Protein AF-A0A024G0N9-F1 (afdb_monomer)

Secondary structure (DSSP, 8-state):
--------------------------HHHHHHHHHHHHHHHHHHHHHHHHHHHHHHHHHHHHHHHHHHHHHHHHHHHHHHHHHHHHHHHHHHHHHHHHHHHHH--HHHHHHHHHHHHHHHHHHHHHHHHHHHHHHHHHHHHHHHHHHHHHHHHHHHHHHHHHHHHHHHHHHHHHHHHHHHHHHHHHHHHHHHHHHHHHHHHHHHHHHHHHHHHHHHHHHHHHHHHHHHHHHHHHHHHHHHHHTT----TTHHHHHHHHHHHHHHHHHHHHHHHHHHHHHHHHHHHHHHHHHHHHHHHHHHHHHHHHHHHHHHHHHHHHHHHHHHHHHHHHHHHHHHHHHHHHHHHHHHHHHHHHHHHHHHHHHHHHHHHHHHHHHHHHHHHHHHHHHHHHHHHHHHHHHHHHHHHHHHHHHHHHHHHHHHHHHHHHHHHHHHHHHHHHHHHHHHHHHHHTTS--------------------------------S-HHHHHHHHHHHHHHHHHHHHHHHHHHHHHHHHHHHHHTTTS-HHHHHHHHHHHHHHHHHHHHHHHHHHHHHHHHHHHHHHTTSTT----

Foldseek 3Di:
DDDDDDDDDDDDDDDDPPPDPDPPPPPVVVVVVVVVVVVVVVVVVVVVVVVVVVVVVVVVVVVVVVCVVVVVVVVVVVVVVVVVVVVVVVVVVVVVVVVVVPPPPPVVVVVVVVVVVVVVVVVVVVVVVVVVVVVVVVVVVVVVVVVVVVVVVVVVVVVVVVVVVVVVVVVVVVVVVVVVVVVVVVVVVVVVVVVVVVVVVVVVVVVVVVVVVVVVVVVVVVVVVVVVVVVVVVVVVVVVVVVPDDDDPVCPVVVVVVVVVVVVVVVVVVVVVVVVVVVVVVVVVVVVVVVVVVVVVVVVVVVVVVVVVVVVVVVVVVVVVVVVVVVVVVVVVVVVVVVVVVVVVVVVVVVVVVVVVVVVVVVVVVVVVVVVVVVVVVVVVVVVVVVVVVVVVVVVVVVVVVVVVVVVVLVVLLVVLVVLLVVLVVLLVVLVVLLVVLVVLVVVLVVVVVPDDDDDDDDDDDDDDDDDDDDDDDDDDDDPDDDPDDPPSVVSNVSSVVSVVSSVVSVVSSVVSVVSSVVSVVVPPPDPPVVVCVVVVVVVVCCVVVVVVVVVVVCVVVVVVVVVVVVPPPPDDDD

Mean predicted aligned error: 23.05 Å

Organism: NCBI:txid65357

pLDDT: mean 75.75, std 19.35, range [27.92, 98.0]

Solvent-accessible surface area (backbone atoms only — not comparable to full-atom values): 32355 Å² total; per-residue (Å²): 139,83,80,87,82,89,82,88,83,81,91,80,91,73,89,75,84,80,69,80,76,70,86,74,67,62,67,68,62,60,52,50,54,54,49,53,51,52,51,49,53,48,50,52,51,51,48,53,49,52,54,49,53,51,51,51,52,51,53,51,50,52,49,51,54,52,50,57,61,48,50,62,55,52,55,51,54,50,52,51,51,51,52,51,53,50,50,54,51,52,55,51,52,53,53,49,52,61,49,58,75,69,63,81,51,67,69,58,53,53,53,51,49,49,54,49,48,53,51,50,54,52,48,50,54,50,49,55,53,50,52,51,53,49,53,57,46,51,53,52,50,53,52,50,49,53,52,50,53,52,48,51,54,51,51,52,52,51,52,51,52,51,52,52,52,52,52,52,51,54,51,52,50,52,51,50,53,52,50,53,54,49,50,54,50,51,54,50,52,50,51,54,51,50,51,53,49,52,52,50,51,54,51,50,55,52,50,54,50,51,51,51,52,50,51,54,52,51,52,53,51,53,49,53,50,52,52,51,52,54,51,50,55,53,51,55,54,50,55,57,58,60,74,76,67,88,85,72,92,75,43,65,64,58,45,50,54,48,43,52,51,49,47,52,46,46,51,51,48,47,52,49,50,53,50,48,49,52,50,50,50,50,51,53,50,52,50,51,51,50,52,51,50,54,50,51,52,52,50,51,53,50,52,51,51,52,51,52,51,54,49,52,52,51,51,52,51,52,50,52,51,50,50,56,50,49,53,51,50,52,50,50,51,49,52,53,50,49,52,50,50,52,52,52,50,50,54,51,48,54,52,50,53,50,52,51,52,50,52,52,51,51,50,54,50,53,53,48,50,55,50,50,51,53,52,50,54,52,52,52,53,50,52,50,52,54,51,52,50,51,51,51,51,51,51,51,51,50,53,52,50,51,52,53,52,51,53,50,51,50,52,52,51,52,52,53,41,54,51,50,32,53,52,30,52,54,49,37,52,53,42,50,57,47,37,52,52,48,50,51,50,41,51,52,51,52,60,56,58,74,72,64,86,89,84,90,84,86,90,79,92,82,84,88,81,86,83,87,88,85,90,83,86,89,84,82,87,82,82,78,90,76,75,101,71,68,76,72,60,59,58,49,55,55,53,30,54,50,34,49,50,54,31,50,52,47,51,52,53,37,50,55,52,49,52,53,45,50,51,56,56,60,72,50,76,86,56,67,59,66,58,56,49,49,52,49,49,50,50,47,53,50,48,52,50,53,50,49,53,50,50,52,51,54,51,48,56,56,52,55,55,53,57,59,54,62,71,68,69,79,82,78,85,89,128

Radius of gyration: 83.78 Å; Cα contacts (8 Å, |Δi|>4): 44; chains: 1; bounding box: 176×107×233 Å

Sequence (575 aa):
MDSERYASFNRNKRPRNDRYFEDVVPKRFLLFNAKDETLYQLKLKTKAFVDSMRKELAAEKAKVAHFSSHSDATAKIALENDLQASKITCERLQQQLDQLQRSGDVQQLAIDSKMLADKHQQHEIEIEHLQKKLLDRDFQLEQLQMYREKLIQSEEIAANMQQQNGALRSQLEKLSQSNETEHRRDDRRLVELQEALQNSLSRIEILEKQLADDTIQMMRMHEQIRAKESILLANESEIHRLRSKAIDPRELEELDAKYRVLQSEFESHKTLSEANHKDELSKRQKAKTLVLALSADKQSLLDEKAQQQCEIDRLRMELNHKNVENERRIKQLNENSQQKLVQAASSVHELTDEIQILKQTLHVLQESEKSQQRARELADAKRQVEESNKKRFAAKAETQKLAIELEQLQKIAQQHNLSTQTLCRSLVHKHAMLAERVQEALQIVNKRVQKQTPCDNQVAEDETRHPEIAREDKMTPKGTRGNAFNQQSFLAIDTAEQSLTELREKLAMLVELTEKLCDLSMEQQEVSLKDVLKTRVTQFVTQCFAEKVRQTYTKVDEGTESLFESAKASVHSSS

Structure (mmCIF, N/CA/C/O backbone):
data_AF-A0A024G0N9-F1
#
_entry.id   AF-A0A024G0N9-F1
#
loop_
_atom_site.group_PDB
_atom_site.id
_atom_site.type_symbol
_atom_site.label_atom_id
_atom_site.label_alt_id
_atom_site.label_comp_id
_atom_site.label_asym_id
_atom_site.label_entity_id
_atom_site.label_seq_id
_atom_site.pdbx_PDB_ins_code
_atom_site.Cartn_x
_atom_site.Cartn_y
_atom_site.Cartn_z
_atom_site.occupancy
_atom_site.B_iso_or_equiv
_atom_site.auth_seq_id
_atom_site.auth_comp_id
_atom_site.auth_asym_id
_atom_site.auth_atom_id
_atom_site.pdbx_PDB_model_num
ATOM 1 N N . MET A 1 1 ? 17.453 -74.532 -51.210 1.00 36.62 1 MET A N 1
ATOM 2 C CA . MET A 1 1 ? 17.156 -74.260 -52.630 1.00 36.62 1 MET A CA 1
ATOM 3 C C . MET A 1 1 ? 17.435 -72.787 -52.886 1.00 36.62 1 MET A C 1
ATOM 5 O O . MET A 1 1 ? 16.521 -71.980 -52.897 1.00 36.62 1 MET A O 1
ATOM 9 N N . ASP A 1 2 ? 18.670 -72.334 -52.717 1.00 37.19 2 ASP A N 1
ATOM 10 C CA . ASP A 1 2 ? 19.891 -72.618 -53.491 1.00 37.19 2 ASP A CA 1
ATOM 11 C C . ASP A 1 2 ? 20.045 -71.724 -54.719 1.00 37.19 2 ASP A C 1
ATOM 13 O O . ASP A 1 2 ? 19.161 -71.634 -55.564 1.00 37.19 2 ASP A O 1
ATOM 17 N N . SER A 1 3 ? 21.274 -71.217 -54.813 1.00 38.28 3 SER A N 1
ATOM 18 C CA . SER A 1 3 ? 22.011 -70.893 -56.031 1.00 38.28 3 SER A CA 1
ATOM 19 C C . SER A 1 3 ? 21.889 -69.467 -56.587 1.00 38.28 3 SER A C 1
ATOM 21 O O . SER A 1 3 ? 21.028 -69.124 -57.389 1.00 38.28 3 SER A O 1
ATOM 23 N N . GLU A 1 4 ? 22.831 -68.647 -56.113 1.00 51.66 4 GLU A N 1
ATOM 24 C CA . GLU A 1 4 ? 23.894 -68.026 -56.919 1.00 51.66 4 GLU A CA 1
ATOM 25 C C . GLU A 1 4 ? 23.539 -67.446 -58.298 1.00 51.66 4 GLU A C 1
ATOM 27 O O . GLU A 1 4 ? 23.199 -68.166 -59.233 1.00 51.66 4 GLU A O 1
ATOM 32 N N . ARG A 1 5 ? 23.889 -66.165 -58.494 1.00 51.72 5 ARG A N 1
ATOM 33 C CA . ARG A 1 5 ? 24.686 -65.769 -59.666 1.00 51.72 5 ARG A CA 1
ATOM 34 C C . ARG A 1 5 ? 25.478 -64.480 -59.446 1.00 51.72 5 ARG A C 1
ATOM 36 O O . ARG A 1 5 ? 24.941 -63.404 -59.212 1.00 51.72 5 ARG A O 1
ATOM 43 N N . TYR A 1 6 ? 26.785 -64.670 -59.569 1.00 47.38 6 TYR A N 1
ATOM 44 C CA . TYR A 1 6 ? 27.861 -63.719 -59.808 1.00 47.38 6 TYR A CA 1
ATOM 45 C C . TYR A 1 6 ? 27.547 -62.631 -60.850 1.00 47.38 6 TYR A C 1
ATOM 47 O O . TYR A 1 6 ? 27.057 -62.951 -61.930 1.00 47.38 6 TYR A O 1
ATOM 55 N N . ALA A 1 7 ? 28.027 -61.406 -60.602 1.00 47.34 7 ALA A N 1
ATOM 56 C CA . ALA A 1 7 ? 28.828 -60.653 -61.576 1.00 47.34 7 ALA A CA 1
ATOM 57 C C . ALA A 1 7 ? 29.587 -59.494 -60.900 1.00 47.34 7 ALA A C 1
ATOM 59 O O . ALA A 1 7 ? 29.050 -58.443 -60.566 1.00 47.34 7 ALA A O 1
ATOM 60 N N . SER A 1 8 ? 30.882 -59.725 -60.726 1.00 50.94 8 SER A N 1
ATOM 61 C CA . SER A 1 8 ? 31.961 -58.748 -60.582 1.00 50.94 8 SER A CA 1
ATOM 62 C C . SER A 1 8 ? 31.949 -57.659 -61.667 1.00 50.94 8 SER A C 1
ATOM 64 O O . SER A 1 8 ? 31.742 -58.015 -62.821 1.00 50.94 8 SER A O 1
ATOM 66 N N . PHE A 1 9 ? 32.324 -56.407 -61.346 1.00 41.91 9 PHE A N 1
ATOM 67 C CA . PHE A 1 9 ? 33.496 -55.733 -61.948 1.00 41.91 9 PHE A CA 1
ATOM 68 C C . PHE A 1 9 ? 33.769 -54.310 -61.395 1.00 41.91 9 PHE A C 1
ATOM 70 O O . PHE A 1 9 ? 32.906 -53.444 -61.367 1.00 41.91 9 PHE A O 1
ATOM 77 N N . ASN A 1 10 ? 35.047 -54.099 -61.059 1.00 40.38 10 ASN A N 1
ATOM 78 C CA . ASN A 1 10 ? 35.865 -52.877 -61.106 1.00 40.38 10 ASN A CA 1
ATOM 79 C C . ASN A 1 10 ? 35.582 -51.614 -60.259 1.00 40.38 10 ASN A C 1
ATOM 81 O O . ASN A 1 10 ? 34.883 -50.686 -60.645 1.00 40.38 10 ASN A O 1
ATOM 85 N N . ARG A 1 11 ? 36.392 -51.511 -59.193 1.00 45.25 11 ARG A N 1
ATOM 86 C CA . ARG A 1 11 ? 37.482 -50.522 -59.017 1.00 45.25 11 ARG A CA 1
ATOM 87 C C . ARG A 1 11 ? 37.263 -49.138 -59.655 1.00 45.25 11 ARG A C 1
ATOM 89 O O . ARG A 1 11 ? 37.633 -48.919 -60.803 1.00 45.25 11 ARG A O 1
ATOM 96 N N . ASN A 1 12 ? 36.935 -48.154 -58.818 1.00 42.47 12 ASN A N 1
ATOM 97 C CA . ASN A 1 12 ? 37.711 -46.915 -58.811 1.00 42.47 12 ASN A CA 1
ATOM 98 C C . ASN A 1 12 ? 37.758 -46.280 -57.418 1.00 42.47 12 ASN A C 1
ATOM 100 O O . ASN A 1 12 ? 36.755 -45.873 -56.841 1.00 42.47 12 ASN A O 1
ATOM 104 N N . LYS A 1 13 ? 38.979 -46.237 -56.885 1.00 45.69 13 LYS A N 1
ATOM 105 C CA . LYS A 1 13 ? 39.356 -45.599 -55.631 1.00 45.69 13 LYS A CA 1
ATOM 106 C C . LYS A 1 13 ? 39.295 -44.077 -55.797 1.00 45.69 13 LYS A C 1
ATOM 108 O O . LYS A 1 13 ? 40.045 -43.521 -56.593 1.00 45.69 13 LYS A O 1
ATOM 113 N N . ARG A 1 14 ? 38.505 -43.401 -54.964 1.00 38.97 14 ARG A N 1
ATOM 114 C CA . ARG A 1 14 ? 38.849 -42.077 -54.425 1.00 38.97 14 ARG A CA 1
ATOM 115 C C . ARG A 1 14 ? 38.532 -42.094 -52.928 1.00 38.97 14 ARG A C 1
ATOM 117 O O . ARG A 1 14 ? 37.369 -42.294 -52.589 1.00 38.97 14 ARG A O 1
ATOM 124 N N . PRO A 1 15 ? 39.517 -41.913 -52.033 1.00 43.44 15 PRO A N 1
ATOM 125 C CA . PRO A 1 15 ? 39.230 -41.728 -50.623 1.00 43.44 15 PRO A CA 1
ATOM 126 C C . PRO A 1 15 ? 38.685 -40.306 -50.465 1.00 43.44 15 PRO A C 1
ATOM 128 O O . PRO A 1 15 ? 39.434 -39.332 -50.544 1.00 43.44 15 PRO A O 1
ATOM 131 N N . ARG A 1 16 ? 37.367 -40.162 -50.301 1.00 40.84 16 ARG A N 1
ATOM 132 C CA . ARG A 1 16 ? 36.844 -38.965 -49.645 1.00 40.84 16 ARG A CA 1
ATOM 133 C C . ARG A 1 16 ? 37.171 -39.123 -48.168 1.00 40.84 16 ARG A C 1
ATOM 135 O O . ARG A 1 16 ? 36.794 -40.107 -47.545 1.00 40.84 16 ARG A O 1
ATOM 142 N N . ASN A 1 17 ? 37.959 -38.178 -47.669 1.00 42.47 17 ASN A N 1
ATOM 143 C CA . ASN A 1 17 ? 38.182 -37.946 -46.253 1.00 42.47 17 ASN A CA 1
ATOM 144 C C . ASN A 1 17 ? 36.830 -37.666 -45.584 1.00 42.47 17 ASN A C 1
ATOM 146 O O . ASN A 1 17 ? 36.454 -36.505 -45.435 1.00 42.47 17 ASN A O 1
ATOM 150 N N . ASP A 1 18 ? 36.136 -38.713 -45.150 1.00 41.16 18 ASP A N 1
ATOM 151 C CA . ASP A 1 18 ? 35.145 -38.616 -44.083 1.00 41.16 18 ASP A CA 1
ATOM 152 C C . ASP A 1 18 ? 35.924 -38.487 -42.771 1.00 41.16 18 ASP A C 1
ATOM 154 O O . ASP A 1 18 ? 36.124 -39.430 -42.006 1.00 41.16 18 ASP A O 1
ATOM 158 N N . ARG A 1 19 ? 36.461 -37.281 -42.553 1.00 42.31 19 ARG A N 1
ATOM 159 C CA . ARG A 1 19 ? 36.840 -36.849 -41.215 1.00 42.31 19 ARG A CA 1
ATOM 160 C C . ARG A 1 19 ? 35.544 -36.662 -40.445 1.00 42.31 19 ARG A C 1
ATOM 162 O O . ARG A 1 19 ? 34.792 -35.746 -40.754 1.00 42.31 19 ARG A O 1
ATOM 169 N N . TYR A 1 20 ? 35.332 -37.537 -39.468 1.00 46.94 20 TYR A N 1
ATOM 170 C CA . TYR A 1 20 ? 34.838 -37.203 -38.134 1.00 46.94 20 TYR A CA 1
ATOM 171 C C . TYR A 1 20 ? 34.100 -35.858 -38.050 1.00 46.94 20 TYR A C 1
ATOM 173 O O . TYR A 1 20 ? 34.650 -34.869 -37.569 1.00 46.94 20 TYR A O 1
ATOM 181 N N . PHE A 1 21 ? 32.846 -35.822 -38.494 1.00 40.12 21 PHE A N 1
ATOM 182 C CA . PHE A 1 21 ? 31.880 -34.964 -37.826 1.00 40.12 21 PHE A CA 1
ATOM 183 C C . PHE A 1 21 ? 31.397 -35.774 -36.633 1.00 40.12 21 PHE A C 1
ATOM 185 O O . PHE A 1 21 ? 30.473 -36.575 -36.732 1.00 40.12 21 PHE A O 1
ATOM 192 N N . GLU A 1 22 ? 32.126 -35.632 -35.525 1.00 45.72 22 GLU A N 1
ATOM 193 C CA . GLU A 1 22 ? 31.560 -35.916 -34.217 1.00 45.72 22 GLU A CA 1
ATOM 194 C C . GLU A 1 22 ? 30.212 -35.201 -34.135 1.00 45.72 22 GLU A C 1
ATOM 196 O O . GLU A 1 22 ? 30.107 -34.010 -34.444 1.00 45.72 22 GLU A O 1
ATOM 201 N N . ASP A 1 23 ? 29.196 -35.957 -33.732 1.00 44.31 23 ASP A N 1
ATOM 202 C CA . ASP A 1 23 ? 27.899 -35.474 -33.290 1.00 44.31 23 ASP A CA 1
ATOM 203 C C . ASP A 1 23 ? 28.084 -34.464 -32.148 1.00 44.31 23 ASP A C 1
ATOM 205 O O . ASP A 1 23 ? 27.915 -34.757 -30.963 1.00 44.31 23 ASP A O 1
ATOM 209 N N . VAL A 1 24 ? 28.410 -33.221 -32.495 1.00 49.72 24 VAL A N 1
ATOM 210 C CA . VAL A 1 24 ? 28.237 -32.067 -31.621 1.00 49.72 24 VAL A CA 1
ATOM 211 C C . VAL A 1 24 ? 26.766 -31.684 -31.717 1.00 49.72 24 VAL A C 1
ATOM 213 O O . VAL A 1 24 ? 26.389 -30.648 -32.264 1.00 49.72 24 VAL A O 1
ATOM 216 N N . VAL A 1 25 ? 25.908 -32.545 -31.161 1.00 51.00 25 VAL A N 1
ATOM 217 C CA . VAL A 1 25 ? 24.580 -32.119 -30.723 1.00 51.00 25 VAL A CA 1
ATOM 218 C C . VAL A 1 25 ? 24.820 -30.913 -29.813 1.00 51.00 25 VAL A C 1
ATOM 220 O O . VAL A 1 25 ? 25.601 -31.027 -28.859 1.00 51.00 25 VAL A O 1
ATOM 223 N N . PRO A 1 26 ? 24.225 -29.740 -30.088 1.00 48.50 26 PRO A N 1
ATOM 224 C CA . PRO A 1 26 ? 24.525 -28.539 -29.330 1.00 48.50 26 PRO A CA 1
ATOM 225 C C . PRO A 1 26 ? 24.213 -28.779 -27.850 1.00 48.50 26 PRO A C 1
ATOM 227 O O . PRO A 1 26 ? 23.053 -28.769 -27.439 1.00 48.50 26 PRO A O 1
ATOM 230 N N . LYS A 1 27 ? 25.250 -28.943 -27.014 1.00 50.72 27 LYS A N 1
ATOM 231 C CA . LYS A 1 27 ? 25.128 -29.041 -25.544 1.00 50.72 27 LYS A CA 1
ATOM 232 C C . LYS A 1 27 ? 24.331 -27.872 -24.939 1.00 50.72 27 LYS A C 1
ATOM 234 O O . LYS A 1 27 ? 23.864 -27.976 -23.811 1.00 50.72 27 LYS A O 1
ATOM 239 N N . ARG A 1 28 ? 24.118 -26.782 -25.691 1.00 51.09 28 ARG A N 1
ATOM 240 C CA . ARG A 1 28 ? 23.231 -25.668 -25.324 1.00 51.09 28 ARG A CA 1
ATOM 241 C C . ARG A 1 28 ? 21.741 -26.038 -25.276 1.00 51.09 28 ARG A C 1
ATOM 243 O O . ARG A 1 28 ? 21.058 -25.502 -24.413 1.00 51.09 28 ARG A O 1
ATOM 250 N N . PHE A 1 29 ? 21.244 -26.966 -26.099 1.00 48.38 29 PHE A N 1
ATOM 251 C CA . PHE A 1 29 ? 19.823 -27.358 -26.068 1.00 48.38 29 PHE A CA 1
ATOM 252 C C . PHE A 1 29 ? 19.487 -28.309 -24.908 1.00 48.38 29 PHE A C 1
ATOM 254 O O . PHE A 1 29 ? 18.425 -28.187 -24.301 1.00 48.38 29 PHE A O 1
ATOM 261 N N . LEU A 1 30 ? 20.412 -29.194 -24.520 1.00 50.50 30 LEU A N 1
ATOM 262 C CA . LEU A 1 30 ? 20.219 -30.074 -23.358 1.00 50.50 30 LEU A CA 1
ATOM 263 C C . LEU A 1 30 ? 20.375 -29.331 -22.019 1.00 50.50 30 LEU A C 1
ATOM 265 O O . LEU A 1 30 ? 19.683 -29.658 -21.057 1.00 50.50 30 LEU A O 1
ATOM 269 N N . LEU A 1 31 ? 21.221 -28.292 -21.950 1.00 52.97 31 LEU A N 1
ATOM 270 C CA . LEU A 1 31 ? 21.344 -27.466 -20.741 1.00 52.97 31 LEU A CA 1
ATOM 271 C C . LEU A 1 31 ? 20.135 -26.553 -20.499 1.00 52.97 31 LEU A C 1
ATOM 273 O O . LEU A 1 31 ? 19.854 -26.236 -19.344 1.00 52.97 31 LEU A O 1
ATOM 277 N N . PHE A 1 32 ? 19.441 -26.118 -21.554 1.00 53.91 32 PHE A N 1
ATOM 278 C CA . PHE A 1 32 ? 18.269 -25.250 -21.416 1.00 53.91 32 PHE A CA 1
ATOM 279 C C . PHE A 1 32 ? 17.089 -26.024 -20.809 1.00 53.91 32 PHE A C 1
ATOM 281 O O . PHE A 1 32 ? 16.552 -25.615 -19.783 1.00 53.91 32 PHE A O 1
ATOM 288 N N . ASN A 1 33 ? 16.812 -27.232 -21.317 1.00 55.53 33 ASN A N 1
ATOM 289 C CA . ASN A 1 33 ? 15.781 -28.107 -20.748 1.00 55.53 33 ASN A CA 1
ATOM 290 C C . ASN A 1 33 ? 16.101 -28.572 -19.318 1.00 55.53 33 ASN A C 1
ATOM 292 O O . ASN A 1 33 ? 15.198 -28.672 -18.495 1.00 55.53 33 ASN A O 1
ATOM 296 N N . ALA A 1 34 ? 17.372 -28.812 -18.977 1.00 60.72 34 ALA A N 1
ATOM 297 C CA . ALA A 1 34 ? 17.747 -29.181 -17.608 1.00 60.72 34 ALA A CA 1
ATOM 298 C C . ALA A 1 34 ? 17.529 -28.035 -16.598 1.00 60.72 34 ALA A C 1
ATOM 300 O O . ALA A 1 34 ? 17.179 -28.279 -15.440 1.00 60.72 34 ALA A O 1
ATOM 301 N N . LYS A 1 35 ? 17.713 -26.778 -17.024 1.00 72.31 35 LYS A N 1
ATOM 302 C CA . LYS A 1 35 ? 17.438 -25.595 -16.193 1.00 72.31 35 LYS A CA 1
ATOM 303 C C . LYS A 1 35 ? 15.941 -25.354 -16.020 1.00 72.31 35 LYS A C 1
ATOM 305 O O . LYS A 1 35 ? 15.507 -25.069 -14.907 1.00 72.31 35 LYS A O 1
ATOM 310 N N . ASP A 1 36 ? 15.156 -25.530 -17.077 1.00 76.81 36 ASP A N 1
ATOM 311 C CA . ASP A 1 36 ? 13.702 -25.380 -16.995 1.00 76.81 36 ASP A CA 1
ATOM 312 C C . ASP A 1 36 ? 13.058 -26.495 -16.158 1.00 76.81 36 ASP A C 1
ATOM 314 O O . ASP A 1 36 ? 12.194 -26.213 -15.328 1.00 76.81 36 ASP A O 1
ATOM 318 N N . GLU A 1 37 ? 13.549 -27.733 -16.266 1.00 79.75 37 GLU A N 1
ATOM 319 C CA . GLU A 1 37 ? 13.095 -28.861 -15.444 1.00 79.75 37 GLU A CA 1
ATOM 320 C C . GLU A 1 37 ? 13.448 -28.668 -13.959 1.00 79.75 37 GLU A C 1
ATOM 322 O O . GLU A 1 37 ? 12.608 -28.854 -13.076 1.00 79.75 37 GLU A O 1
ATOM 327 N N . THR A 1 38 ? 14.666 -28.211 -13.649 1.00 80.75 38 THR A N 1
ATOM 328 C CA . THR A 1 38 ? 15.053 -27.921 -12.255 1.00 80.75 38 THR A CA 1
ATOM 329 C C . THR A 1 38 ? 14.286 -26.733 -11.673 1.00 80.75 38 THR A C 1
ATOM 331 O O . THR A 1 38 ? 13.877 -26.778 -10.509 1.00 80.75 38 THR A O 1
ATOM 334 N N . LEU A 1 39 ? 14.007 -25.702 -12.475 1.00 84.12 39 LEU A N 1
ATOM 335 C CA . LEU A 1 39 ? 13.169 -24.576 -12.070 1.00 84.12 39 LEU A CA 1
ATOM 336 C C . LEU A 1 39 ? 11.710 -25.004 -11.848 1.00 84.12 39 LEU A C 1
ATOM 338 O O . LEU A 1 39 ? 11.076 -24.556 -10.889 1.00 84.12 39 LEU A O 1
ATOM 342 N N . TYR A 1 40 ? 11.176 -25.886 -12.695 1.00 86.81 40 TYR A N 1
ATOM 343 C CA . TYR A 1 40 ? 9.834 -26.445 -12.551 1.00 86.81 40 TYR A CA 1
ATOM 344 C C . TYR A 1 40 ? 9.709 -27.289 -11.276 1.00 86.81 40 TYR A C 1
ATOM 346 O O . TYR A 1 40 ? 8.791 -27.067 -10.481 1.00 86.81 40 TYR A O 1
ATOM 354 N N . GLN A 1 41 ? 10.679 -28.167 -10.999 1.00 86.31 41 GLN A N 1
ATOM 355 C CA . GLN A 1 41 ? 10.707 -28.946 -9.758 1.00 86.31 41 GLN A CA 1
ATOM 356 C C . GLN A 1 41 ? 10.859 -28.070 -8.512 1.00 86.31 41 GLN A C 1
ATOM 358 O O . GLN A 1 41 ? 10.218 -28.334 -7.492 1.00 86.31 41 GLN A O 1
ATOM 363 N N . LEU A 1 42 ? 11.651 -26.996 -8.580 1.00 88.38 42 LEU A N 1
ATOM 364 C CA . LEU A 1 42 ? 11.771 -26.040 -7.480 1.00 88.38 42 LEU A CA 1
ATOM 365 C C . LEU A 1 42 ? 10.450 -25.300 -7.236 1.00 88.38 42 LEU A C 1
ATOM 367 O O . LEU A 1 42 ? 10.043 -25.150 -6.083 1.00 88.38 42 LEU A O 1
ATOM 371 N N . LYS A 1 43 ? 9.736 -24.900 -8.297 1.00 88.00 43 LYS A N 1
ATOM 372 C CA . LYS A 1 43 ? 8.404 -24.280 -8.193 1.00 88.00 43 LYS A CA 1
ATOM 373 C C . LYS A 1 43 ? 7.386 -25.239 -7.577 1.00 88.00 43 LYS A C 1
ATOM 375 O O . LYS A 1 43 ? 6.646 -24.832 -6.684 1.00 88.00 43 LYS A O 1
ATOM 380 N N . LEU A 1 44 ? 7.382 -26.507 -7.989 1.00 88.31 44 LEU A N 1
ATOM 381 C CA . LEU A 1 44 ? 6.531 -27.555 -7.412 1.00 88.31 44 LEU A CA 1
ATOM 382 C C . LEU A 1 44 ? 6.828 -27.792 -5.929 1.00 88.31 44 LEU A C 1
ATOM 384 O O . LEU A 1 44 ? 5.900 -27.800 -5.124 1.00 88.31 44 LEU A O 1
ATOM 388 N N . LYS A 1 45 ? 8.107 -27.909 -5.550 1.00 88.94 45 LYS A N 1
ATOM 389 C CA . LYS A 1 45 ? 8.516 -28.063 -4.143 1.00 88.94 45 LYS A CA 1
ATOM 390 C C . LYS A 1 45 ? 8.155 -26.842 -3.303 1.00 88.94 45 LYS A C 1
ATOM 392 O O . LYS A 1 45 ? 7.617 -26.995 -2.213 1.00 88.94 45 LYS A O 1
ATOM 397 N N . THR A 1 46 ? 8.382 -25.638 -3.826 1.00 86.56 46 THR A N 1
ATOM 398 C CA . THR A 1 46 ? 8.016 -24.389 -3.138 1.00 86.56 46 THR A CA 1
ATOM 399 C C . THR A 1 46 ? 6.506 -24.291 -2.950 1.00 86.56 46 THR A C 1
ATOM 401 O O . THR A 1 46 ? 6.041 -23.943 -1.869 1.00 86.56 46 THR A O 1
ATOM 404 N N . LYS A 1 47 ? 5.723 -24.654 -3.973 1.00 90.06 47 LYS A N 1
ATOM 405 C CA . LYS A 1 47 ? 4.261 -24.678 -3.888 1.00 90.06 47 LYS A CA 1
ATOM 406 C C . LYS A 1 47 ? 3.772 -25.695 -2.854 1.00 90.06 47 LYS A C 1
ATOM 408 O O . LYS A 1 47 ? 2.973 -25.334 -1.999 1.00 90.06 47 LYS A O 1
ATOM 413 N N . ALA A 1 48 ? 4.296 -26.922 -2.880 1.00 85.94 48 ALA A N 1
ATOM 414 C CA . ALA A 1 48 ? 3.949 -27.956 -1.906 1.00 85.94 48 ALA A CA 1
ATOM 415 C C . ALA A 1 48 ? 4.299 -27.538 -0.466 1.00 85.94 48 ALA A C 1
ATOM 417 O O . ALA A 1 48 ? 3.514 -27.770 0.450 1.00 85.94 48 ALA A O 1
ATOM 418 N N . PHE A 1 49 ? 5.437 -26.866 -0.272 1.00 90.56 49 PHE A N 1
ATOM 419 C CA . PHE A 1 49 ? 5.837 -26.319 1.024 1.00 90.56 49 PHE A CA 1
ATOM 420 C C . PHE A 1 49 ? 4.881 -25.219 1.511 1.00 90.56 49 PHE A C 1
ATOM 422 O O . PHE A 1 49 ? 4.423 -25.263 2.651 1.00 90.56 49 PHE A O 1
ATOM 429 N N . VAL A 1 50 ? 4.512 -24.270 0.643 1.00 90.44 50 VAL A N 1
ATOM 430 C CA . VAL A 1 50 ? 3.544 -23.209 0.977 1.00 90.44 50 VAL A CA 1
ATOM 431 C C . VAL A 1 50 ? 2.164 -23.791 1.297 1.00 90.44 50 VAL A C 1
ATOM 433 O O . VAL A 1 50 ? 1.521 -23.349 2.248 1.00 90.44 50 VAL A O 1
ATOM 436 N N . ASP A 1 51 ? 1.711 -24.799 0.552 1.00 87.38 51 ASP A N 1
ATOM 437 C CA . ASP A 1 51 ? 0.437 -25.472 0.818 1.00 87.38 51 ASP A CA 1
ATOM 438 C C . ASP A 1 51 ? 0.476 -26.270 2.139 1.00 87.38 51 ASP A C 1
ATOM 440 O O . ASP A 1 51 ? -0.518 -26.287 2.870 1.00 87.38 51 ASP A O 1
ATOM 444 N N . SER A 1 52 ? 1.625 -26.860 2.497 1.00 92.81 52 SER A N 1
ATOM 445 C CA . SER A 1 52 ? 1.849 -27.495 3.807 1.00 92.81 52 SER A CA 1
ATOM 446 C C . SER A 1 52 ? 1.781 -26.476 4.947 1.00 92.81 52 SER A C 1
ATOM 448 O O . SER A 1 52 ? 1.005 -26.655 5.883 1.00 92.81 52 SER A O 1
ATOM 450 N N . MET A 1 53 ? 2.501 -25.357 4.822 1.00 90.00 53 MET A N 1
ATOM 451 C CA . MET A 1 53 ? 2.485 -24.252 5.792 1.00 90.00 53 MET A CA 1
ATOM 452 C C . MET A 1 53 ? 1.078 -23.670 5.975 1.00 90.00 53 MET A C 1
ATOM 454 O O . MET A 1 53 ? 0.663 -23.362 7.088 1.00 90.00 53 MET A O 1
ATOM 458 N N . ARG A 1 54 ? 0.297 -23.547 4.893 1.00 89.31 54 ARG A N 1
ATOM 459 C CA . ARG A 1 54 ? -1.101 -23.092 4.967 1.00 89.31 54 ARG A CA 1
ATOM 460 C C . ARG A 1 54 ? -1.996 -24.081 5.709 1.00 89.31 54 ARG A C 1
ATOM 462 O O . ARG A 1 54 ? -2.859 -23.642 6.467 1.00 89.31 54 ARG A O 1
ATOM 469 N N . LYS A 1 55 ? -1.805 -25.390 5.508 1.00 89.44 55 LYS A N 1
ATOM 470 C CA . LYS A 1 55 ? -2.542 -26.427 6.248 1.00 89.44 55 LYS A CA 1
ATOM 471 C C . LYS A 1 55 ? -2.184 -26.427 7.731 1.00 89.44 55 LYS A C 1
ATOM 473 O O . LYS A 1 55 ? -3.094 -26.487 8.551 1.00 89.44 55 LYS A O 1
ATOM 478 N N . GLU A 1 56 ? -0.903 -26.305 8.072 1.00 87.81 56 GLU A N 1
ATOM 479 C CA . GLU A 1 56 ? -0.460 -26.192 9.467 1.00 87.81 56 GLU A CA 1
ATOM 480 C C . GLU A 1 56 ? -1.012 -24.928 10.129 1.00 87.81 56 GLU A C 1
ATOM 482 O O . GLU A 1 56 ? -1.590 -25.009 11.209 1.00 87.81 56 GLU A O 1
ATOM 487 N N . LEU A 1 57 ? -0.961 -23.779 9.446 1.00 87.88 57 LEU A N 1
ATOM 488 C CA . LEU A 1 57 ? -1.537 -22.531 9.951 1.00 87.88 57 LEU A CA 1
ATOM 489 C C . LEU A 1 57 ? -3.055 -22.643 10.174 1.00 87.88 57 LEU A C 1
ATOM 491 O O . LEU A 1 57 ? -3.577 -22.123 11.158 1.00 87.88 57 LEU A O 1
ATOM 495 N N . ALA A 1 58 ? -3.779 -23.313 9.274 1.00 86.06 58 ALA A N 1
ATOM 496 C CA . ALA A 1 58 ? -5.214 -23.545 9.425 1.00 86.06 58 ALA A CA 1
ATOM 497 C C . ALA A 1 58 ? -5.524 -24.490 10.599 1.00 86.06 58 ALA A C 1
ATOM 499 O O . ALA A 1 58 ? -6.443 -24.216 11.372 1.00 86.06 58 ALA A O 1
ATOM 500 N N . ALA A 1 59 ? -4.742 -25.561 10.764 1.00 85.31 59 ALA A N 1
ATOM 501 C CA . ALA A 1 59 ? -4.864 -26.476 11.895 1.00 85.31 59 ALA A CA 1
ATOM 502 C C . ALA A 1 59 ? -4.580 -25.764 13.225 1.00 85.31 59 ALA A C 1
ATOM 504 O O . ALA A 1 59 ? -5.317 -25.950 14.193 1.00 85.31 59 ALA A O 1
ATOM 505 N N . GLU A 1 60 ? -3.574 -24.891 13.264 1.00 82.50 60 GLU A N 1
ATOM 506 C CA . GLU A 1 60 ? -3.221 -24.166 14.481 1.00 82.50 60 GLU A CA 1
ATOM 507 C C . GLU A 1 60 ? -4.233 -23.066 14.815 1.00 82.50 60 GLU A C 1
ATOM 509 O O . GLU A 1 60 ? -4.630 -22.927 15.971 1.00 82.50 60 GLU A O 1
ATOM 514 N N . LYS A 1 61 ? -4.780 -22.370 13.810 1.00 83.00 61 LYS A N 1
ATOM 515 C CA . LYS A 1 61 ? -5.928 -21.467 14.008 1.00 83.00 61 LYS A CA 1
ATOM 516 C C . LYS A 1 61 ? -7.157 -22.200 14.549 1.00 83.00 61 LYS A C 1
ATOM 518 O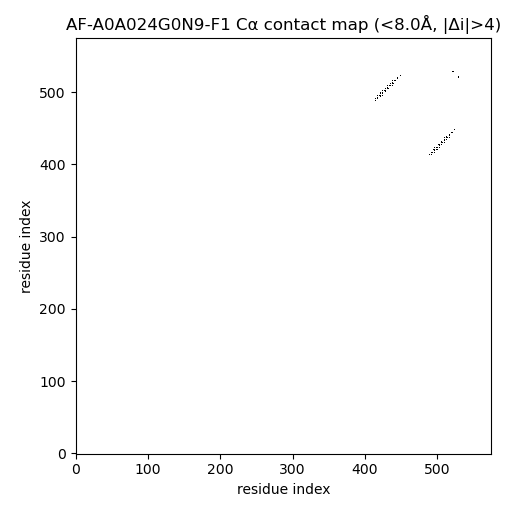 O . LYS A 1 61 ? -7.838 -21.661 15.420 1.00 83.00 61 LYS A O 1
ATOM 523 N N . ALA A 1 62 ? -7.430 -23.419 14.080 1.00 79.69 62 ALA A N 1
ATOM 524 C CA . ALA A 1 62 ? -8.528 -24.233 14.599 1.00 79.69 62 ALA A CA 1
ATOM 525 C C . ALA A 1 62 ? -8.301 -24.637 16.067 1.00 79.69 62 ALA A C 1
ATOM 527 O O . ALA A 1 62 ? -9.234 -24.566 16.867 1.00 79.69 62 ALA A O 1
ATOM 528 N N . LYS A 1 63 ? -7.063 -24.977 16.456 1.00 82.19 63 LYS A N 1
ATOM 529 C CA . LYS A 1 63 ? -6.720 -25.234 17.865 1.00 82.19 63 LYS A CA 1
ATOM 530 C C . LYS A 1 63 ? -6.879 -23.987 18.732 1.00 82.19 63 LYS A C 1
ATOM 532 O O . LYS A 1 63 ? -7.485 -24.074 19.794 1.00 82.19 63 LYS A O 1
ATOM 537 N N . VAL A 1 64 ? -6.398 -22.826 18.282 1.00 73.12 64 VAL A N 1
ATOM 538 C CA . VAL A 1 64 ? -6.531 -21.562 19.031 1.00 73.12 64 VAL A CA 1
ATOM 539 C C . VAL A 1 64 ? -8.003 -21.185 19.228 1.00 73.12 64 VAL A C 1
ATOM 541 O O . VAL A 1 64 ? -8.387 -20.817 20.336 1.00 73.12 64 VAL A O 1
ATOM 544 N N . ALA A 1 65 ? -8.849 -21.351 18.208 1.00 69.94 65 ALA A N 1
ATOM 545 C CA . ALA A 1 65 ? -10.293 -21.126 18.329 1.00 69.94 65 ALA A CA 1
ATOM 546 C C . ALA A 1 65 ? -10.975 -22.123 19.292 1.00 69.94 65 ALA A C 1
ATOM 548 O O . ALA A 1 65 ? -11.888 -21.759 20.038 1.00 69.94 65 ALA A O 1
ATOM 549 N N . HIS A 1 66 ? -10.515 -23.377 19.323 1.00 70.62 66 HIS A N 1
ATOM 550 C CA . HIS A 1 66 ? -10.993 -24.375 20.281 1.00 70.62 66 HIS A CA 1
ATOM 551 C C . HIS A 1 66 ? -10.589 -24.022 21.724 1.00 70.62 66 HIS A C 1
ATOM 553 O O . HIS A 1 66 ? -11.401 -24.135 22.639 1.00 70.62 66 HIS A O 1
ATOM 559 N N . PHE A 1 67 ? -9.362 -23.536 21.941 1.00 67.81 67 PHE A N 1
ATOM 560 C CA . PHE A 1 67 ? -8.904 -23.109 23.266 1.00 67.81 67 PHE A CA 1
ATOM 561 C C . PHE A 1 67 ? -9.578 -21.819 23.749 1.00 67.81 67 PHE A C 1
ATOM 563 O O . PHE A 1 67 ? -9.931 -21.743 24.925 1.00 67.81 67 PHE A O 1
ATOM 570 N N . SER A 1 68 ? -9.829 -20.839 22.872 1.00 62.06 68 SER A N 1
ATOM 571 C CA . SER A 1 68 ? -10.511 -19.601 23.280 1.00 62.06 68 SER A CA 1
ATOM 572 C C . SER A 1 68 ? -11.980 -19.842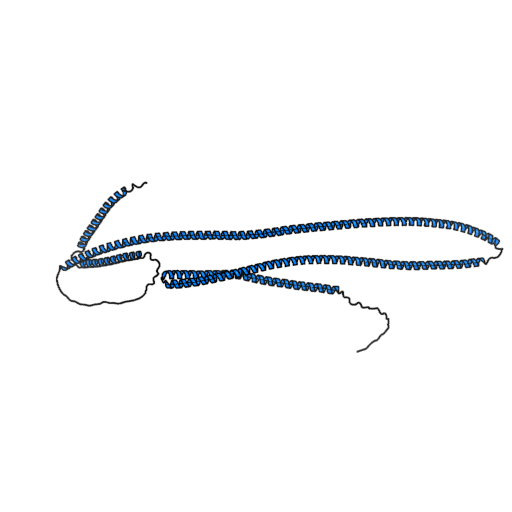 23.644 1.00 62.06 68 SER A C 1
ATOM 574 O O . SER A 1 68 ? -12.481 -19.253 24.592 1.00 62.06 68 SER A O 1
ATOM 576 N N . SER A 1 69 ? -12.667 -20.750 22.942 1.00 55.66 69 SER A N 1
ATOM 577 C CA . SER A 1 69 ? -14.072 -21.079 23.227 1.00 55.66 69 SER A CA 1
ATOM 578 C C . SER A 1 69 ? -14.258 -21.977 24.459 1.00 55.66 69 SER A C 1
ATOM 580 O O . SER A 1 69 ? -15.256 -21.835 25.163 1.00 55.66 69 SER A O 1
ATOM 582 N N . HIS A 1 70 ? -13.305 -22.866 24.769 1.00 50.47 70 HIS A N 1
ATOM 583 C CA . HIS A 1 70 ? -13.359 -23.683 25.989 1.00 50.47 70 HIS A CA 1
ATOM 584 C C . HIS A 1 70 ? -12.941 -22.919 27.252 1.00 50.47 70 HIS A C 1
ATOM 586 O O . HIS A 1 70 ? -13.560 -23.121 28.297 1.00 50.47 70 HIS A O 1
ATOM 592 N N . SER A 1 71 ? -11.935 -22.040 27.167 1.00 50.69 71 SER A N 1
ATOM 593 C CA . SER A 1 71 ? -11.401 -21.271 28.305 1.00 50.69 71 SER A CA 1
ATOM 594 C C . SER A 1 71 ? -12.457 -20.371 28.954 1.00 50.69 71 SER A C 1
ATOM 596 O O . SER A 1 71 ? -12.630 -20.397 30.172 1.00 50.69 71 SER A O 1
ATOM 598 N N . ASP A 1 72 ? -13.219 -19.629 28.151 1.00 52.50 72 ASP A N 1
ATOM 599 C CA . ASP A 1 72 ? -14.166 -18.639 28.678 1.00 52.50 72 ASP A CA 1
ATOM 600 C C . ASP A 1 72 ? -15.433 -19.279 29.264 1.00 52.50 72 ASP A C 1
ATOM 602 O O . ASP A 1 72 ? -16.025 -18.748 30.204 1.00 52.50 72 ASP A O 1
ATOM 606 N N . ALA A 1 73 ? -15.834 -20.453 28.766 1.00 55.66 73 ALA A N 1
ATOM 607 C CA . ALA A 1 73 ? -16.985 -21.187 29.288 1.00 55.66 73 ALA A CA 1
ATOM 608 C C . ALA A 1 73 ? -16.651 -21.962 30.576 1.00 55.66 73 ALA A C 1
ATOM 610 O O . ALA A 1 73 ? -17.434 -21.944 31.526 1.00 55.66 73 ALA A O 1
ATOM 611 N N . THR A 1 74 ? -15.481 -22.607 30.648 1.00 56.12 74 THR A N 1
ATOM 612 C CA . THR A 1 74 ? -15.087 -23.377 31.845 1.00 56.12 74 THR A CA 1
ATOM 613 C C . THR A 1 74 ? -14.639 -22.493 33.003 1.00 56.12 74 THR A C 1
ATOM 615 O O . THR A 1 74 ? -14.984 -22.799 34.142 1.00 56.12 74 THR A O 1
ATOM 618 N N . ALA A 1 75 ? -13.967 -21.365 32.746 1.00 61.19 75 ALA A N 1
ATOM 619 C CA . ALA A 1 75 ? -13.600 -20.422 33.804 1.00 61.19 75 ALA A CA 1
ATOM 620 C C . ALA A 1 75 ? -14.834 -19.788 34.467 1.00 61.19 75 ALA A C 1
ATOM 622 O O . ALA A 1 75 ? -14.854 -19.595 35.680 1.00 61.19 75 ALA A O 1
ATOM 623 N N . LYS A 1 76 ? -15.891 -19.520 33.690 1.00 60.16 76 LYS A N 1
ATOM 624 C CA . LYS A 1 76 ? -17.127 -18.918 34.202 1.00 60.16 76 LYS A CA 1
ATOM 625 C C . LYS A 1 76 ? -17.948 -19.900 35.044 1.00 60.16 76 LYS A C 1
ATOM 627 O O . LYS A 1 76 ? -18.419 -19.526 36.111 1.00 60.16 76 LYS A O 1
ATOM 632 N N . ILE A 1 77 ? -18.035 -21.163 34.618 1.00 66.69 77 ILE A N 1
ATOM 633 C CA . ILE A 1 77 ? -18.714 -22.231 35.375 1.00 66.69 77 ILE A CA 1
ATOM 634 C C . ILE A 1 77 ? -17.941 -22.581 36.659 1.00 66.69 77 ILE A C 1
ATOM 636 O O . ILE A 1 77 ? -18.556 -22.807 37.699 1.00 66.69 77 ILE A O 1
ATOM 640 N N . ALA A 1 78 ? -16.604 -22.592 36.621 1.00 67.31 78 ALA A N 1
ATOM 641 C CA . ALA A 1 78 ? -15.782 -22.833 37.809 1.00 67.31 78 ALA A CA 1
ATOM 642 C C . ALA A 1 78 ? -15.934 -21.710 38.849 1.00 67.31 78 ALA A C 1
ATOM 644 O O . ALA A 1 78 ? -16.171 -21.990 40.020 1.00 67.31 78 ALA A O 1
ATOM 645 N N . LEU A 1 79 ? -15.899 -20.446 38.411 1.00 67.12 79 LEU A N 1
ATOM 646 C CA . LEU A 1 79 ? -16.053 -19.294 39.303 1.00 67.12 79 LEU A CA 1
ATOM 647 C C . LEU A 1 79 ? -17.444 -19.244 39.956 1.00 67.12 79 LEU A C 1
ATOM 649 O O . LEU A 1 79 ? -17.578 -18.862 41.116 1.00 67.12 79 LEU A O 1
ATOM 653 N N . GLU A 1 80 ? -18.485 -19.634 39.218 1.00 69.06 80 GLU A N 1
ATOM 654 C CA . GLU A 1 80 ? -19.864 -19.636 39.709 1.00 69.06 80 GLU A CA 1
ATOM 655 C C . GLU A 1 80 ? -20.115 -20.776 40.709 1.00 69.06 80 GLU A C 1
ATOM 657 O O . GLU A 1 80 ? -20.748 -20.555 41.742 1.00 69.06 80 GLU A O 1
ATOM 662 N N . ASN A 1 81 ? -19.517 -21.949 40.482 1.00 71.62 81 ASN A N 1
ATOM 663 C CA . ASN A 1 81 ? -19.548 -23.062 41.433 1.00 71.62 81 ASN A CA 1
ATOM 664 C C . ASN A 1 81 ? -18.766 -22.755 42.722 1.00 71.62 81 ASN A C 1
ATOM 666 O O . ASN A 1 81 ? -19.258 -23.054 43.811 1.00 71.62 81 ASN A O 1
ATOM 670 N N . ASP A 1 82 ? -17.599 -22.110 42.628 1.00 73.75 82 ASP A N 1
ATOM 671 C CA . ASP A 1 82 ? -16.801 -21.722 43.800 1.00 73.75 82 ASP A CA 1
ATOM 672 C C . ASP A 1 82 ? -17.497 -20.629 44.627 1.00 73.75 82 ASP A C 1
ATOM 674 O O . ASP A 1 82 ? -17.514 -20.676 45.862 1.00 73.75 82 ASP A O 1
ATOM 678 N N . LEU A 1 83 ? -18.158 -19.674 43.961 1.00 71.94 83 LEU A N 1
ATOM 679 C CA . LEU A 1 83 ? -18.960 -18.644 44.622 1.00 71.94 83 LEU A CA 1
ATOM 680 C C . LEU A 1 83 ? -20.181 -19.246 45.337 1.00 71.94 83 LEU A C 1
ATOM 682 O O . LEU A 1 83 ? -20.541 -18.819 46.437 1.00 71.94 83 LEU A O 1
ATOM 686 N N . GLN A 1 84 ? -20.811 -20.255 44.732 1.00 71.50 84 GLN A N 1
ATOM 687 C CA . GLN A 1 84 ? -21.953 -20.952 45.316 1.00 71.50 84 GLN A CA 1
ATOM 688 C C . GLN A 1 84 ? -21.531 -21.841 46.496 1.00 71.50 84 GLN A C 1
ATOM 690 O O . GLN A 1 84 ? -22.199 -21.836 47.531 1.00 71.50 84 GLN A O 1
ATOM 695 N N . ALA A 1 85 ? -20.386 -22.523 46.389 1.00 74.44 85 ALA A N 1
ATOM 696 C CA . ALA A 1 85 ? -19.789 -23.275 47.487 1.00 74.44 85 ALA A CA 1
ATOM 697 C C . ALA A 1 85 ? -19.461 -22.357 48.674 1.00 74.44 85 ALA A C 1
ATOM 699 O O . ALA A 1 85 ? -19.869 -22.658 49.792 1.00 74.44 85 ALA A O 1
ATOM 700 N N . SER A 1 86 ? -18.832 -21.202 48.424 1.00 74.56 86 SER A N 1
ATOM 701 C CA . SER A 1 86 ? -18.503 -20.198 49.448 1.00 74.56 86 SER A CA 1
ATOM 702 C C . SER A 1 86 ? -19.744 -19.636 50.158 1.00 74.56 86 SER A C 1
ATOM 704 O O . SER A 1 86 ? -19.753 -19.496 51.384 1.00 74.56 86 SER A O 1
ATOM 706 N N . LYS A 1 87 ? -20.836 -19.386 49.419 1.00 74.75 87 LYS A N 1
ATOM 707 C CA . LYS A 1 87 ? -22.125 -18.966 49.997 1.00 74.75 87 LYS A CA 1
ATOM 708 C C . LYS A 1 87 ? -22.685 -19.991 50.983 1.00 74.75 87 LYS A C 1
ATOM 710 O O . LYS A 1 87 ? -23.091 -19.613 52.080 1.00 74.75 87 LYS A O 1
ATOM 715 N N . ILE A 1 88 ? -22.657 -21.273 50.620 1.00 76.25 88 ILE A N 1
ATOM 716 C CA . ILE A 1 88 ? -23.138 -22.364 51.480 1.00 76.25 88 ILE A CA 1
ATOM 717 C C . ILE A 1 88 ? -22.283 -22.468 52.753 1.00 76.25 88 ILE A C 1
ATOM 719 O O . ILE A 1 88 ? -22.816 -22.695 53.842 1.00 76.25 88 ILE A O 1
ATOM 723 N N . THR A 1 89 ? -20.964 -22.264 52.661 1.00 76.50 89 THR A N 1
ATOM 724 C CA . THR A 1 89 ? -20.085 -22.251 53.841 1.00 76.50 89 THR A CA 1
ATOM 725 C C . THR A 1 89 ? -20.361 -21.060 54.755 1.00 76.50 89 THR A C 1
ATOM 727 O O . THR A 1 89 ? -20.419 -21.245 55.970 1.00 76.50 89 THR A O 1
ATOM 730 N N . CYS A 1 90 ? -20.586 -19.864 54.202 1.00 70.62 90 CYS A N 1
ATOM 731 C CA . CYS A 1 90 ? -20.945 -18.674 54.980 1.00 70.62 90 CYS A CA 1
ATOM 732 C C . CYS A 1 90 ? -22.285 -18.840 55.708 1.00 70.62 90 CYS A C 1
ATOM 734 O O . CYS A 1 90 ? -22.370 -18.538 56.895 1.00 70.62 90 CYS A O 1
ATOM 736 N N . GLU A 1 91 ? -23.313 -19.381 55.048 1.00 74.31 91 GLU A N 1
ATOM 737 C CA . GLU A 1 91 ? -24.610 -19.653 55.685 1.00 74.31 91 GLU A CA 1
ATOM 738 C C . GLU A 1 91 ? -24.495 -20.693 56.810 1.00 74.31 91 GLU A C 1
ATOM 740 O O . GLU A 1 91 ? -25.100 -20.537 57.873 1.00 74.31 91 GLU A O 1
ATOM 745 N N . ARG A 1 92 ? -23.665 -21.727 56.626 1.00 75.06 92 ARG A N 1
ATOM 746 C CA . ARG A 1 92 ? -23.413 -22.748 57.653 1.00 75.06 92 ARG A CA 1
ATOM 747 C C . ARG A 1 92 ? -22.640 -22.186 58.853 1.00 75.06 92 ARG A C 1
ATOM 749 O O . ARG A 1 92 ? -22.976 -22.516 59.988 1.00 75.06 92 ARG A O 1
ATOM 756 N N . LEU A 1 93 ? -21.648 -21.321 58.626 1.00 73.31 93 LEU A N 1
ATOM 757 C CA . LEU A 1 93 ? -20.916 -20.635 59.700 1.00 73.31 93 LEU A CA 1
ATOM 758 C C . LEU A 1 93 ? -21.817 -19.653 60.460 1.00 73.31 93 LEU A C 1
ATOM 760 O O . LEU A 1 93 ? -21.755 -19.605 61.686 1.00 73.31 93 LEU A O 1
ATOM 764 N N . GLN A 1 94 ? -22.707 -18.942 59.761 1.00 75.06 94 GLN A N 1
ATOM 765 C CA . GLN A 1 94 ? -23.700 -18.061 60.378 1.00 75.06 94 GLN A CA 1
ATOM 766 C C . GLN A 1 94 ? -24.639 -18.845 61.314 1.00 75.06 94 GLN A C 1
ATOM 768 O O . GLN A 1 94 ? -24.877 -18.430 62.446 1.00 75.06 94 GLN A O 1
ATOM 773 N N . GLN A 1 95 ? -25.104 -20.026 60.886 1.00 73.69 95 GLN A N 1
ATOM 774 C CA . GLN A 1 95 ? -25.934 -20.911 61.715 1.00 73.69 95 GLN A CA 1
ATOM 775 C C . GLN A 1 95 ? -25.188 -21.465 62.940 1.00 73.69 95 GLN A C 1
ATOM 777 O O . GLN A 1 95 ? -25.791 -21.624 64.002 1.00 73.69 95 GLN A O 1
ATOM 782 N N . GLN A 1 96 ? -23.888 -21.752 62.819 1.00 72.19 96 GLN A N 1
ATOM 783 C CA . GLN A 1 96 ? -23.057 -22.175 63.954 1.00 72.19 96 GLN A CA 1
ATOM 784 C C . GLN A 1 96 ? -22.843 -21.037 64.961 1.00 72.19 96 GLN A C 1
ATOM 786 O O . GLN A 1 96 ? -22.892 -21.271 66.168 1.00 72.19 96 GLN A O 1
ATOM 791 N N . LEU A 1 97 ? -22.686 -19.802 64.478 1.00 64.12 97 LEU A N 1
ATOM 792 C CA . LEU A 1 97 ? -22.562 -18.610 65.319 1.00 64.12 97 LEU A CA 1
ATOM 793 C C . LEU A 1 97 ? -23.844 -18.351 66.131 1.00 64.12 97 LEU A C 1
ATOM 795 O O . LEU A 1 97 ? -23.774 -18.096 67.334 1.00 64.12 97 LEU A O 1
ATOM 799 N N . ASP A 1 98 ? -25.011 -18.521 65.505 1.00 68.19 98 ASP A N 1
ATOM 800 C CA . ASP A 1 98 ? -26.319 -18.398 66.165 1.00 68.19 98 ASP A CA 1
ATOM 801 C C . ASP A 1 98 ? -26.585 -19.517 67.192 1.00 68.19 98 ASP A C 1
ATOM 803 O O . ASP A 1 98 ? -27.320 -19.311 68.164 1.00 68.19 98 ASP A O 1
ATOM 807 N N . GLN A 1 99 ? -26.000 -20.708 67.005 1.00 62.06 99 GLN A N 1
ATOM 808 C CA . GLN A 1 99 ? -26.070 -21.805 67.978 1.00 62.06 99 GLN A CA 1
ATOM 809 C C . GLN A 1 99 ? -25.143 -21.573 69.178 1.00 62.06 99 GLN A C 1
ATOM 811 O O . GLN A 1 99 ? -25.567 -21.776 70.317 1.00 62.06 99 GLN A O 1
ATOM 816 N N . LEU A 1 100 ? -23.921 -21.089 68.945 1.00 55.94 100 LEU A N 1
ATOM 817 C CA . LEU A 1 100 ? -22.942 -20.802 69.999 1.00 55.94 100 LEU A CA 1
ATOM 818 C C . LEU A 1 100 ? -23.350 -19.618 70.887 1.00 55.94 100 LEU A C 1
ATOM 820 O O . LEU A 1 100 ? -23.115 -19.642 72.094 1.00 55.94 100 LEU A O 1
ATOM 824 N N . GLN A 1 101 ? -24.054 -18.620 70.341 1.00 57.41 101 GLN A N 1
ATOM 825 C CA . GLN A 1 101 ? -24.634 -17.529 71.139 1.00 57.41 101 GLN A CA 1
ATOM 826 C C . GLN A 1 101 ? -25.750 -17.987 72.097 1.00 57.41 101 GLN A C 1
ATOM 828 O O . GLN A 1 101 ? -26.119 -17.244 73.007 1.00 57.41 101 GLN A O 1
ATOM 833 N N . ARG A 1 102 ? -26.297 -19.201 71.924 1.00 55.22 102 ARG A N 1
ATOM 834 C CA . ARG A 1 102 ? -27.390 -19.736 72.754 1.00 55.22 102 ARG A CA 1
ATOM 835 C C . ARG A 1 102 ? -26.944 -20.758 73.802 1.00 55.22 102 ARG A C 1
ATOM 837 O O . ARG A 1 102 ? -27.730 -21.009 74.714 1.00 55.22 102 ARG A O 1
ATOM 844 N N . SER A 1 103 ? -25.751 -21.349 73.689 1.00 51.09 103 SER A N 1
ATOM 845 C CA . SER A 1 103 ? -25.344 -22.487 74.531 1.00 51.09 103 SER A CA 1
ATOM 846 C C . SER A 1 103 ? -24.579 -22.129 75.809 1.00 51.09 103 SER A C 1
ATOM 848 O O . SER A 1 103 ? -24.556 -22.951 76.711 1.00 51.09 103 SER A O 1
ATOM 850 N N . GLY A 1 104 ? -24.020 -20.924 75.970 1.00 50.31 104 GLY A N 1
ATOM 851 C CA . GLY A 1 104 ? -23.450 -20.489 77.260 1.00 50.31 104 GLY A CA 1
ATOM 852 C C . GLY A 1 104 ? -22.276 -21.330 77.802 1.00 50.31 104 GLY A C 1
ATOM 853 O O . GLY A 1 104 ? -21.892 -21.150 78.955 1.00 50.31 104 GLY A O 1
ATOM 854 N N . ASP A 1 105 ? -21.684 -22.210 76.989 1.00 54.16 105 ASP A N 1
ATOM 855 C CA . ASP A 1 105 ? -20.552 -23.058 77.371 1.00 54.16 105 ASP A CA 1
ATOM 856 C C . ASP A 1 105 ? -19.223 -22.363 77.043 1.00 54.16 105 ASP A C 1
ATOM 858 O O . ASP A 1 105 ? -18.674 -22.456 75.944 1.00 54.16 105 ASP A O 1
ATOM 862 N N . VAL A 1 106 ? -18.684 -21.650 78.033 1.00 58.62 106 VAL A N 1
ATOM 863 C CA . VAL A 1 106 ? -17.444 -20.856 77.920 1.00 58.62 106 VAL A CA 1
ATOM 864 C C . VAL A 1 106 ? -16.221 -21.713 77.549 1.00 58.62 106 VAL A C 1
ATOM 866 O O . VAL A 1 106 ? -15.315 -21.233 76.870 1.00 58.62 106 VAL A O 1
ATOM 869 N N . GLN A 1 107 ? -16.196 -22.994 77.933 1.00 67.25 107 GLN A N 1
ATOM 870 C CA . GLN A 1 107 ? -15.116 -23.915 77.552 1.00 67.25 107 GLN A CA 1
ATOM 871 C C . GLN A 1 107 ? -15.185 -24.333 76.077 1.00 67.25 107 GLN A C 1
ATOM 873 O O . GLN A 1 107 ? -14.144 -24.419 75.427 1.00 67.25 107 GLN A O 1
ATOM 878 N N . GLN A 1 108 ? -16.387 -24.527 75.526 1.00 70.44 108 GLN A N 1
ATOM 879 C CA . GLN A 1 108 ? -16.558 -24.858 74.110 1.00 70.44 108 GLN A CA 1
ATOM 880 C C . GLN A 1 108 ? -16.193 -23.659 73.224 1.00 70.44 108 GLN A C 1
ATOM 882 O O . GLN A 1 108 ? -15.462 -23.812 72.251 1.00 70.44 108 GLN A O 1
ATOM 887 N N . LEU A 1 109 ? -16.579 -22.447 73.637 1.00 72.94 109 LEU A N 1
ATOM 888 C CA . LEU A 1 109 ? -16.189 -21.199 72.973 1.00 72.94 109 LEU A CA 1
ATOM 889 C C . LEU A 1 109 ? -14.668 -20.984 72.944 1.00 72.94 109 LEU A C 1
ATOM 891 O O . LEU A 1 109 ? -14.146 -20.456 71.965 1.00 72.94 109 LEU A O 1
ATOM 895 N N . ALA A 1 110 ? -13.941 -21.400 73.986 1.00 74.94 110 ALA A N 1
ATOM 896 C CA . ALA A 1 110 ? -12.481 -21.313 74.006 1.00 74.94 110 ALA A CA 1
ATOM 897 C C . ALA A 1 110 ? -11.823 -22.282 73.003 1.00 74.94 110 ALA A C 1
ATOM 899 O O . ALA A 1 110 ? -10.858 -21.910 72.334 1.00 74.94 110 ALA A O 1
ATOM 900 N N . ILE A 1 111 ? -12.360 -23.501 72.866 1.00 81.00 111 ILE A N 1
ATOM 901 C CA . ILE A 1 111 ? -11.896 -24.491 71.880 1.00 81.00 111 ILE A CA 1
ATOM 902 C C . ILE A 1 111 ? -12.216 -24.020 70.458 1.00 81.00 111 ILE A C 1
ATOM 904 O O . ILE A 1 111 ? -11.342 -24.056 69.591 1.00 81.00 111 ILE A O 1
ATOM 908 N N . ASP A 1 112 ? -13.429 -23.520 70.232 1.00 81.38 112 ASP A N 1
ATOM 909 C CA . ASP A 1 112 ? -13.863 -23.030 68.925 1.00 81.38 112 ASP A CA 1
ATOM 910 C C . ASP A 1 112 ? -13.090 -21.768 68.517 1.00 81.38 112 ASP A C 1
ATOM 912 O O . ASP A 1 112 ? -12.681 -21.650 67.364 1.00 81.38 112 ASP A O 1
ATOM 916 N N . SER A 1 113 ? -12.799 -20.868 69.463 1.00 80.25 113 SER A N 1
ATOM 917 C CA . SER A 1 113 ? -11.942 -19.695 69.242 1.00 80.25 113 SER A CA 1
ATOM 918 C C . SER A 1 113 ? -10.516 -20.097 68.854 1.00 80.25 113 SER A C 1
ATOM 920 O O . SER A 1 113 ? -9.957 -19.550 67.903 1.00 80.25 113 SER A O 1
ATOM 922 N N . LYS A 1 114 ? -9.946 -21.114 69.517 1.00 89.56 114 LYS A N 1
ATOM 923 C CA . LYS A 1 114 ? -8.629 -21.653 69.154 1.00 89.56 114 LYS A CA 1
ATOM 924 C C . LYS A 1 114 ? -8.636 -22.295 67.763 1.00 89.56 114 LYS A C 1
ATOM 926 O O . LYS A 1 114 ? -7.769 -21.983 66.957 1.00 89.56 114 LYS A O 1
ATOM 931 N N . MET A 1 115 ? -9.637 -23.120 67.443 1.00 88.75 115 MET A N 1
ATOM 932 C CA . MET A 1 115 ? -9.790 -23.685 66.094 1.00 88.75 115 MET A CA 1
ATOM 933 C C . MET A 1 115 ? -9.957 -22.606 65.020 1.00 88.75 115 MET A C 1
ATOM 935 O O . MET A 1 115 ? -9.467 -22.765 63.902 1.00 88.75 115 MET A O 1
ATOM 939 N N . LEU A 1 116 ? -10.681 -21.528 65.328 1.00 87.19 116 LEU A N 1
ATOM 940 C CA . LEU A 1 116 ? -10.880 -20.420 64.402 1.00 87.19 116 LEU A CA 1
ATOM 941 C C . LEU A 1 116 ? -9.571 -19.656 64.170 1.00 87.19 116 LEU A C 1
ATOM 943 O O . LEU A 1 116 ? -9.284 -19.299 63.031 1.00 87.19 116 LEU A O 1
ATOM 947 N N . ALA A 1 117 ? -8.765 -19.462 65.217 1.00 86.12 117 ALA A N 1
ATOM 948 C CA . ALA A 1 117 ? -7.433 -18.872 65.113 1.00 86.12 117 ALA A CA 1
ATOM 949 C C . ALA A 1 117 ? -6.485 -19.743 64.270 1.00 86.12 117 ALA A C 1
ATOM 951 O O . ALA A 1 117 ? -5.835 -19.224 63.366 1.00 86.12 117 ALA A O 1
ATOM 952 N N . ASP A 1 118 ? -6.475 -21.063 64.485 1.00 90.81 118 ASP A N 1
ATOM 953 C CA . ASP A 1 118 ? -5.664 -21.999 63.693 1.00 90.81 118 ASP A CA 1
ATOM 954 C C . ASP A 1 118 ? -6.092 -21.991 62.210 1.00 90.81 118 ASP A C 1
ATOM 956 O O . ASP A 1 118 ? -5.252 -21.951 61.308 1.00 90.81 118 ASP A O 1
ATOM 960 N N . LYS A 1 119 ? -7.406 -21.950 61.932 1.00 91.62 119 LYS A N 1
ATOM 961 C CA . LYS A 1 119 ? -7.930 -21.784 60.564 1.00 91.62 119 LYS A CA 1
ATOM 962 C C . LYS A 1 119 ? -7.546 -20.443 59.950 1.00 91.62 119 LYS A C 1
ATOM 964 O O . LYS A 1 119 ? -7.210 -20.399 58.771 1.00 91.62 119 LYS A O 1
ATOM 969 N N . HIS A 1 120 ? -7.601 -19.360 60.721 1.00 88.56 120 HIS A N 1
ATOM 970 C CA . HIS A 1 120 ? -7.194 -18.039 60.249 1.00 88.56 120 HIS A CA 1
ATOM 971 C C . HIS A 1 120 ? -5.717 -18.038 59.852 1.00 88.56 120 HIS A C 1
ATOM 973 O O . HIS A 1 120 ? -5.380 -17.605 58.755 1.00 88.56 120 HIS A O 1
ATOM 979 N N . GLN A 1 121 ? -4.853 -18.608 60.694 1.00 93.88 121 GLN A N 1
ATOM 980 C CA . GLN A 1 121 ? -3.431 -18.749 60.398 1.00 93.88 121 GLN A CA 1
ATOM 981 C C . GLN A 1 121 ? -3.190 -19.612 59.149 1.00 93.88 121 GLN A C 1
ATOM 983 O O . GLN A 1 121 ? -2.338 -19.296 58.321 1.00 93.88 121 GLN A O 1
ATOM 988 N N . GLN A 1 122 ? -3.965 -20.685 58.965 1.00 93.62 122 GLN A N 1
ATOM 989 C CA . GLN A 1 122 ? -3.882 -21.505 57.757 1.00 93.62 122 GLN A CA 1
ATOM 990 C C . GLN A 1 122 ? -4.298 -20.731 56.496 1.00 93.62 122 GLN A C 1
ATOM 992 O O . GLN A 1 122 ? -3.640 -20.858 55.463 1.00 93.62 122 GLN A O 1
ATOM 997 N N . HIS A 1 123 ? -5.344 -19.905 56.577 1.00 92.62 123 HIS A N 1
ATOM 998 C CA . HIS A 1 123 ? -5.752 -19.034 55.475 1.00 92.62 123 HIS A CA 1
ATOM 999 C C . HIS A 1 123 ? -4.727 -17.933 55.183 1.00 92.62 123 HIS A C 1
ATOM 1001 O O . HIS A 1 123 ? -4.512 -17.624 54.016 1.00 92.62 123 HIS A O 1
ATOM 1007 N N . GLU A 1 124 ? -4.050 -17.379 56.192 1.00 92.25 124 GLU A N 1
ATOM 1008 C CA . GLU A 1 124 ? -2.944 -16.434 55.975 1.00 92.25 1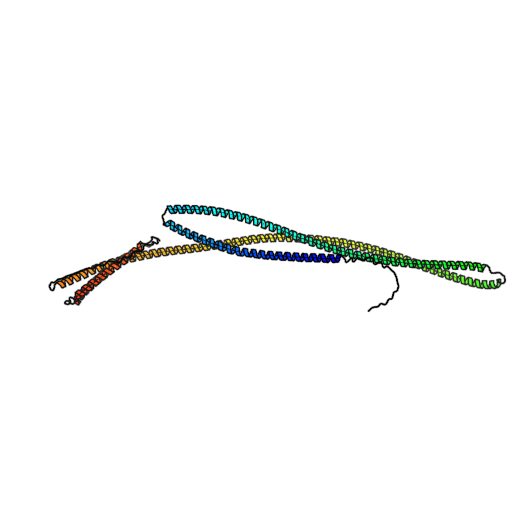24 GLU A CA 1
ATOM 1009 C C . GLU A 1 124 ? -1.805 -17.077 55.177 1.00 92.25 124 GLU A C 1
ATOM 1011 O O . GLU A 1 124 ? -1.377 -16.523 54.165 1.00 92.25 124 GLU A O 1
ATOM 1016 N N . ILE A 1 125 ? -1.384 -18.290 55.555 1.00 93.75 125 ILE A N 1
ATOM 1017 C CA . ILE A 1 125 ? -0.354 -19.047 54.822 1.00 93.75 125 ILE A CA 1
ATOM 1018 C C . ILE A 1 125 ? -0.803 -19.335 53.380 1.00 93.75 125 ILE A C 1
ATOM 1020 O O . ILE A 1 125 ? -0.012 -19.241 52.438 1.00 93.75 125 ILE A O 1
ATOM 1024 N N . GLU A 1 126 ? -2.075 -19.689 53.183 1.00 94.50 126 GLU A N 1
ATOM 1025 C CA . GLU A 1 126 ? -2.633 -19.939 51.853 1.00 94.50 126 GLU A CA 1
ATOM 1026 C C . GLU A 1 126 ? -2.660 -18.668 50.992 1.00 94.50 126 GLU A C 1
ATOM 1028 O O . GLU A 1 126 ? -2.281 -18.719 49.819 1.00 94.50 126 GLU A O 1
ATOM 1033 N N . ILE A 1 127 ? -3.036 -17.524 51.570 1.00 91.81 127 ILE A N 1
ATOM 1034 C CA . ILE A 1 127 ? -3.029 -16.223 50.895 1.00 91.81 127 ILE A CA 1
ATOM 1035 C C . ILE A 1 127 ? -1.606 -15.839 50.487 1.00 91.81 127 ILE A C 1
ATOM 1037 O O . ILE A 1 127 ? -1.400 -15.481 49.328 1.00 91.81 127 ILE A O 1
ATOM 1041 N N . GLU A 1 128 ? -0.616 -15.963 51.375 1.00 93.69 128 GLU A N 1
ATOM 1042 C CA . GLU A 1 128 ? 0.790 -15.686 51.046 1.00 93.69 128 GLU A CA 1
ATOM 1043 C C . GLU A 1 128 ? 1.292 -16.581 49.903 1.00 93.69 128 GLU A C 1
ATOM 1045 O O . GLU A 1 128 ? 1.939 -16.122 48.956 1.00 93.69 128 GLU A O 1
ATOM 1050 N N . HIS A 1 129 ? 0.946 -17.869 49.938 1.00 95.00 129 HIS A N 1
ATOM 1051 C CA . HIS A 1 129 ? 1.305 -18.809 48.883 1.00 95.00 129 HIS A CA 1
ATOM 1052 C C . HIS A 1 129 ? 0.620 -18.485 47.542 1.00 95.00 129 HIS A C 1
ATOM 1054 O O . HIS A 1 129 ? 1.254 -18.580 46.486 1.00 95.00 129 HIS A O 1
ATOM 1060 N N . LEU A 1 130 ? -0.652 -18.072 47.554 1.00 93.81 130 LEU A N 1
ATOM 1061 C CA . LEU A 1 130 ? -1.371 -17.633 46.353 1.00 93.81 130 LEU A CA 1
ATOM 1062 C C . LEU A 1 130 ? -0.815 -16.317 45.797 1.00 93.81 130 LEU A C 1
ATOM 1064 O O . LEU A 1 130 ? -0.658 -16.198 44.583 1.00 93.81 130 LEU A O 1
ATOM 1068 N N . GLN A 1 131 ? -0.448 -15.366 46.657 1.00 92.75 131 GLN A N 1
ATOM 1069 C CA . GLN A 1 131 ? 0.220 -14.125 46.255 1.00 92.75 131 GLN A CA 1
ATOM 1070 C C . GLN A 1 131 ? 1.563 -14.409 45.578 1.00 92.75 131 GLN A C 1
ATOM 1072 O O . GLN A 1 131 ? 1.849 -13.852 44.519 1.00 92.75 131 GLN A O 1
ATOM 1077 N N . LYS A 1 132 ? 2.357 -15.339 46.124 1.00 96.81 132 LYS A N 1
ATOM 1078 C CA . LYS A 1 132 ? 3.609 -15.774 45.493 1.00 96.81 132 LYS A CA 1
ATOM 1079 C C . LYS A 1 132 ? 3.371 -16.403 44.117 1.00 96.81 132 LYS A C 1
ATOM 1081 O O . LYS A 1 132 ? 4.067 -16.069 43.165 1.00 96.81 132 LYS A O 1
ATOM 1086 N N . LYS A 1 133 ? 2.357 -17.265 43.986 1.00 94.75 133 LYS A N 1
ATOM 1087 C CA . LYS A 1 133 ? 1.979 -17.853 42.689 1.00 94.75 133 LYS A CA 1
ATOM 1088 C C . LYS A 1 133 ? 1.521 -16.811 41.669 1.00 94.75 133 LYS A C 1
ATOM 1090 O O . LYS A 1 133 ? 1.788 -16.992 40.484 1.00 94.75 133 LYS A O 1
ATOM 1095 N N . LEU A 1 134 ? 0.819 -15.763 42.105 1.00 92.69 134 LEU A N 1
ATOM 1096 C CA . LEU A 1 134 ? 0.423 -14.652 41.236 1.00 92.69 134 LEU A CA 1
ATOM 1097 C C . LEU A 1 134 ? 1.651 -13.889 40.732 1.00 92.69 134 LEU A C 1
ATOM 1099 O O . LEU A 1 134 ? 1.782 -13.726 39.525 1.00 92.69 134 LEU A O 1
ATOM 1103 N N . LEU A 1 135 ? 2.593 -13.553 41.619 1.00 93.31 135 LEU A N 1
ATOM 1104 C CA . LEU A 1 135 ? 3.861 -12.915 41.243 1.00 93.31 135 LEU A CA 1
ATOM 1105 C C . LEU A 1 135 ? 4.672 -13.761 40.249 1.00 93.31 135 LEU A C 1
ATOM 1107 O O . LEU A 1 135 ? 5.149 -13.240 39.243 1.00 93.31 135 LEU A O 1
ATOM 1111 N N . ASP A 1 136 ? 4.784 -15.072 40.485 1.00 94.44 136 ASP A N 1
ATOM 1112 C CA . ASP A 1 136 ? 5.464 -15.987 39.558 1.00 94.44 136 ASP A CA 1
ATOM 1113 C C . ASP A 1 136 ? 4.773 -16.017 38.182 1.00 94.44 136 ASP A C 1
ATOM 1115 O O . ASP A 1 136 ? 5.435 -16.134 37.147 1.00 94.44 136 ASP A O 1
ATOM 1119 N N . ARG A 1 137 ? 3.438 -15.901 38.147 1.00 92.81 137 ARG A N 1
ATOM 1120 C CA . ARG A 1 137 ? 2.674 -15.837 36.895 1.00 92.81 137 ARG A CA 1
ATOM 1121 C C . ARG A 1 137 ? 2.847 -14.512 36.166 1.00 92.81 137 ARG A C 1
ATOM 1123 O O . ARG A 1 137 ? 3.002 -14.535 34.947 1.00 92.81 137 ARG A O 1
ATOM 1130 N N . ASP A 1 138 ? 2.842 -13.396 36.885 1.00 93.50 138 ASP A N 1
ATOM 1131 C CA . ASP A 1 138 ? 3.072 -12.068 36.312 1.00 93.50 138 ASP A CA 1
ATOM 1132 C C . ASP A 1 138 ? 4.465 -11.995 35.678 1.00 93.50 138 ASP A C 1
ATOM 1134 O O . ASP A 1 138 ? 4.607 -11.565 34.533 1.00 93.50 138 ASP A O 1
ATOM 1138 N N . PHE A 1 139 ? 5.474 -12.557 36.348 1.00 96.62 139 PHE A N 1
ATOM 1139 C CA . PHE A 1 139 ? 6.823 -12.685 35.800 1.00 96.62 139 PHE A CA 1
ATOM 1140 C C . PHE A 1 139 ? 6.868 -13.528 34.511 1.00 96.62 139 PHE A C 1
ATOM 1142 O O . PHE A 1 139 ? 7.543 -13.172 33.543 1.00 96.62 139 PHE A O 1
ATOM 1149 N N . GLN A 1 140 ? 6.128 -14.640 34.449 1.00 95.50 140 GLN A N 1
ATOM 1150 C CA . GLN A 1 140 ? 6.029 -15.449 33.225 1.00 95.50 140 GLN A CA 1
ATOM 1151 C C . GLN A 1 140 ? 5.322 -14.705 32.083 1.00 95.50 140 GLN A C 1
ATOM 1153 O O . GLN A 1 140 ? 5.715 -14.847 30.921 1.00 95.50 140 GLN A O 1
ATOM 1158 N N . LEU A 1 141 ? 4.288 -13.916 32.389 1.00 91.25 141 LEU A N 1
ATOM 1159 C CA . LEU A 1 141 ? 3.589 -13.091 31.402 1.00 91.25 141 LEU A CA 1
ATOM 1160 C C . LEU A 1 141 ? 4.501 -11.997 30.839 1.00 91.25 141 LEU A C 1
ATOM 1162 O O . LEU A 1 141 ? 4.507 -11.787 29.625 1.00 91.25 141 LEU A O 1
ATOM 1166 N N . GLU A 1 142 ? 5.320 -11.373 31.683 1.00 94.62 142 GLU A N 1
ATOM 1167 C CA . GLU A 1 142 ? 6.318 -10.387 31.263 1.00 94.62 142 GLU A CA 1
ATOM 1168 C C . GLU A 1 142 ? 7.376 -11.011 30.336 1.00 94.62 142 GLU A C 1
ATOM 1170 O O . GLU A 1 142 ? 7.670 -10.470 29.266 1.00 94.62 142 GLU A O 1
ATOM 1175 N N . GLN A 1 143 ? 7.871 -12.215 30.652 1.00 95.25 143 GLN A N 1
ATOM 1176 C CA . GLN A 1 143 ? 8.765 -12.945 29.744 1.00 95.25 143 GLN A CA 1
ATOM 1177 C C . GLN A 1 143 ? 8.105 -13.258 28.396 1.00 95.25 143 GLN A C 1
ATOM 1179 O O . GLN A 1 143 ? 8.723 -13.081 27.344 1.00 95.25 143 GLN A O 1
ATOM 1184 N N . LEU A 1 144 ? 6.848 -13.713 28.396 1.00 91.75 144 LEU A N 1
ATOM 1185 C CA . LEU A 1 144 ? 6.106 -13.971 27.158 1.00 91.75 144 LEU A CA 1
ATOM 1186 C C . LEU A 1 144 ? 5.925 -12.701 26.326 1.00 91.75 144 LEU A C 1
ATOM 1188 O O . LEU A 1 144 ? 6.010 -12.761 25.097 1.00 91.75 144 LEU A O 1
ATOM 1192 N N . GLN A 1 145 ? 5.704 -11.559 26.973 1.00 93.38 145 GLN A N 1
ATOM 1193 C CA . GLN A 1 145 ? 5.624 -10.271 26.299 1.00 93.38 145 GLN A CA 1
ATOM 1194 C C . GLN A 1 145 ? 6.959 -9.903 25.640 1.00 93.38 145 GLN A C 1
ATOM 1196 O O . GLN A 1 145 ? 6.974 -9.610 24.444 1.00 93.38 145 GLN A O 1
ATOM 1201 N N . MET A 1 146 ? 8.083 -10.070 26.344 1.00 96.00 146 MET A N 1
ATOM 1202 C CA . MET A 1 146 ? 9.414 -9.891 25.753 1.00 96.00 146 MET A CA 1
ATOM 1203 C C . MET A 1 146 ? 9.658 -10.803 24.539 1.00 96.00 146 MET A C 1
ATOM 1205 O O . MET A 1 146 ? 10.255 -10.379 23.548 1.00 96.00 146 MET A O 1
ATOM 1209 N N . TYR A 1 147 ? 9.224 -12.067 24.584 1.00 94.75 147 TYR A N 1
ATOM 1210 C CA . TYR A 1 147 ? 9.371 -12.977 23.441 1.00 94.75 147 TYR A CA 1
ATOM 1211 C C . TYR A 1 147 ? 8.502 -12.571 22.247 1.00 94.75 147 TYR A C 1
ATOM 1213 O O . TYR A 1 147 ? 8.946 -12.708 21.108 1.00 94.75 147 TYR A O 1
ATOM 1221 N N . ARG A 1 148 ? 7.297 -12.038 22.485 1.00 93.75 148 ARG A N 1
ATOM 1222 C CA . ARG A 1 148 ? 6.439 -11.497 21.419 1.00 93.75 148 ARG A CA 1
ATOM 1223 C C . ARG A 1 148 ? 7.076 -10.288 20.746 1.00 93.75 148 ARG A C 1
ATOM 1225 O O . ARG A 1 148 ? 7.092 -10.230 19.523 1.00 93.75 148 ARG A O 1
ATOM 1232 N N . GLU A 1 149 ? 7.652 -9.372 21.517 1.00 94.12 149 GLU A N 1
ATOM 1233 C CA . GLU A 1 149 ? 8.364 -8.209 20.974 1.00 94.12 149 GLU A CA 1
ATOM 1234 C C . GLU A 1 149 ? 9.577 -8.628 20.133 1.00 94.12 149 GLU A C 1
ATOM 1236 O O . GLU A 1 149 ? 9.753 -8.145 19.015 1.00 94.12 149 GLU A O 1
ATOM 1241 N N . LYS A 1 150 ? 10.368 -9.600 20.612 1.00 93.88 150 LYS A N 1
ATOM 1242 C CA . LYS A 1 150 ? 11.482 -10.175 19.837 1.00 93.88 150 LYS A CA 1
ATOM 1243 C C . LYS A 1 150 ? 11.018 -10.849 18.546 1.00 93.88 150 LYS A C 1
ATOM 1245 O O . LYS A 1 150 ? 11.708 -10.755 17.533 1.00 93.88 150 LYS A O 1
ATOM 1250 N N . LEU A 1 151 ? 9.871 -11.530 18.572 1.00 91.75 151 LEU A N 1
ATOM 1251 C CA . LEU A 1 151 ? 9.297 -12.150 17.379 1.00 91.75 151 LEU A CA 1
ATOM 1252 C C . LEU A 1 151 ? 8.887 -11.088 16.351 1.00 91.75 151 LEU A C 1
ATOM 1254 O O . LEU A 1 151 ? 9.260 -11.220 15.191 1.00 91.75 151 LEU A O 1
ATOM 1258 N N . ILE A 1 152 ? 8.219 -10.014 16.782 1.00 93.62 152 ILE A N 1
ATOM 1259 C CA . ILE A 1 152 ? 7.832 -8.892 15.909 1.00 93.62 152 ILE A CA 1
ATOM 1260 C C . ILE A 1 152 ? 9.071 -8.258 15.263 1.00 93.62 152 ILE A C 1
ATOM 1262 O O . ILE A 1 152 ? 9.121 -8.116 14.044 1.00 93.62 152 ILE A O 1
ATOM 1266 N N . GLN A 1 153 ? 10.115 -7.966 16.047 1.00 93.75 153 GLN A N 1
ATOM 1267 C CA . GLN A 1 153 ? 11.379 -7.435 15.515 1.00 93.75 153 GLN A CA 1
ATOM 1268 C C . GLN A 1 153 ? 12.021 -8.387 14.495 1.00 93.75 153 GLN A C 1
ATOM 1270 O O . GLN A 1 153 ? 12.536 -7.958 13.462 1.00 93.75 153 GLN A O 1
ATOM 1275 N N . SER A 1 154 ? 11.982 -9.697 14.755 1.00 93.62 154 SER A N 1
ATOM 1276 C CA . SER A 1 154 ? 12.486 -10.701 13.814 1.00 93.62 154 SER A CA 1
ATOM 1277 C C . SER A 1 154 ? 11.670 -10.746 12.517 1.00 93.62 154 SER A C 1
ATOM 1279 O O . SER A 1 154 ? 12.250 -10.926 11.444 1.00 93.62 154 SER A O 1
ATOM 1281 N N . GLU A 1 155 ? 10.346 -10.606 12.589 1.00 93.69 155 GLU A N 1
ATOM 1282 C CA . GLU A 1 155 ? 9.461 -10.562 11.420 1.00 93.69 155 GLU A CA 1
ATOM 1283 C C . GLU A 1 155 ? 9.697 -9.297 10.581 1.00 93.69 155 GLU A C 1
ATOM 1285 O O . GLU A 1 155 ? 9.750 -9.381 9.353 1.00 93.69 155 GLU A O 1
ATOM 1290 N N . GLU A 1 156 ? 9.936 -8.149 11.220 1.00 93.94 156 GLU A N 1
ATOM 1291 C CA . GLU A 1 156 ? 10.312 -6.899 10.544 1.00 93.94 156 GLU A CA 1
ATOM 1292 C C . GLU A 1 156 ? 11.650 -7.027 9.803 1.00 93.94 156 GLU A C 1
ATOM 1294 O O . GLU A 1 156 ? 11.764 -6.635 8.637 1.00 93.94 156 GLU A O 1
ATOM 1299 N N . ILE A 1 157 ? 12.658 -7.636 10.439 1.00 93.50 157 ILE A N 1
ATOM 1300 C CA . ILE A 1 157 ? 13.952 -7.914 9.798 1.00 93.50 157 ILE A CA 1
ATOM 1301 C C . ILE A 1 157 ? 13.761 -8.841 8.588 1.00 93.50 157 ILE A C 1
ATOM 1303 O O . ILE A 1 157 ? 14.317 -8.579 7.518 1.00 93.50 157 ILE A O 1
ATOM 1307 N N . ALA A 1 158 ? 12.953 -9.897 8.722 1.00 90.50 158 ALA A N 1
ATOM 1308 C CA . ALA A 1 158 ? 12.676 -10.827 7.631 1.00 90.50 158 ALA A CA 1
ATOM 1309 C C . ALA A 1 158 ? 11.944 -10.147 6.458 1.00 90.50 158 ALA A C 1
ATOM 1311 O O . ALA A 1 158 ? 12.318 -10.354 5.300 1.00 90.50 158 ALA A O 1
ATOM 1312 N N . ALA A 1 159 ? 10.956 -9.293 6.741 1.00 90.75 159 ALA A N 1
ATOM 1313 C CA . ALA A 1 159 ? 10.235 -8.523 5.730 1.00 90.75 159 ALA A CA 1
ATOM 1314 C C . ALA A 1 159 ? 11.165 -7.555 4.975 1.00 90.75 159 ALA A C 1
ATOM 1316 O O . ALA A 1 159 ? 11.158 -7.528 3.740 1.00 90.75 159 ALA A O 1
ATOM 1317 N N . ASN A 1 160 ? 12.035 -6.837 5.694 1.00 92.44 160 ASN A N 1
ATOM 1318 C CA . ASN A 1 160 ? 13.041 -5.955 5.096 1.00 92.44 160 ASN A CA 1
ATOM 1319 C C . ASN A 1 160 ? 14.033 -6.723 4.211 1.00 92.44 160 ASN A C 1
ATOM 1321 O O . ASN A 1 160 ? 14.304 -6.314 3.078 1.00 92.44 160 ASN A O 1
ATOM 1325 N N . MET A 1 161 ? 14.538 -7.873 4.674 1.00 91.38 161 MET A N 1
ATOM 1326 C CA . MET A 1 161 ? 15.404 -8.728 3.852 1.00 91.38 161 MET A CA 1
ATOM 1327 C C . MET A 1 161 ? 14.678 -9.246 2.605 1.00 91.38 161 MET A C 1
ATOM 1329 O O . MET A 1 161 ? 15.270 -9.322 1.526 1.00 91.38 161 MET A O 1
ATOM 1333 N N . GLN A 1 162 ? 13.392 -9.591 2.707 1.00 91.25 162 GLN A N 1
ATOM 1334 C CA . GLN A 1 162 ? 12.597 -10.034 1.563 1.00 91.25 162 GLN A CA 1
ATOM 1335 C C . GLN A 1 162 ? 12.407 -8.911 0.531 1.00 91.25 162 GLN A C 1
ATOM 1337 O O . GLN A 1 162 ? 12.526 -9.166 -0.672 1.00 91.25 162 GLN A O 1
ATOM 1342 N N . GLN A 1 163 ? 12.190 -7.672 0.977 1.00 91.19 163 GLN A N 1
ATOM 1343 C CA . GLN A 1 163 ? 12.112 -6.500 0.103 1.00 91.19 163 GLN A CA 1
ATOM 1344 C C . GLN A 1 163 ? 13.449 -6.224 -0.601 1.00 91.19 163 GLN A C 1
ATOM 1346 O O . GLN A 1 163 ? 13.471 -6.045 -1.822 1.00 91.19 163 GLN A O 1
ATOM 1351 N N . GLN A 1 164 ? 14.571 -6.258 0.130 1.00 93.25 164 GLN A N 1
ATOM 1352 C CA . GLN A 1 164 ? 15.911 -6.099 -0.451 1.00 93.25 164 GLN A CA 1
ATOM 1353 C C . GLN A 1 164 ? 16.221 -7.193 -1.482 1.00 93.25 164 GLN A C 1
ATOM 1355 O O . GLN A 1 164 ? 16.691 -6.895 -2.580 1.00 93.25 164 GLN A O 1
ATOM 1360 N N . ASN A 1 165 ? 15.883 -8.450 -1.183 1.00 89.88 165 ASN A N 1
ATOM 1361 C CA . ASN A 1 165 ? 16.029 -9.557 -2.129 1.00 89.88 165 ASN A CA 1
ATOM 1362 C C . ASN A 1 165 ? 15.165 -9.369 -3.386 1.00 89.88 165 ASN A C 1
ATOM 1364 O O . ASN A 1 165 ? 15.608 -9.688 -4.490 1.00 89.88 165 ASN A O 1
ATOM 1368 N N . GLY A 1 166 ? 13.950 -8.832 -3.244 1.00 92.56 166 GLY A N 1
ATOM 1369 C CA . GLY A 1 166 ? 13.099 -8.464 -4.378 1.00 92.56 166 GLY A CA 1
ATOM 1370 C C . GLY A 1 166 ? 13.736 -7.387 -5.261 1.00 92.56 166 GLY A C 1
ATOM 1371 O O . GLY A 1 166 ? 13.780 -7.536 -6.484 1.00 92.56 166 GLY A O 1
ATOM 1372 N N . ALA A 1 167 ? 14.299 -6.344 -4.648 1.00 91.81 167 ALA A N 1
ATOM 1373 C CA . ALA A 1 167 ? 14.985 -5.268 -5.360 1.00 91.81 167 ALA A CA 1
ATOM 1374 C C . ALA A 1 167 ? 16.235 -5.766 -6.106 1.00 91.81 167 ALA A C 1
ATOM 1376 O O . ALA A 1 167 ? 16.399 -5.470 -7.291 1.00 91.81 167 ALA A O 1
ATOM 1377 N N . LEU A 1 168 ? 17.076 -6.576 -5.453 1.00 92.12 168 LEU A N 1
ATOM 1378 C CA . LEU A 1 168 ? 18.271 -7.164 -6.068 1.00 92.12 168 LEU A CA 1
ATOM 1379 C C . LEU A 1 168 ? 17.921 -8.099 -7.232 1.00 92.12 168 LEU A C 1
ATOM 1381 O O . LEU A 1 168 ? 18.570 -8.044 -8.274 1.00 92.12 168 LEU A O 1
ATOM 1385 N N . ARG A 1 169 ? 16.862 -8.910 -7.108 1.00 92.81 169 ARG A N 1
ATOM 1386 C CA . ARG A 1 169 ? 16.373 -9.749 -8.217 1.00 92.81 169 ARG A CA 1
ATOM 1387 C C . ARG A 1 169 ? 15.917 -8.915 -9.411 1.00 92.81 169 ARG A C 1
ATOM 1389 O O . ARG A 1 169 ? 16.285 -9.237 -10.534 1.00 92.81 169 ARG A O 1
ATOM 1396 N N . SER A 1 170 ? 15.182 -7.825 -9.175 1.00 92.19 170 SER A N 1
ATOM 1397 C CA . SER A 1 170 ? 14.762 -6.916 -10.249 1.00 92.19 170 SER A CA 1
ATOM 1398 C C . SER A 1 170 ? 15.954 -6.231 -10.930 1.00 92.19 170 SER A C 1
ATOM 1400 O O . SER A 1 170 ? 15.971 -6.094 -12.152 1.00 92.19 170 SER A O 1
ATOM 1402 N N . GLN A 1 171 ? 16.980 -5.834 -10.170 1.00 92.88 171 GLN A N 1
ATOM 1403 C CA . GLN A 1 171 ? 18.217 -5.290 -10.742 1.00 92.88 171 GLN A CA 1
ATOM 1404 C C . GLN A 1 171 ? 18.962 -6.329 -11.587 1.00 92.88 171 GLN A C 1
ATOM 1406 O O . GLN A 1 171 ? 19.400 -6.015 -12.692 1.00 92.88 171 GLN A O 1
ATOM 1411 N N . LEU A 1 172 ? 19.066 -7.568 -11.100 1.00 91.38 172 LEU A N 1
ATOM 1412 C CA . LEU A 1 172 ? 19.721 -8.659 -11.819 1.00 91.38 172 LEU A CA 1
ATOM 1413 C C . LEU A 1 172 ? 18.985 -9.002 -13.121 1.00 91.38 172 LEU A C 1
ATOM 1415 O O . LEU A 1 172 ? 19.625 -9.223 -14.145 1.00 91.38 172 LEU A O 1
ATOM 1419 N N . GLU A 1 173 ? 17.653 -8.964 -13.116 1.00 93.19 173 GLU A N 1
ATOM 1420 C CA . GLU A 1 173 ? 16.836 -9.144 -14.318 1.00 93.19 173 GLU A CA 1
ATOM 1421 C C . GLU A 1 173 ? 17.048 -8.013 -15.335 1.00 93.19 173 GLU A C 1
ATOM 1423 O O . GLU A 1 173 ? 17.256 -8.286 -16.516 1.00 93.19 173 GLU A O 1
ATOM 1428 N N . LYS A 1 174 ? 17.097 -6.749 -14.890 1.00 92.25 174 LYS A N 1
ATOM 1429 C CA . LYS A 1 174 ? 17.412 -5.604 -15.765 1.00 92.25 174 LYS A CA 1
ATOM 1430 C C . LYS A 1 174 ? 18.803 -5.718 -16.387 1.00 92.25 174 LYS A C 1
ATOM 1432 O O . LYS A 1 174 ? 18.954 -5.472 -17.581 1.00 92.25 174 LYS A O 1
ATOM 1437 N N . LEU A 1 175 ? 19.808 -6.105 -15.599 1.00 92.56 175 LEU A N 1
ATOM 1438 C CA . LEU A 1 175 ? 21.165 -6.335 -16.100 1.00 92.56 175 LEU A CA 1
ATOM 1439 C C . LEU A 1 175 ? 21.204 -7.502 -17.092 1.00 92.56 175 LEU A C 1
ATOM 1441 O O . LEU A 1 175 ? 21.841 -7.380 -18.133 1.00 92.56 175 LEU A O 1
ATOM 1445 N N . SER A 1 176 ? 20.482 -8.592 -16.818 1.00 93.00 176 SER A N 1
ATOM 1446 C CA . SER A 1 176 ? 20.363 -9.731 -17.737 1.00 93.00 176 SER A CA 1
ATOM 1447 C C . SER A 1 176 ? 19.733 -9.320 -19.069 1.00 93.00 176 SER A C 1
ATOM 1449 O O . SER A 1 176 ? 20.283 -9.628 -20.121 1.00 93.00 176 SER A O 1
ATOM 1451 N N . GLN A 1 177 ? 18.625 -8.574 -19.038 1.00 91.00 177 GLN A N 1
ATOM 1452 C CA . GLN A 1 177 ? 17.962 -8.070 -20.246 1.00 91.00 177 GLN A CA 1
ATOM 1453 C C . GLN A 1 177 ? 18.861 -7.100 -21.023 1.00 91.00 177 GLN A C 1
ATOM 1455 O O . GLN A 1 177 ? 18.967 -7.206 -22.243 1.00 91.00 177 GLN A O 1
ATOM 1460 N N . SER A 1 178 ? 19.551 -6.187 -20.332 1.00 92.31 178 SER A N 1
ATOM 1461 C CA . SER A 1 178 ? 20.519 -5.281 -20.960 1.00 92.31 178 SER A CA 1
ATOM 1462 C C . SER A 1 178 ? 21.629 -6.063 -21.662 1.00 92.31 178 SER A C 1
ATOM 1464 O O . SER A 1 178 ? 21.915 -5.807 -22.830 1.00 92.31 178 SER A O 1
ATOM 1466 N N . ASN A 1 179 ? 22.201 -7.060 -20.988 1.00 91.06 179 ASN A N 1
ATOM 1467 C CA . ASN A 1 179 ? 23.275 -7.884 -21.535 1.00 91.06 179 ASN A CA 1
ATOM 1468 C C . ASN A 1 179 ? 22.802 -8.717 -22.742 1.00 91.06 179 ASN A C 1
ATOM 1470 O O . ASN A 1 179 ? 23.490 -8.796 -23.753 1.00 91.06 179 ASN A O 1
ATOM 1474 N N . GLU A 1 180 ? 21.580 -9.260 -22.705 1.00 89.00 180 GLU A N 1
ATOM 1475 C CA . GLU A 1 180 ? 20.973 -9.913 -23.873 1.00 89.00 180 GLU A CA 1
ATOM 1476 C C . GLU A 1 180 ? 20.791 -8.951 -25.053 1.00 89.00 180 GLU A C 1
ATOM 1478 O O . GLU A 1 180 ? 21.002 -9.338 -26.204 1.00 89.00 180 GLU A O 1
ATOM 1483 N N . THR A 1 181 ? 20.408 -7.693 -24.804 1.00 88.81 181 THR A N 1
ATOM 1484 C CA . THR A 1 181 ? 20.296 -6.700 -25.883 1.00 88.81 181 THR A CA 1
ATOM 1485 C C . THR A 1 181 ? 21.649 -6.295 -26.454 1.00 88.81 181 THR A C 1
ATOM 1487 O O . THR A 1 181 ? 21.735 -6.088 -27.664 1.00 88.81 181 THR A O 1
ATOM 1490 N N . GLU A 1 182 ? 22.698 -6.220 -25.631 1.00 89.25 182 GLU A N 1
ATOM 1491 C CA . GLU A 1 182 ? 24.064 -5.984 -26.106 1.00 89.25 182 GLU A CA 1
ATOM 1492 C C . GLU A 1 182 ? 24.584 -7.167 -26.916 1.00 89.25 182 GLU A C 1
ATOM 1494 O O . GLU A 1 182 ? 25.012 -6.963 -28.047 1.00 89.25 182 GLU A O 1
ATOM 1499 N N . HIS A 1 183 ? 24.416 -8.403 -26.442 1.00 88.81 183 HIS A N 1
ATOM 1500 C CA . HIS A 1 183 ? 24.758 -9.589 -27.230 1.00 88.81 183 HIS A CA 1
ATOM 1501 C C . HIS A 1 183 ? 24.026 -9.632 -28.573 1.00 88.81 183 HIS A C 1
ATOM 1503 O O . HIS A 1 183 ? 24.645 -9.898 -29.597 1.00 88.81 183 HIS A O 1
ATOM 1509 N N . ARG A 1 184 ? 22.736 -9.273 -28.623 1.00 89.62 184 ARG A N 1
ATOM 1510 C CA . ARG A 1 184 ? 22.014 -9.162 -29.904 1.00 89.62 184 ARG A CA 1
ATOM 1511 C C . ARG A 1 184 ? 22.574 -8.067 -30.817 1.00 89.62 184 ARG A C 1
ATOM 1513 O O . ARG A 1 184 ? 22.456 -8.194 -32.035 1.00 89.62 184 ARG A O 1
ATOM 1520 N N . ARG A 1 185 ? 23.124 -6.976 -30.272 1.00 90.75 185 ARG A N 1
ATOM 1521 C CA . ARG A 1 185 ? 23.799 -5.934 -31.068 1.00 90.75 185 ARG A CA 1
ATOM 1522 C C . ARG A 1 185 ? 25.140 -6.432 -31.594 1.00 90.75 185 ARG A C 1
ATOM 1524 O O . ARG A 1 185 ? 25.424 -6.214 -32.768 1.00 90.75 185 ARG A O 1
ATOM 1531 N N . ASP A 1 186 ? 25.913 -7.121 -30.764 1.00 90.94 186 ASP A N 1
ATOM 1532 C CA . ASP A 1 186 ? 27.196 -7.703 -31.158 1.00 90.94 186 ASP A CA 1
ATOM 1533 C C . ASP A 1 186 ? 27.014 -8.782 -32.227 1.00 90.94 186 ASP A C 1
ATOM 1535 O O . ASP A 1 186 ? 27.717 -8.756 -33.234 1.00 90.94 186 ASP A O 1
ATOM 1539 N N . ASP A 1 187 ? 26.013 -9.655 -32.082 1.00 92.19 187 ASP A N 1
ATOM 1540 C CA . ASP A 1 187 ? 25.668 -10.666 -33.086 1.00 92.19 187 ASP A CA 1
ATOM 1541 C C . ASP A 1 187 ? 25.294 -10.019 -34.429 1.00 92.19 187 ASP A C 1
ATOM 1543 O O . ASP A 1 187 ? 25.761 -10.453 -35.481 1.00 92.19 187 ASP A O 1
ATOM 1547 N N . ARG A 1 188 ? 24.500 -8.935 -34.417 1.00 91.62 188 ARG A N 1
ATOM 1548 C CA . ARG A 1 188 ? 24.182 -8.174 -35.642 1.00 91.62 188 ARG A CA 1
ATOM 1549 C C . ARG A 1 188 ? 25.431 -7.574 -36.275 1.00 91.62 188 ARG A C 1
ATOM 1551 O O . ARG A 1 188 ? 25.623 -7.706 -37.479 1.00 91.62 188 ARG A O 1
ATOM 1558 N N . ARG A 1 189 ? 26.302 -6.965 -35.469 1.00 93.25 189 ARG A N 1
ATOM 1559 C CA . ARG A 1 189 ? 27.557 -6.375 -35.946 1.00 93.25 189 ARG A CA 1
ATOM 1560 C C . ARG A 1 189 ? 28.499 -7.433 -36.521 1.00 93.25 189 ARG A C 1
ATOM 1562 O O . ARG A 1 189 ? 29.199 -7.168 -37.494 1.00 93.25 189 ARG A O 1
ATOM 1569 N N . LEU A 1 190 ? 28.519 -8.628 -35.937 1.00 92.38 190 LEU A N 1
ATOM 1570 C CA . LEU A 1 190 ? 29.308 -9.751 -36.427 1.00 92.38 190 LEU A CA 1
ATOM 1571 C C . LEU A 1 190 ? 28.804 -10.229 -37.795 1.00 92.38 190 LEU A C 1
ATOM 1573 O O . LEU A 1 190 ? 29.620 -10.447 -38.688 1.00 92.38 190 LEU A O 1
ATOM 1577 N N . VAL A 1 191 ? 27.482 -10.304 -37.988 1.00 92.69 191 VAL A N 1
ATOM 1578 C CA . VAL A 1 191 ? 26.871 -10.600 -39.296 1.00 92.69 191 VAL A CA 1
ATOM 1579 C C . VAL A 1 191 ? 27.217 -9.520 -40.327 1.00 92.69 191 VAL A C 1
ATOM 1581 O O . VAL A 1 191 ? 27.686 -9.857 -41.409 1.00 92.69 191 VAL A O 1
ATOM 1584 N N . GLU A 1 192 ? 27.089 -8.235 -39.985 1.00 92.12 192 GLU A N 1
ATOM 1585 C CA . GLU A 1 192 ? 27.445 -7.119 -40.882 1.00 92.12 192 GLU A CA 1
ATOM 1586 C C . GLU A 1 192 ? 28.924 -7.158 -41.305 1.00 92.12 192 GLU A C 1
ATOM 1588 O O . GLU A 1 192 ? 29.256 -6.966 -42.477 1.00 92.12 192 GLU A O 1
ATOM 1593 N N . LEU A 1 193 ? 29.834 -7.443 -40.366 1.00 91.50 193 LEU A N 1
ATOM 1594 C CA . LEU A 1 193 ? 31.261 -7.594 -40.660 1.00 91.50 193 LEU A CA 1
ATOM 1595 C C . LEU A 1 193 ? 31.540 -8.818 -41.539 1.00 91.50 193 LEU A C 1
ATOM 1597 O O . LEU A 1 193 ? 32.398 -8.753 -42.420 1.00 91.50 193 LEU A O 1
ATOM 1601 N N . GLN A 1 194 ? 30.817 -9.917 -41.327 1.00 94.12 194 GLN A N 1
ATOM 1602 C CA . GLN A 1 194 ? 30.944 -11.127 -42.133 1.00 94.12 194 GLN A CA 1
ATOM 1603 C C . GLN A 1 194 ? 30.442 -10.906 -43.568 1.00 94.12 194 GLN A C 1
ATOM 1605 O O . GLN A 1 194 ? 31.106 -11.327 -44.516 1.00 94.12 194 GLN A O 1
ATOM 1610 N N . GLU A 1 195 ? 29.329 -10.192 -43.747 1.00 93.81 195 GLU A N 1
ATOM 1611 C CA . GLU A 1 195 ? 28.828 -9.783 -45.064 1.00 93.81 195 GLU A CA 1
ATOM 1612 C C . GLU A 1 195 ? 29.804 -8.831 -45.770 1.00 93.81 195 GLU A C 1
ATOM 1614 O O . GLU A 1 195 ? 30.117 -9.022 -46.947 1.00 93.81 195 GLU A O 1
ATOM 1619 N N . ALA A 1 196 ? 30.354 -7.841 -45.059 1.00 92.75 196 ALA A N 1
ATOM 1620 C CA . ALA A 1 196 ? 31.356 -6.928 -45.608 1.00 92.75 196 ALA A CA 1
ATOM 1621 C C . ALA A 1 196 ? 32.634 -7.665 -46.043 1.00 92.75 196 ALA A C 1
ATOM 1623 O O . ALA A 1 196 ? 33.170 -7.398 -47.124 1.00 92.75 196 ALA A O 1
ATOM 1624 N N . LEU A 1 197 ? 33.097 -8.624 -45.235 1.00 94.25 197 LEU A N 1
ATOM 1625 C CA . LEU A 1 197 ? 34.231 -9.480 -45.571 1.00 94.25 197 LEU A CA 1
ATOM 1626 C C . LEU A 1 197 ? 33.938 -10.303 -46.830 1.00 94.25 197 LEU A C 1
ATOM 1628 O O . LEU A 1 197 ? 34.741 -10.279 -47.762 1.00 94.25 197 LEU A O 1
ATOM 1632 N N . GLN A 1 198 ? 32.774 -10.951 -46.907 1.00 95.31 198 GLN A N 1
ATOM 1633 C CA . GLN A 1 198 ? 32.368 -11.734 -48.076 1.00 95.31 198 GLN A CA 1
ATOM 1634 C C . GLN A 1 198 ? 32.296 -10.874 -49.346 1.00 95.31 198 GLN A C 1
ATOM 1636 O O . GLN A 1 198 ? 32.801 -11.270 -50.399 1.00 95.31 198 GLN A O 1
ATOM 1641 N N . ASN A 1 199 ? 31.743 -9.664 -49.240 1.00 94.69 199 ASN A N 1
ATOM 1642 C CA . ASN A 1 199 ? 31.699 -8.708 -50.342 1.00 94.69 199 ASN A CA 1
ATOM 1643 C C . ASN A 1 199 ? 33.113 -8.317 -50.796 1.00 94.69 199 ASN A C 1
ATOM 1645 O O . ASN A 1 199 ? 33.395 -8.315 -51.995 1.00 94.69 199 ASN A O 1
ATOM 1649 N N . SER A 1 200 ? 34.029 -8.044 -49.861 1.00 93.44 200 SER A N 1
ATOM 1650 C CA . SER A 1 200 ? 35.420 -7.726 -50.204 1.00 93.44 200 SER A CA 1
ATOM 1651 C C . SER A 1 200 ? 36.149 -8.888 -50.889 1.00 93.44 200 SER A C 1
ATOM 1653 O O . SER A 1 200 ? 36.839 -8.658 -51.880 1.00 93.44 200 SER A O 1
ATOM 1655 N N . LEU A 1 201 ? 35.930 -10.129 -50.439 1.00 94.06 201 LEU A N 1
ATOM 1656 C CA . LEU A 1 201 ? 36.507 -11.327 -51.054 1.00 94.06 201 LEU A CA 1
ATOM 1657 C C . LEU A 1 201 ? 35.986 -11.528 -52.479 1.00 94.06 201 LEU A C 1
ATOM 1659 O O . LEU A 1 201 ? 36.777 -11.749 -53.392 1.00 94.06 201 LEU A O 1
ATOM 1663 N N . SER A 1 202 ? 34.678 -11.357 -52.697 1.00 94.12 202 SER A N 1
ATOM 1664 C CA . SER A 1 202 ? 34.095 -11.439 -54.044 1.00 94.12 202 SER A CA 1
ATOM 1665 C C . SER A 1 202 ? 34.660 -10.370 -54.989 1.00 94.12 202 SER A C 1
ATOM 1667 O O . SER A 1 202 ? 34.921 -10.638 -56.161 1.00 94.12 202 SER A O 1
ATOM 1669 N N . ARG A 1 203 ? 34.928 -9.161 -54.476 1.00 95.44 203 ARG A N 1
ATOM 1670 C CA . ARG A 1 203 ? 35.555 -8.081 -55.243 1.00 95.44 203 ARG A CA 1
ATOM 1671 C C . ARG A 1 203 ? 37.005 -8.400 -55.598 1.00 95.44 203 ARG A C 1
ATOM 1673 O O . ARG A 1 203 ? 37.412 -8.101 -56.716 1.00 95.44 203 ARG A O 1
ATOM 1680 N N . ILE A 1 204 ? 37.768 -8.986 -54.674 1.00 93.50 204 ILE A N 1
ATOM 1681 C CA . ILE A 1 204 ? 39.140 -9.442 -54.942 1.00 93.50 204 ILE A CA 1
ATOM 1682 C C . ILE A 1 204 ? 39.123 -10.492 -56.054 1.00 93.50 204 ILE A C 1
ATOM 1684 O O . ILE A 1 204 ? 39.848 -10.329 -57.027 1.00 93.50 204 ILE A O 1
ATOM 1688 N N . GLU A 1 205 ? 38.232 -11.484 -55.983 1.00 95.12 205 GLU A N 1
ATOM 1689 C CA . GLU A 1 205 ? 38.118 -12.523 -57.016 1.00 95.12 205 GLU A CA 1
ATOM 1690 C C . GLU A 1 205 ? 37.793 -11.934 -58.404 1.00 95.12 205 GLU A C 1
ATOM 1692 O O . GLU A 1 205 ? 38.348 -12.358 -59.420 1.00 95.12 205 GLU A O 1
ATOM 1697 N N . ILE A 1 206 ? 36.913 -10.926 -58.471 1.00 94.50 206 ILE A N 1
ATOM 1698 C CA . ILE A 1 206 ? 36.604 -10.217 -59.726 1.00 94.50 206 ILE A CA 1
ATOM 1699 C C . ILE A 1 206 ? 37.841 -9.480 -60.258 1.00 94.50 206 ILE A C 1
ATOM 1701 O O . ILE A 1 206 ? 38.129 -9.563 -61.451 1.00 94.50 206 ILE A O 1
ATOM 1705 N N . LEU A 1 207 ? 38.574 -8.775 -59.391 1.00 93.94 207 LEU A N 1
ATOM 1706 C CA . LEU A 1 207 ? 39.785 -8.043 -59.775 1.00 93.94 207 LEU A CA 1
ATOM 1707 C C . LEU A 1 207 ? 40.910 -8.986 -60.227 1.00 93.94 207 LEU A C 1
ATOM 1709 O O . LEU A 1 207 ? 41.614 -8.675 -61.183 1.00 93.94 207 LEU A O 1
ATOM 1713 N N . GLU A 1 208 ? 41.060 -10.149 -59.592 1.00 94.75 208 GLU A N 1
ATOM 1714 C CA . GLU A 1 208 ? 42.017 -11.181 -60.005 1.00 94.75 208 GLU A CA 1
ATOM 1715 C C . GLU A 1 208 ? 41.694 -11.728 -61.401 1.00 94.75 208 GLU A C 1
ATOM 1717 O O . GLU A 1 208 ? 42.597 -11.878 -62.226 1.00 94.75 208 GLU A O 1
ATOM 1722 N N . LYS A 1 209 ? 40.408 -11.966 -61.705 1.00 94.31 209 LYS A N 1
ATOM 1723 C CA . LYS A 1 209 ? 39.967 -12.366 -63.053 1.00 94.31 209 LYS A CA 1
ATOM 1724 C C . LYS A 1 209 ? 40.252 -11.280 -64.089 1.00 94.31 209 LYS A C 1
ATOM 1726 O O . LYS A 1 209 ? 40.808 -11.588 -65.137 1.00 94.31 209 LYS A O 1
ATOM 1731 N N . GLN A 1 210 ? 39.940 -10.021 -63.776 1.00 94.12 210 GLN A N 1
ATOM 1732 C CA . GLN A 1 210 ? 40.238 -8.887 -64.660 1.00 94.12 210 GLN A CA 1
ATOM 1733 C C . GLN A 1 210 ? 41.739 -8.763 -64.942 1.00 94.12 210 GLN A C 1
ATOM 1735 O O . GLN A 1 210 ? 42.136 -8.620 -66.094 1.00 94.12 210 GLN A O 1
ATOM 1740 N N . LEU A 1 211 ? 42.585 -8.898 -63.917 1.00 93.19 211 LEU A N 1
ATOM 1741 C CA . LEU A 1 211 ? 44.038 -8.860 -64.082 1.00 93.19 211 LEU A CA 1
ATOM 1742 C C . LEU A 1 211 ? 44.552 -10.012 -64.964 1.00 93.19 211 LEU A C 1
ATOM 1744 O O . LEU A 1 211 ? 45.470 -9.817 -65.766 1.00 93.19 211 LEU A O 1
ATOM 1748 N N . ALA A 1 212 ? 43.975 -11.209 -64.832 1.00 94.12 212 ALA A N 1
ATOM 1749 C CA . ALA A 1 212 ? 44.308 -12.348 -65.684 1.00 94.12 212 ALA A CA 1
ATOM 1750 C C . ALA A 1 212 ? 43.916 -12.097 -67.152 1.00 94.12 212 ALA A C 1
ATOM 1752 O O . ALA A 1 212 ? 44.727 -12.345 -68.048 1.00 94.12 212 ALA A O 1
ATOM 1753 N N . ASP A 1 213 ? 42.721 -11.553 -67.398 1.00 94.69 213 ASP A N 1
ATOM 1754 C CA . ASP A 1 213 ? 42.248 -11.190 -68.739 1.00 94.69 213 ASP A CA 1
ATOM 1755 C C . ASP A 1 213 ? 43.132 -10.107 -69.381 1.00 94.69 213 ASP A C 1
ATOM 1757 O O . ASP A 1 213 ? 43.569 -10.262 -70.527 1.00 94.69 213 ASP A O 1
ATOM 1761 N N . ASP A 1 214 ? 43.483 -9.064 -68.624 1.00 92.81 214 ASP A N 1
ATOM 1762 C CA . ASP A 1 214 ? 44.391 -7.998 -69.063 1.00 92.81 214 ASP A CA 1
ATOM 1763 C C . ASP A 1 214 ? 45.788 -8.544 -69.389 1.00 92.81 214 ASP A C 1
ATOM 1765 O O . ASP A 1 214 ? 46.407 -8.159 -70.385 1.00 92.81 214 ASP A O 1
ATOM 1769 N N . THR A 1 215 ? 46.283 -9.496 -68.593 1.00 95.12 215 THR A N 1
ATOM 1770 C CA . THR A 1 215 ? 47.566 -10.171 -68.844 1.00 95.12 215 THR A CA 1
ATOM 1771 C C . THR A 1 215 ? 47.523 -10.953 -70.160 1.00 95.12 215 THR A C 1
ATOM 1773 O O . THR A 1 215 ? 48.440 -10.841 -70.979 1.00 95.12 215 THR A O 1
ATOM 1776 N N . ILE A 1 216 ? 46.439 -11.692 -70.422 1.00 94.44 216 ILE A N 1
ATOM 1777 C CA . ILE A 1 216 ? 46.237 -12.410 -71.691 1.00 94.44 216 ILE A CA 1
ATOM 1778 C C . ILE A 1 216 ? 46.158 -11.424 -72.863 1.00 94.44 216 ILE A C 1
ATOM 1780 O O . ILE A 1 216 ? 46.769 -11.653 -73.912 1.00 94.44 216 ILE A O 1
ATOM 1784 N N . GLN A 1 217 ? 45.436 -10.312 -72.706 1.00 95.06 217 GLN A N 1
ATOM 1785 C CA . GLN A 1 217 ? 45.343 -9.274 -73.731 1.00 95.06 217 GLN A CA 1
ATOM 1786 C C . GLN A 1 217 ? 46.715 -8.651 -74.026 1.00 95.06 217 GLN A C 1
ATOM 1788 O O . GLN A 1 217 ? 47.082 -8.495 -75.194 1.00 95.06 217 GLN A O 1
ATOM 1793 N N . MET A 1 218 ? 47.508 -8.358 -72.992 1.00 91.75 218 MET A N 1
ATOM 1794 C CA . MET A 1 218 ? 48.870 -7.842 -73.125 1.00 91.75 218 MET A CA 1
ATOM 1795 C C . MET A 1 218 ? 49.786 -8.827 -73.865 1.00 91.75 218 MET A C 1
ATOM 1797 O O . MET A 1 218 ? 50.550 -8.407 -74.739 1.00 91.75 218 MET A O 1
ATOM 1801 N N . MET A 1 219 ? 49.688 -10.129 -73.570 1.00 92.19 219 MET A N 1
ATOM 1802 C CA . MET A 1 219 ? 50.433 -11.172 -74.284 1.00 92.19 219 MET A CA 1
ATOM 1803 C C . MET A 1 219 ? 50.060 -11.222 -75.770 1.00 92.19 219 MET A C 1
ATOM 1805 O O . MET A 1 219 ? 50.952 -11.245 -76.618 1.00 92.19 219 MET A O 1
ATOM 1809 N N . ARG A 1 220 ? 48.761 -11.153 -76.100 1.00 92.69 220 ARG A N 1
ATOM 1810 C CA . ARG A 1 220 ? 48.289 -11.100 -77.496 1.00 92.69 220 ARG A CA 1
ATOM 1811 C C . ARG A 1 220 ? 48.829 -9.877 -78.236 1.00 92.69 220 ARG A C 1
ATOM 1813 O O . ARG A 1 220 ? 49.250 -10.001 -79.383 1.00 92.69 220 ARG A O 1
ATOM 1820 N N . MET A 1 221 ? 48.855 -8.707 -77.593 1.00 91.12 221 MET A N 1
ATOM 1821 C CA . MET A 1 221 ? 49.445 -7.504 -78.194 1.00 91.12 221 MET A CA 1
ATOM 1822 C C . MET A 1 221 ? 50.953 -7.659 -78.429 1.00 91.12 221 MET A C 1
ATOM 1824 O O . MET A 1 221 ? 51.434 -7.309 -79.504 1.00 91.12 221 MET A O 1
ATOM 1828 N N . HIS A 1 222 ? 51.700 -8.232 -77.480 1.00 88.94 222 HIS A N 1
ATOM 1829 C CA . HIS A 1 222 ? 53.135 -8.497 -77.657 1.00 88.94 222 HIS A CA 1
ATOM 1830 C C . HIS A 1 222 ? 53.420 -9.484 -78.794 1.00 88.94 222 HIS A C 1
ATOM 1832 O O . HIS A 1 222 ? 54.413 -9.344 -79.506 1.00 88.94 222 HIS A O 1
ATOM 1838 N N . GLU A 1 223 ? 52.566 -10.488 -78.980 1.00 90.19 223 GLU A N 1
ATOM 1839 C CA . GLU A 1 223 ? 52.687 -11.439 -80.084 1.00 90.19 223 GLU A CA 1
ATOM 1840 C C . GLU A 1 223 ? 52.377 -10.786 -81.438 1.00 90.19 223 GLU A C 1
ATOM 1842 O O . GLU A 1 223 ? 53.112 -10.993 -82.402 1.00 90.19 223 GLU A O 1
ATOM 1847 N N . GLN A 1 224 ? 51.372 -9.905 -81.499 1.00 89.62 224 GLN A N 1
ATOM 1848 C CA . GLN A 1 224 ? 51.104 -9.090 -82.689 1.00 89.62 224 GLN A CA 1
ATOM 1849 C C . GLN A 1 224 ? 52.270 -8.157 -83.039 1.00 89.62 224 GLN A C 1
ATOM 1851 O O . GLN A 1 224 ? 52.579 -7.994 -84.220 1.00 89.62 224 GLN A O 1
ATOM 1856 N N . ILE A 1 225 ? 52.918 -7.549 -82.040 1.00 87.06 225 ILE A N 1
ATOM 1857 C CA . ILE A 1 225 ? 54.109 -6.712 -82.248 1.00 87.06 225 ILE A CA 1
ATOM 1858 C C . ILE A 1 225 ? 55.245 -7.559 -82.832 1.00 87.06 225 ILE A C 1
ATOM 1860 O O . ILE A 1 225 ? 55.755 -7.216 -83.896 1.00 87.06 225 ILE A O 1
ATOM 1864 N N . ARG A 1 226 ? 55.554 -8.716 -82.230 1.00 88.81 226 ARG A N 1
ATOM 1865 C CA . ARG A 1 226 ? 56.581 -9.638 -82.747 1.00 88.81 226 ARG A CA 1
ATOM 1866 C C . ARG A 1 226 ? 56.296 -10.120 -84.171 1.00 88.81 226 ARG A C 1
ATOM 1868 O O . ARG A 1 226 ? 57.205 -10.184 -84.996 1.00 88.81 226 ARG A O 1
ATOM 1875 N N . ALA A 1 227 ? 55.038 -10.426 -84.490 1.00 86.88 227 ALA A N 1
ATOM 1876 C CA . ALA A 1 227 ? 54.646 -10.809 -85.845 1.00 86.88 227 ALA A CA 1
ATOM 1877 C C . ALA A 1 227 ? 54.894 -9.672 -86.853 1.00 86.88 227 ALA A C 1
ATOM 1879 O O . ALA A 1 227 ? 55.431 -9.910 -87.935 1.00 86.88 227 ALA A O 1
ATOM 1880 N N . LYS A 1 228 ? 54.559 -8.425 -86.491 1.00 86.00 228 LYS A N 1
ATOM 1881 C CA . LYS A 1 228 ? 54.828 -7.248 -87.333 1.00 86.00 228 LYS A CA 1
ATOM 1882 C C . LYS A 1 228 ? 56.325 -6.984 -87.510 1.00 86.00 228 LYS A C 1
ATOM 1884 O O . LYS A 1 228 ? 56.740 -6.675 -88.622 1.00 86.00 228 LYS A O 1
ATOM 1889 N N . GLU A 1 229 ? 57.129 -7.147 -86.462 1.00 84.88 229 GLU A N 1
ATOM 1890 C CA . GLU A 1 229 ? 58.594 -7.034 -86.532 1.00 84.88 229 GLU A CA 1
ATOM 1891 C C . GLU A 1 229 ? 59.197 -8.076 -87.486 1.00 84.88 229 GLU A C 1
ATOM 1893 O O . GLU A 1 229 ? 60.039 -7.742 -88.319 1.00 84.88 229 GLU A O 1
ATOM 1898 N N . SER A 1 230 ? 58.708 -9.320 -87.448 1.00 86.19 230 SER A N 1
ATOM 1899 C CA . SER A 1 230 ? 59.148 -10.369 -88.374 1.00 86.19 230 SER A CA 1
ATOM 1900 C C . SER A 1 230 ? 58.791 -10.065 -89.833 1.00 86.19 230 SER A C 1
ATOM 1902 O O . SER A 1 230 ? 59.587 -10.361 -90.724 1.00 86.19 230 SER A O 1
ATOM 1904 N N . ILE A 1 231 ? 57.615 -9.480 -90.093 1.00 83.50 231 ILE A N 1
ATOM 1905 C CA . ILE A 1 231 ? 57.205 -9.059 -91.444 1.00 83.50 231 ILE A CA 1
ATOM 1906 C C . ILE A 1 231 ? 58.087 -7.907 -91.942 1.00 83.50 231 ILE A C 1
ATOM 1908 O O . ILE A 1 231 ? 58.491 -7.904 -93.104 1.00 83.50 231 ILE A O 1
ATOM 1912 N N . LEU A 1 232 ? 58.410 -6.942 -91.076 1.00 80.50 232 LEU A N 1
ATOM 1913 C CA . LEU A 1 232 ? 59.288 -5.824 -91.429 1.00 80.50 232 LEU A CA 1
ATOM 1914 C C . LEU A 1 232 ? 60.688 -6.304 -91.833 1.00 80.50 232 LEU A C 1
ATOM 1916 O O . LEU A 1 232 ? 61.182 -5.897 -92.882 1.00 80.50 232 LEU A O 1
ATOM 1920 N N . LEU A 1 233 ? 61.272 -7.236 -91.076 1.00 80.12 233 LEU A N 1
ATOM 1921 C CA . LEU A 1 233 ? 62.570 -7.838 -91.404 1.00 80.12 233 LEU A CA 1
ATOM 1922 C C . LEU A 1 233 ? 62.546 -8.598 -92.743 1.00 80.12 233 LEU A C 1
ATOM 1924 O O . LEU A 1 233 ? 63.490 -8.509 -93.530 1.00 80.12 233 LEU A O 1
ATOM 1928 N N . ALA A 1 234 ? 61.456 -9.314 -93.041 1.00 77.44 234 ALA A N 1
ATOM 1929 C CA . ALA A 1 234 ? 61.286 -9.981 -94.333 1.00 77.44 234 ALA A CA 1
ATOM 1930 C C . ALA A 1 234 ? 61.214 -8.967 -95.492 1.00 77.44 234 ALA A C 1
ATOM 1932 O O . ALA A 1 234 ? 61.879 -9.146 -96.514 1.00 77.44 234 ALA A O 1
ATOM 1933 N N . ASN A 1 235 ? 60.483 -7.865 -95.315 1.00 77.19 235 ASN A N 1
ATOM 1934 C CA . ASN A 1 235 ? 60.384 -6.805 -96.320 1.00 77.19 235 ASN A CA 1
ATOM 1935 C C . ASN A 1 235 ? 61.724 -6.091 -96.569 1.00 77.19 235 ASN A C 1
ATOM 1937 O O . ASN A 1 235 ? 62.046 -5.795 -97.720 1.00 77.19 235 ASN A O 1
ATOM 1941 N N . GLU A 1 236 ? 62.537 -5.853 -95.538 1.00 75.31 236 GLU A N 1
ATOM 1942 C CA . G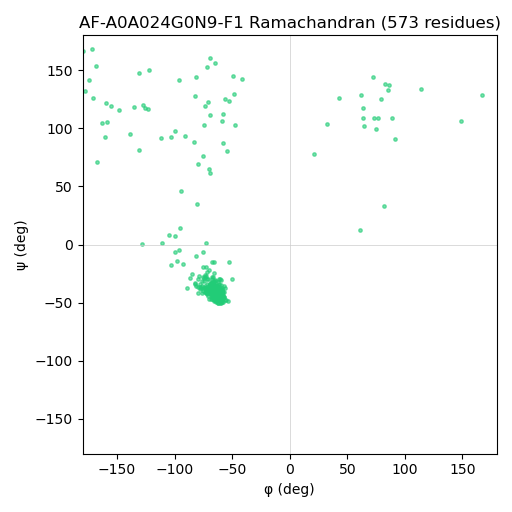LU A 1 236 ? 63.879 -5.272 -95.707 1.00 75.31 236 GLU A CA 1
ATOM 1943 C C . GLU A 1 236 ? 64.801 -6.172 -96.546 1.00 75.31 236 GLU A C 1
ATOM 1945 O O . GLU A 1 236 ? 65.544 -5.682 -97.404 1.00 75.31 236 GLU A O 1
ATOM 1950 N N . SER A 1 237 ? 64.708 -7.495 -96.374 1.00 71.06 237 SER A N 1
ATOM 1951 C CA . SER A 1 237 ? 65.485 -8.454 -97.171 1.00 71.06 237 SER A CA 1
ATOM 1952 C C . SER A 1 237 ? 65.074 -8.485 -98.654 1.00 71.06 237 SER A C 1
ATOM 1954 O O . SER A 1 237 ? 65.930 -8.584 -99.537 1.00 71.06 237 SER A O 1
ATOM 1956 N N . GLU A 1 238 ? 63.784 -8.296 -98.952 1.00 70.62 238 GLU A N 1
ATOM 1957 C CA . GLU A 1 238 ? 63.256 -8.249 -100.321 1.00 70.62 238 GLU A CA 1
ATOM 1958 C C . GLU A 1 238 ? 63.629 -6.939 -101.038 1.00 70.62 238 GLU A C 1
ATOM 1960 O O . GLU A 1 238 ? 63.981 -6.948 -102.220 1.00 70.62 238 GLU A O 1
ATOM 1965 N N . ILE A 1 239 ? 63.669 -5.812 -100.315 1.00 66.00 239 ILE A N 1
ATOM 1966 C CA . ILE A 1 239 ? 64.153 -4.527 -100.849 1.00 66.00 239 ILE A CA 1
ATOM 1967 C C . ILE A 1 239 ? 65.637 -4.619 -101.244 1.00 66.00 239 ILE A C 1
ATOM 1969 O O . ILE A 1 239 ? 66.038 -4.083 -102.280 1.00 66.00 239 ILE A O 1
ATOM 1973 N N . HIS A 1 240 ? 66.460 -5.345 -100.482 1.00 57.75 240 HIS A N 1
ATOM 1974 C CA . HIS A 1 240 ? 67.853 -5.610 -100.858 1.00 57.75 240 HIS A CA 1
ATOM 1975 C C . HIS A 1 240 ? 67.983 -6.536 -102.083 1.00 57.75 240 HIS A C 1
ATOM 1977 O O . HIS A 1 240 ? 68.880 -6.340 -102.909 1.00 57.75 240 HIS A O 1
ATOM 1983 N N . ARG A 1 241 ? 67.060 -7.490 -102.261 1.00 58.38 241 ARG A N 1
ATOM 1984 C CA . ARG A 1 241 ? 66.998 -8.380 -103.435 1.00 58.38 241 ARG A CA 1
ATOM 1985 C C . ARG A 1 241 ? 66.599 -7.639 -104.715 1.00 58.38 241 ARG A C 1
ATOM 1987 O O . ARG A 1 241 ? 67.158 -7.905 -105.775 1.00 58.38 241 ARG A O 1
ATOM 1994 N N . LEU A 1 242 ? 65.679 -6.680 -104.624 1.00 58.12 242 LEU A N 1
ATOM 1995 C CA . LEU A 1 242 ? 65.232 -5.878 -105.769 1.00 58.12 242 LEU A CA 1
ATOM 1996 C C . LEU A 1 242 ? 66.275 -4.839 -106.215 1.00 58.12 242 LEU A C 1
ATOM 1998 O O . LEU A 1 242 ? 66.345 -4.510 -107.394 1.00 58.12 242 LEU A O 1
ATOM 2002 N N . ARG A 1 243 ? 67.159 -4.387 -105.316 1.00 52.88 243 ARG A N 1
ATOM 2003 C CA . ARG A 1 243 ? 68.256 -3.455 -105.649 1.00 52.88 243 ARG A CA 1
ATOM 2004 C C . ARG A 1 243 ? 69.438 -4.086 -106.405 1.00 52.88 243 ARG A C 1
ATOM 2006 O O . ARG A 1 243 ? 70.325 -3.354 -106.826 1.00 52.88 243 ARG A O 1
ATOM 2013 N N . SER A 1 244 ? 69.468 -5.409 -106.598 1.00 47.69 244 SER A N 1
ATOM 2014 C CA . SER A 1 244 ? 70.579 -6.130 -107.259 1.00 47.69 244 SER A CA 1
ATOM 2015 C C . SER A 1 244 ? 70.285 -6.588 -108.699 1.00 47.69 244 SER A C 1
ATOM 2017 O O . SER A 1 244 ? 71.100 -7.289 -109.299 1.00 47.69 244 SER A O 1
ATOM 2019 N N . LYS A 1 245 ? 69.157 -6.172 -109.292 1.00 46.75 245 LYS A N 1
ATOM 2020 C CA . LYS A 1 245 ? 68.800 -6.470 -110.689 1.00 46.75 245 LYS A CA 1
ATOM 2021 C C . LYS A 1 245 ? 68.184 -5.258 -111.397 1.00 46.75 245 LYS A C 1
ATOM 2023 O O . LYS A 1 245 ? 66.976 -5.084 -111.318 1.00 46.75 245 LYS A O 1
ATOM 2028 N N . ALA A 1 246 ? 68.994 -4.483 -112.121 1.00 37.84 246 ALA A N 1
ATOM 2029 C CA . ALA A 1 246 ? 68.606 -3.822 -113.377 1.00 37.84 246 ALA A CA 1
ATOM 2030 C C . ALA A 1 246 ? 69.839 -3.198 -114.058 1.00 37.84 246 ALA A C 1
ATOM 2032 O O . ALA A 1 246 ? 70.587 -2.441 -113.440 1.00 37.84 246 ALA A O 1
ATOM 2033 N N . ILE A 1 247 ? 70.037 -3.574 -115.322 1.00 37.91 247 ILE A N 1
ATOM 2034 C CA . ILE A 1 247 ? 71.001 -3.068 -116.306 1.00 37.91 247 ILE A CA 1
ATOM 2035 C C . ILE A 1 247 ? 70.158 -2.585 -117.505 1.00 37.91 247 ILE A C 1
ATOM 2037 O O . ILE A 1 247 ? 69.158 -3.227 -117.816 1.00 37.91 247 ILE A O 1
ATOM 2041 N N . ASP A 1 248 ? 70.665 -1.575 -118.220 1.00 40.22 248 ASP A N 1
ATOM 2042 C CA . ASP A 1 248 ? 70.720 -1.453 -119.698 1.00 40.22 248 ASP A CA 1
ATOM 2043 C C . ASP A 1 248 ? 69.893 -0.349 -120.417 1.00 40.22 248 ASP A C 1
ATOM 2045 O O . ASP A 1 248 ? 68.700 -0.159 -120.183 1.00 40.22 248 ASP A O 1
ATOM 2049 N N . PRO A 1 249 ? 70.503 0.387 -121.376 1.00 47.59 249 PRO A N 1
ATOM 2050 C CA . PRO A 1 249 ? 70.081 1.702 -121.852 1.00 47.59 249 PRO A CA 1
ATOM 2051 C C . PRO A 1 249 ? 69.181 1.628 -123.099 1.00 47.59 249 PRO A C 1
ATOM 2053 O O . PRO A 1 249 ? 69.369 2.363 -124.067 1.00 47.59 249 PRO A O 1
ATOM 2056 N N . ARG A 1 250 ? 68.182 0.742 -123.083 1.00 48.69 250 ARG A N 1
ATOM 2057 C CA . ARG A 1 250 ? 66.932 0.931 -123.853 1.00 48.69 250 ARG A CA 1
ATOM 2058 C C . ARG A 1 250 ? 65.800 1.454 -122.980 1.00 48.69 250 ARG A C 1
ATOM 2060 O O . ARG A 1 250 ? 64.751 1.835 -123.486 1.00 48.69 250 ARG A O 1
ATOM 2067 N N . GLU A 1 251 ? 66.056 1.536 -121.680 1.00 50.44 251 GLU A N 1
ATOM 2068 C CA . GLU A 1 251 ? 65.120 2.058 -120.713 1.00 50.44 251 GLU A CA 1
ATOM 2069 C C . GLU A 1 251 ? 64.928 3.561 -120.849 1.00 50.44 251 GLU A C 1
ATOM 2071 O O . GLU A 1 251 ? 63.873 3.989 -120.471 1.00 50.44 251 GLU A O 1
ATOM 2076 N N . LEU A 1 252 ? 65.810 4.382 -121.430 1.00 48.22 252 LEU A N 1
ATOM 2077 C CA . LEU A 1 252 ? 65.700 5.851 -121.306 1.00 48.22 252 LEU A CA 1
ATOM 2078 C C . LEU A 1 252 ? 64.402 6.481 -121.875 1.00 48.22 252 LEU A C 1
ATOM 2080 O O .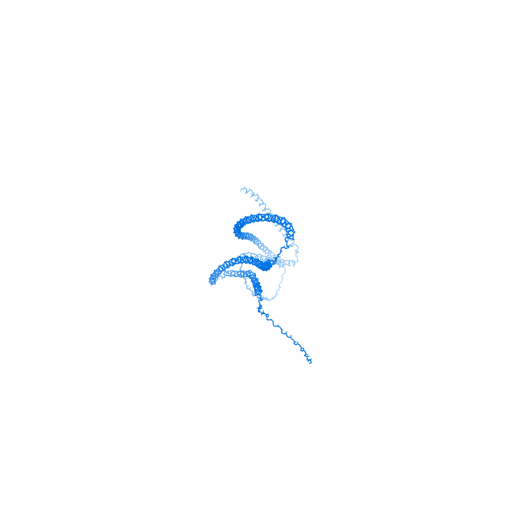 LEU A 1 252 ? 63.940 7.487 -121.348 1.00 48.22 252 LEU A O 1
ATOM 2084 N N . GLU A 1 253 ? 63.780 5.888 -122.898 1.00 52.34 253 GLU A N 1
ATOM 2085 C CA . GLU A 1 253 ? 62.530 6.394 -123.501 1.00 52.34 253 GLU A CA 1
ATOM 2086 C C . GLU A 1 253 ? 61.279 5.824 -122.801 1.00 52.34 253 GLU A C 1
ATOM 2088 O O . GLU A 1 253 ? 60.319 6.544 -122.519 1.00 52.34 253 GLU A O 1
ATOM 2093 N N . GLU A 1 254 ? 61.331 4.552 -122.386 1.00 56.81 254 GLU A N 1
ATOM 2094 C CA . GLU A 1 254 ? 60.375 3.978 -121.431 1.00 56.81 254 GLU A CA 1
ATOM 2095 C C . GLU A 1 254 ? 60.511 4.596 -120.039 1.00 56.81 254 GLU A C 1
ATOM 2097 O O . GLU A 1 254 ? 59.538 4.623 -119.306 1.00 56.81 254 GLU A O 1
ATOM 2102 N N . LEU A 1 255 ? 61.691 5.077 -119.665 1.00 59.41 255 LEU A N 1
ATOM 2103 C CA . LEU A 1 255 ? 62.033 5.725 -118.410 1.00 59.41 255 LEU A CA 1
ATOM 2104 C C . LEU A 1 255 ? 61.573 7.165 -118.474 1.00 59.41 255 LEU A C 1
ATOM 2106 O O . LEU A 1 255 ? 61.177 7.641 -117.438 1.00 59.41 255 LEU A O 1
ATOM 2110 N N . ASP A 1 256 ? 61.518 7.830 -119.633 1.00 64.31 256 ASP A N 1
ATOM 2111 C CA . ASP A 1 256 ? 60.855 9.135 -119.761 1.00 64.31 256 ASP A CA 1
ATOM 2112 C C . ASP A 1 256 ? 59.322 8.989 -119.678 1.00 64.31 256 ASP A C 1
ATOM 2114 O O . ASP A 1 256 ? 58.654 9.761 -118.991 1.00 64.31 256 ASP A O 1
ATOM 2118 N N . ALA A 1 257 ? 58.744 7.935 -120.272 1.00 69.19 257 ALA A N 1
ATOM 2119 C CA . ALA A 1 257 ? 57.323 7.608 -120.103 1.00 69.19 257 ALA A CA 1
ATOM 2120 C C . ALA A 1 257 ? 56.993 7.158 -118.665 1.00 69.19 257 ALA A C 1
ATOM 2122 O O . ALA A 1 257 ? 56.040 7.652 -118.062 1.00 69.19 257 ALA A O 1
ATOM 2123 N N . LYS A 1 258 ? 57.812 6.279 -118.078 1.00 77.00 258 LYS A N 1
ATOM 2124 C CA . LYS A 1 258 ? 57.740 5.864 -116.671 1.00 77.00 258 LYS A CA 1
ATOM 2125 C C . LYS A 1 258 ? 58.067 7.030 -115.754 1.00 77.00 258 LYS A C 1
ATOM 2127 O O . LYS A 1 258 ? 57.476 7.082 -114.700 1.00 77.00 258 LYS A O 1
ATOM 2132 N N . TYR A 1 259 ? 58.914 7.986 -116.128 1.00 76.12 259 TYR A N 1
ATOM 2133 C CA . TYR A 1 259 ? 59.204 9.189 -115.345 1.00 76.12 259 TYR A CA 1
ATOM 2134 C C . TYR A 1 259 ? 58.020 10.140 -115.384 1.00 76.12 259 TYR A C 1
ATOM 2136 O O . TYR A 1 259 ? 57.670 10.660 -114.341 1.00 76.12 259 TYR A O 1
ATOM 2144 N N . ARG A 1 260 ? 57.316 10.299 -116.512 1.00 77.62 260 ARG A N 1
ATOM 2145 C CA . ARG A 1 260 ? 56.053 11.058 -116.549 1.00 77.62 260 ARG A CA 1
ATOM 2146 C C . ARG A 1 260 ? 54.941 10.380 -115.752 1.00 77.62 260 ARG A C 1
ATOM 2148 O O . ARG A 1 260 ? 54.222 11.069 -115.034 1.00 77.62 260 ARG A O 1
ATOM 2155 N N . VAL A 1 261 ? 54.813 9.053 -115.832 1.00 79.62 261 VAL A N 1
ATOM 2156 C CA . VAL A 1 261 ? 53.869 8.287 -114.998 1.00 79.62 261 VAL A CA 1
ATOM 2157 C C . VAL A 1 261 ? 54.263 8.382 -113.528 1.00 79.62 261 VAL A C 1
ATOM 2159 O O . VAL A 1 261 ? 53.428 8.739 -112.715 1.00 79.62 261 VAL A O 1
ATOM 2162 N N . LEU A 1 262 ? 55.535 8.188 -113.190 1.00 81.19 262 LEU A N 1
ATOM 2163 C CA . LEU A 1 262 ? 56.064 8.278 -111.832 1.00 81.19 262 LEU A CA 1
ATOM 2164 C C . LEU A 1 262 ? 56.014 9.712 -111.300 1.00 81.19 262 LEU A C 1
ATOM 2166 O O . LEU A 1 262 ? 55.855 9.901 -110.107 1.00 81.19 262 LEU A O 1
ATOM 2170 N N . GLN A 1 263 ? 56.107 10.730 -112.155 1.00 81.12 263 GLN A N 1
ATOM 2171 C CA . GLN A 1 263 ? 55.951 12.137 -111.795 1.00 81.12 263 GLN A CA 1
ATOM 2172 C C . GLN A 1 263 ? 54.477 12.474 -111.561 1.00 81.12 263 GLN A C 1
ATOM 2174 O O . GLN A 1 263 ? 54.165 13.144 -110.583 1.00 81.12 263 GLN A O 1
ATOM 2179 N N . SER A 1 264 ? 53.564 11.941 -112.377 1.00 81.88 264 SER A N 1
ATOM 2180 C CA . SER A 1 264 ? 52.119 12.004 -112.125 1.00 81.88 264 SER A CA 1
ATOM 2181 C C . SER A 1 264 ? 51.732 11.249 -110.848 1.00 81.88 264 SER A C 1
ATOM 2183 O O . SER A 1 264 ? 50.945 11.748 -110.048 1.00 81.88 264 SER A O 1
ATOM 2185 N N . GLU A 1 265 ? 52.286 10.059 -110.622 1.00 84.38 265 GLU A N 1
ATOM 2186 C CA . GLU A 1 265 ? 52.106 9.274 -109.400 1.00 84.38 265 GLU A CA 1
ATOM 2187 C C . GLU A 1 265 ? 52.745 9.977 -108.207 1.00 84.38 265 GLU A C 1
ATOM 2189 O O . GLU A 1 265 ? 52.155 9.988 -107.138 1.00 84.38 265 GLU A O 1
ATOM 2194 N N . PHE A 1 266 ? 53.898 10.625 -108.370 1.00 83.56 266 PHE A N 1
ATOM 2195 C CA . PHE A 1 266 ? 54.547 11.413 -107.327 1.00 83.56 266 PHE A CA 1
ATOM 2196 C C . PHE A 1 266 ? 53.717 12.642 -106.966 1.00 83.56 266 PHE A C 1
ATOM 2198 O O . PHE A 1 266 ? 53.538 12.909 -105.784 1.00 83.56 266 PHE A O 1
ATOM 2205 N N . GLU A 1 267 ? 53.152 13.366 -107.935 1.00 84.94 267 GLU A N 1
ATOM 2206 C CA . GLU A 1 267 ? 52.224 14.466 -107.652 1.00 84.94 267 GLU A CA 1
ATOM 2207 C C . GLU A 1 267 ? 50.914 13.966 -107.025 1.00 84.94 267 GLU A C 1
ATOM 2209 O O . GLU A 1 267 ? 50.411 14.569 -106.072 1.00 84.94 267 GLU A O 1
ATOM 2214 N N . SER A 1 268 ? 50.398 12.815 -107.460 1.00 83.62 268 SER A N 1
ATOM 2215 C CA . SER A 1 268 ? 49.242 12.159 -106.836 1.00 83.62 268 SER A CA 1
ATOM 2216 C C . SER A 1 268 ? 49.547 11.691 -105.405 1.00 83.62 268 SER A C 1
ATOM 2218 O O . SER A 1 268 ? 48.740 11.869 -104.496 1.00 83.62 268 SER A O 1
ATOM 2220 N N . HIS A 1 269 ? 50.724 11.123 -105.157 1.00 82.19 269 HIS A N 1
ATOM 2221 C CA . HIS A 1 269 ? 51.166 10.702 -103.830 1.00 82.19 269 HIS A CA 1
ATOM 2222 C C . HIS A 1 269 ? 51.491 11.895 -102.943 1.00 82.19 269 HIS A C 1
ATOM 2224 O O . HIS A 1 269 ? 51.225 11.842 -101.747 1.00 82.19 269 HIS A O 1
ATOM 2230 N N . LYS A 1 270 ? 52.010 12.987 -103.505 1.00 85.31 270 LYS A N 1
ATOM 2231 C CA . LYS A 1 270 ? 52.246 14.243 -102.796 1.00 85.31 270 LYS A CA 1
ATOM 2232 C C . LYS A 1 270 ? 50.926 14.866 -102.359 1.00 85.31 270 LYS A C 1
ATOM 2234 O O . LYS A 1 270 ? 50.778 15.172 -101.182 1.00 85.31 270 LYS A O 1
ATOM 2239 N N . THR A 1 271 ? 49.943 14.969 -103.252 1.00 82.56 271 THR A N 1
ATOM 2240 C CA . THR A 1 271 ? 48.601 15.468 -102.905 1.00 82.56 271 THR A CA 1
ATOM 2241 C C . THR A 1 271 ? 47.892 14.555 -101.902 1.00 82.56 271 THR A C 1
ATOM 2243 O O . THR A 1 271 ? 47.309 15.056 -100.940 1.00 82.56 271 THR A O 1
ATOM 2246 N N . LEU A 1 272 ? 48.008 13.228 -102.035 1.00 84.06 272 LEU A N 1
ATOM 2247 C CA . LEU A 1 272 ? 47.486 12.267 -101.055 1.00 84.06 272 LEU A CA 1
ATOM 2248 C C . LEU A 1 272 ? 48.209 12.364 -99.702 1.00 84.06 272 LEU A C 1
ATOM 2250 O O . LEU A 1 272 ? 47.569 12.309 -98.657 1.00 84.06 272 LEU A O 1
ATOM 2254 N N . SER A 1 273 ? 49.531 12.543 -99.696 1.00 80.69 273 SER A N 1
ATOM 2255 C CA . SER A 1 273 ? 50.333 12.723 -98.482 1.00 80.69 273 SER A CA 1
ATOM 2256 C C . SER A 1 273 ? 50.003 14.041 -97.787 1.00 80.69 273 SER A C 1
ATOM 2258 O O . SER A 1 273 ? 49.895 14.077 -96.565 1.00 80.69 273 SER A O 1
ATOM 2260 N N . GLU A 1 274 ? 49.806 15.124 -98.538 1.00 87.00 274 GLU A N 1
ATOM 2261 C CA . GLU A 1 274 ? 49.367 16.418 -98.011 1.00 87.00 274 GLU A CA 1
ATOM 2262 C C . GLU A 1 274 ? 47.931 16.344 -97.465 1.00 87.00 274 GLU A C 1
ATOM 2264 O O . GLU A 1 274 ? 47.650 16.901 -96.401 1.00 87.00 274 GLU A O 1
ATOM 2269 N N . ALA A 1 275 ? 47.030 15.620 -98.139 1.00 83.94 275 ALA A N 1
ATOM 2270 C CA . ALA A 1 275 ? 45.672 15.364 -97.661 1.00 83.94 275 ALA A CA 1
ATOM 2271 C C . ALA A 1 275 ? 45.671 14.521 -96.375 1.00 83.94 275 ALA A C 1
ATOM 2273 O O . ALA A 1 275 ? 45.028 14.903 -95.397 1.00 83.94 275 ALA A O 1
ATOM 2274 N N . ASN A 1 276 ? 46.456 13.442 -96.331 1.00 84.44 276 ASN A N 1
ATOM 2275 C CA . ASN A 1 276 ? 46.629 12.608 -95.141 1.00 84.44 276 ASN A CA 1
ATOM 2276 C C . ASN A 1 276 ? 47.275 13.390 -93.995 1.00 84.44 276 ASN A C 1
ATOM 2278 O O . ASN A 1 276 ? 46.854 13.249 -92.853 1.00 84.44 276 ASN A O 1
ATOM 2282 N N . HIS A 1 277 ? 48.250 14.259 -94.272 1.00 87.75 277 HIS A N 1
ATOM 2283 C CA . HIS A 1 277 ? 48.862 15.102 -93.247 1.00 87.75 277 HIS A CA 1
ATOM 2284 C C . HIS A 1 277 ? 47.862 16.106 -92.660 1.00 87.75 277 HIS A C 1
ATOM 2286 O O . HIS A 1 277 ? 47.833 16.308 -91.447 1.00 87.75 277 HIS A O 1
ATOM 2292 N N . LYS A 1 278 ? 47.000 16.703 -93.495 1.00 88.50 278 LYS A N 1
ATOM 2293 C CA . LYS A 1 278 ? 45.899 17.560 -93.029 1.00 88.50 278 LYS A CA 1
ATOM 2294 C C . LYS A 1 278 ? 44.872 16.781 -92.203 1.00 88.50 278 LYS A C 1
ATOM 2296 O O . LYS A 1 278 ? 44.425 17.294 -91.177 1.00 88.50 278 LYS A O 1
ATOM 2301 N N . ASP A 1 279 ? 44.520 15.561 -92.607 1.00 86.69 279 ASP A N 1
ATOM 2302 C CA . ASP A 1 279 ? 43.611 14.693 -91.848 1.00 86.69 279 ASP A CA 1
ATOM 2303 C C . ASP A 1 279 ? 44.225 14.264 -90.502 1.00 86.69 279 ASP A C 1
ATOM 2305 O O . ASP A 1 279 ? 43.577 14.379 -89.464 1.00 86.69 279 ASP A O 1
ATOM 2309 N N . GLU A 1 280 ? 45.507 13.891 -90.473 1.00 89.31 280 GLU A N 1
ATOM 2310 C CA . GLU A 1 280 ? 46.262 13.593 -89.247 1.00 89.31 280 GLU A CA 1
ATOM 2311 C C . GLU A 1 280 ? 46.360 14.809 -88.318 1.00 89.31 280 GLU A C 1
ATOM 2313 O O . GLU A 1 280 ? 46.128 14.694 -87.114 1.00 89.31 280 GLU A O 1
ATOM 2318 N N . LEU A 1 281 ? 46.629 16.004 -88.854 1.00 88.75 281 LEU A N 1
ATOM 2319 C CA . LEU A 1 281 ? 46.596 17.246 -88.077 1.00 88.75 281 LEU A CA 1
ATOM 2320 C C . LEU A 1 281 ? 45.196 17.517 -87.508 1.00 88.75 281 LEU A C 1
ATOM 2322 O O . LEU A 1 281 ? 45.079 17.876 -86.335 1.00 88.75 281 LEU A O 1
ATOM 2326 N N . SER A 1 282 ? 44.136 17.289 -88.291 1.00 91.12 282 SER A N 1
ATOM 2327 C CA . SER A 1 282 ? 42.748 17.433 -87.836 1.00 91.12 282 SER A CA 1
ATOM 2328 C C . SER A 1 282 ? 42.403 16.431 -86.732 1.00 91.12 282 SER A C 1
ATOM 2330 O O . SER A 1 282 ? 41.864 16.819 -85.693 1.00 91.12 282 SER A O 1
ATOM 2332 N N . LYS A 1 283 ? 42.765 15.152 -86.896 1.00 90.56 283 LYS A N 1
ATOM 2333 C CA . LYS A 1 283 ? 42.598 14.107 -85.874 1.00 90.56 283 LYS A CA 1
ATOM 2334 C C . LYS A 1 283 ? 43.381 14.436 -84.612 1.00 90.56 283 LYS A C 1
ATOM 2336 O O . LYS A 1 283 ? 42.825 14.347 -83.520 1.00 90.56 283 LYS A O 1
ATOM 2341 N N . ARG A 1 284 ? 44.630 14.892 -84.740 1.00 89.56 284 ARG A N 1
ATOM 2342 C CA . ARG A 1 284 ? 45.468 15.314 -83.610 1.00 89.56 284 ARG A CA 1
ATOM 2343 C C . ARG A 1 284 ? 44.860 16.502 -82.873 1.00 89.56 284 ARG A C 1
ATOM 2345 O O . ARG A 1 284 ? 44.878 16.526 -81.644 1.00 89.56 284 ARG A O 1
ATOM 2352 N N . GLN A 1 285 ? 44.290 17.464 -83.595 1.00 90.94 285 GLN A N 1
ATOM 2353 C CA . GLN A 1 285 ? 43.610 18.607 -82.993 1.00 90.94 285 GLN A CA 1
ATOM 2354 C C . GLN A 1 285 ? 42.314 18.186 -82.289 1.00 90.94 285 GLN A C 1
ATOM 2356 O O . GLN A 1 285 ? 42.110 18.578 -81.144 1.00 90.94 285 GLN A O 1
ATOM 2361 N N . LYS A 1 286 ? 41.497 17.315 -82.898 1.00 92.62 286 LYS A N 1
ATOM 2362 C CA . LYS A 1 286 ? 40.301 16.731 -82.261 1.00 92.62 286 LYS A CA 1
ATOM 2363 C C . LYS A 1 286 ? 40.651 15.930 -81.006 1.00 92.62 286 LYS A C 1
ATOM 2365 O O . LYS A 1 286 ? 40.009 16.115 -79.978 1.00 92.62 286 LYS A O 1
ATOM 2370 N N . ALA A 1 287 ? 41.693 15.098 -81.057 1.00 91.69 287 ALA A N 1
ATOM 2371 C CA . ALA A 1 287 ? 42.182 14.344 -79.906 1.00 91.69 287 ALA A CA 1
ATOM 2372 C C . ALA A 1 287 ? 42.683 15.277 -78.794 1.00 91.69 287 ALA A C 1
ATOM 2374 O O . ALA A 1 287 ? 42.357 15.070 -77.629 1.00 91.69 287 ALA A O 1
ATOM 2375 N N . LYS A 1 288 ? 43.410 16.349 -79.140 1.00 94.38 288 LYS A N 1
ATOM 2376 C CA . LYS A 1 288 ? 43.842 17.368 -78.174 1.00 94.38 288 LYS A CA 1
ATOM 2377 C C . LYS A 1 288 ? 42.648 18.063 -77.514 1.00 94.38 288 LYS A C 1
ATOM 2379 O O . LYS A 1 288 ? 42.646 18.212 -76.297 1.00 94.38 288 LYS A O 1
ATOM 2384 N N . THR A 1 289 ? 41.631 18.448 -78.288 1.00 93.00 289 THR A N 1
ATOM 2385 C CA . THR A 1 289 ? 40.394 19.038 -77.755 1.00 93.00 289 THR A CA 1
ATOM 2386 C C . THR A 1 289 ? 39.659 18.063 -76.838 1.00 93.00 289 THR A C 1
ATOM 2388 O O . THR A 1 289 ? 39.239 18.461 -75.757 1.00 93.00 289 THR A O 1
ATOM 2391 N N . LEU A 1 290 ? 39.561 16.785 -77.215 1.00 94.44 290 LEU A N 1
ATOM 2392 C CA . LEU A 1 290 ? 38.940 15.754 -76.382 1.00 94.44 290 LEU A CA 1
ATOM 2393 C C . LEU A 1 290 ? 39.702 15.545 -75.065 1.00 94.44 290 LEU A C 1
ATOM 2395 O O . LEU A 1 290 ? 39.082 15.487 -74.012 1.00 94.44 290 LEU A O 1
ATOM 2399 N N . VAL A 1 291 ? 41.037 15.482 -75.096 1.00 94.94 291 VAL A N 1
ATOM 2400 C CA . VAL A 1 291 ? 41.862 15.348 -73.881 1.00 94.94 291 VAL A CA 1
ATOM 2401 C C . VAL A 1 291 ? 41.705 16.560 -72.962 1.00 94.94 291 VAL A C 1
ATOM 2403 O O . VAL A 1 291 ? 41.629 16.389 -71.747 1.00 94.94 291 VAL A O 1
ATOM 2406 N N . LEU A 1 292 ? 41.636 17.775 -73.515 1.00 93.50 292 LEU A N 1
ATOM 2407 C CA . LEU A 1 292 ? 41.368 18.983 -72.730 1.00 93.50 292 LEU A CA 1
ATOM 2408 C C . LEU A 1 292 ? 39.969 18.957 -72.104 1.00 93.50 292 LEU A C 1
ATOM 2410 O O . LEU A 1 292 ? 39.852 19.258 -70.919 1.00 93.50 292 LEU A O 1
ATOM 2414 N N . ALA A 1 293 ? 38.941 18.544 -72.854 1.00 93.81 293 ALA A N 1
ATOM 2415 C CA . ALA A 1 293 ? 37.583 18.389 -72.332 1.00 93.81 293 ALA A CA 1
ATOM 2416 C C . ALA A 1 293 ? 37.535 17.351 -71.196 1.00 93.81 293 ALA A C 1
ATOM 2418 O O . ALA A 1 293 ? 37.113 17.672 -70.093 1.00 93.81 293 ALA A O 1
ATOM 2419 N N . LEU A 1 294 ? 38.101 16.156 -71.407 1.00 94.38 294 LEU A N 1
ATOM 2420 C CA . LEU A 1 294 ? 38.167 15.109 -70.379 1.00 94.38 294 LEU A CA 1
ATOM 2421 C C . LEU A 1 294 ? 38.989 15.527 -69.150 1.00 94.38 294 LEU A C 1
ATOM 2423 O O . LEU A 1 294 ? 38.695 15.103 -68.034 1.00 94.38 294 LEU A O 1
ATOM 2427 N N . SER A 1 295 ? 40.025 16.352 -69.331 1.00 94.75 295 SER A N 1
ATOM 2428 C CA . SER A 1 295 ? 40.813 16.897 -68.218 1.00 94.75 295 SER A CA 1
ATOM 2429 C C . SER A 1 295 ? 40.016 17.917 -67.402 1.00 94.75 295 SER A C 1
ATOM 2431 O O . SER A 1 295 ? 40.121 17.915 -66.177 1.00 94.75 295 SER A O 1
ATOM 2433 N N . ALA A 1 296 ? 39.207 18.752 -68.062 1.00 94.81 296 ALA A N 1
ATOM 2434 C CA . ALA A 1 296 ? 38.294 19.683 -67.404 1.00 94.81 296 ALA A CA 1
ATOM 2435 C C . ALA A 1 296 ? 37.186 18.937 -66.641 1.00 94.81 296 ALA A C 1
ATOM 2437 O O . ALA A 1 296 ? 36.977 19.218 -65.464 1.00 94.81 296 ALA A O 1
ATOM 2438 N N . ASP A 1 297 ? 36.568 17.923 -67.255 1.00 94.69 297 ASP A N 1
ATOM 2439 C CA . ASP A 1 297 ? 35.553 17.080 -66.606 1.00 94.69 297 ASP A CA 1
ATOM 2440 C C . ASP A 1 297 ? 36.134 16.343 -65.392 1.00 94.69 297 ASP A C 1
ATOM 2442 O O . ASP A 1 297 ? 35.531 16.312 -64.319 1.00 94.69 297 ASP A O 1
ATOM 2446 N N . LYS A 1 298 ? 37.353 15.799 -65.521 1.00 96.19 298 LYS A N 1
ATOM 2447 C CA . LYS A 1 298 ? 38.068 15.176 -64.401 1.00 96.19 298 LYS A CA 1
ATOM 2448 C C . LYS A 1 298 ? 38.277 16.161 -63.249 1.00 96.19 298 LYS A C 1
ATOM 2450 O O . LYS A 1 298 ? 38.103 15.765 -62.099 1.00 96.19 298 LYS A O 1
ATOM 2455 N N . GLN A 1 299 ? 38.670 17.404 -63.534 1.00 95.31 299 GLN A N 1
ATOM 2456 C CA . GLN A 1 299 ? 38.851 18.419 -62.495 1.00 95.31 299 GLN A CA 1
ATOM 2457 C C . GLN A 1 299 ? 37.513 18.779 -61.834 1.00 95.31 299 GLN A C 1
ATOM 2459 O O . GLN A 1 299 ? 37.438 18.773 -60.610 1.00 95.31 299 GLN A O 1
ATOM 2464 N N . SER A 1 300 ? 36.449 18.966 -62.622 1.00 96.50 300 SER A N 1
ATOM 2465 C CA . SER A 1 300 ? 35.095 19.228 -62.111 1.00 96.50 300 SER A CA 1
ATOM 2466 C C . SER A 1 300 ? 34.616 18.125 -61.162 1.00 96.50 300 SER A C 1
ATOM 2468 O O . SER A 1 300 ? 34.127 18.411 -60.074 1.00 96.50 300 SER A O 1
ATOM 2470 N N . LEU A 1 301 ? 34.818 16.852 -61.522 1.00 94.81 301 LEU A N 1
ATOM 2471 C CA . LEU A 1 301 ? 34.452 15.715 -60.669 1.00 94.81 301 LEU A CA 1
ATOM 2472 C C . LEU A 1 301 ? 35.293 15.632 -59.386 1.00 94.81 301 LEU A C 1
ATOM 2474 O O . LEU A 1 301 ? 34.803 15.176 -58.351 1.00 94.81 301 LEU A O 1
ATOM 2478 N N . LEU A 1 302 ? 36.565 16.044 -59.429 1.00 95.25 302 LEU A N 1
ATOM 2479 C CA . LEU A 1 302 ? 37.403 16.122 -58.230 1.00 95.25 302 LEU A CA 1
ATOM 2480 C C . LEU A 1 302 ? 36.930 17.233 -57.287 1.00 95.25 302 LEU A C 1
ATOM 2482 O O . LEU A 1 302 ? 36.893 17.009 -56.076 1.00 95.25 302 LEU A O 1
ATOM 2486 N N . ASP A 1 303 ? 36.528 18.379 -57.833 1.00 95.81 303 ASP A N 1
ATOM 2487 C CA . ASP A 1 303 ? 35.997 19.503 -57.061 1.00 95.81 303 ASP A CA 1
ATOM 2488 C C . ASP A 1 303 ? 34.632 19.147 -56.441 1.00 95.81 303 ASP A C 1
ATOM 2490 O O . ASP A 1 303 ? 34.425 19.356 -55.243 1.00 95.81 303 ASP A O 1
ATOM 2494 N N . GLU A 1 304 ? 33.739 18.494 -57.196 1.00 96.19 304 GLU A N 1
ATOM 2495 C CA . GLU A 1 304 ? 32.470 17.956 -56.679 1.00 96.19 304 GLU A CA 1
ATOM 2496 C C . GLU A 1 304 ? 32.695 16.928 -55.565 1.00 96.19 304 GLU A C 1
ATOM 2498 O O . GLU A 1 304 ? 32.043 16.979 -54.519 1.00 96.19 304 GLU A O 1
ATOM 2503 N N . LYS A 1 305 ? 33.656 16.012 -55.742 1.00 95.50 305 LYS A N 1
ATOM 2504 C CA . LYS A 1 305 ? 34.025 15.039 -54.708 1.00 95.50 305 LYS A CA 1
ATOM 2505 C C . LYS A 1 305 ? 34.534 15.732 -53.442 1.00 95.50 305 LYS A C 1
ATOM 2507 O O . LYS A 1 305 ? 34.181 15.315 -52.339 1.00 95.50 305 LYS A O 1
ATOM 2512 N N . ALA A 1 306 ? 35.357 16.772 -53.579 1.00 95.44 306 ALA A N 1
ATOM 2513 C CA . ALA A 1 306 ? 35.843 17.550 -52.442 1.00 95.44 306 ALA A CA 1
ATOM 2514 C C . ALA A 1 306 ? 34.689 18.267 -51.720 1.00 95.44 306 ALA A C 1
ATOM 2516 O O . ALA A 1 306 ? 34.616 18.232 -50.492 1.00 95.44 306 ALA A O 1
ATOM 2517 N N . GLN A 1 307 ? 33.740 18.839 -52.466 1.00 95.38 307 GLN A N 1
ATOM 2518 C CA . GLN A 1 307 ? 32.548 19.475 -51.905 1.00 95.38 307 GLN A CA 1
ATOM 2519 C C . GLN A 1 307 ? 31.653 18.475 -51.158 1.00 95.38 307 GLN A C 1
ATOM 2521 O O . GLN A 1 307 ? 31.218 18.754 -50.039 1.00 95.38 307 GLN A O 1
ATOM 2526 N N . GLN A 1 308 ? 31.415 17.293 -51.732 1.00 95.88 308 GLN A N 1
ATOM 2527 C CA . GLN A 1 308 ? 30.667 16.219 -51.072 1.00 95.88 308 GLN A CA 1
ATOM 2528 C C . GLN A 1 308 ? 31.362 15.748 -49.791 1.00 95.88 308 GLN A C 1
ATOM 2530 O O . GLN A 1 308 ? 30.694 15.508 -48.787 1.00 95.88 308 GLN A O 1
ATOM 2535 N N . GLN A 1 309 ? 32.695 15.659 -49.791 1.00 96.38 309 GLN A N 1
ATOM 2536 C CA . GLN A 1 309 ? 33.457 15.298 -48.597 1.00 96.38 309 GLN A CA 1
ATOM 2537 C C . GLN A 1 309 ? 33.293 16.344 -47.483 1.00 96.38 309 GLN A C 1
ATOM 2539 O O . GLN A 1 309 ? 33.022 15.975 -46.340 1.00 96.38 309 GLN A O 1
ATOM 2544 N N . CYS A 1 310 ? 33.365 17.636 -47.817 1.00 95.88 310 CYS A N 1
ATOM 2545 C CA . CYS A 1 310 ? 33.101 18.720 -46.867 1.00 95.88 310 CYS A CA 1
ATOM 2546 C C . CYS A 1 310 ? 31.683 18.646 -46.275 1.00 95.88 310 CYS A C 1
ATOM 2548 O O . CYS A 1 310 ? 31.511 18.834 -45.070 1.00 95.88 310 CYS A O 1
ATOM 2550 N N . GLU A 1 311 ? 30.668 18.339 -47.089 1.00 96.06 311 GLU A N 1
ATOM 2551 C CA . GLU A 1 311 ? 29.283 18.207 -46.615 1.00 96.06 311 GLU A CA 1
ATOM 2552 C C . GLU A 1 311 ? 29.091 16.975 -45.715 1.00 96.06 311 GLU A C 1
ATOM 2554 O O . GLU A 1 311 ? 28.417 17.059 -44.688 1.00 96.06 311 GLU A O 1
ATOM 2559 N N . ILE A 1 312 ? 29.736 15.847 -46.034 1.00 95.12 312 ILE A N 1
ATOM 2560 C CA . ILE A 1 312 ? 29.746 14.656 -45.171 1.00 95.12 312 ILE A CA 1
ATOM 2561 C C . ILE A 1 312 ? 30.336 14.993 -43.799 1.00 95.12 312 ILE A C 1
ATOM 2563 O O . ILE A 1 312 ? 29.764 14.616 -42.773 1.00 95.12 312 ILE A O 1
ATOM 2567 N N . ASP A 1 313 ? 31.459 15.708 -43.757 1.00 95.50 313 ASP A N 1
ATOM 2568 C CA . ASP A 1 313 ? 32.106 16.060 -42.494 1.00 95.50 313 ASP A CA 1
ATOM 2569 C C . ASP A 1 313 ? 31.282 17.090 -41.700 1.00 95.50 313 ASP A C 1
ATOM 2571 O O . ASP A 1 313 ? 31.133 16.946 -40.482 1.00 95.50 313 ASP A O 1
ATOM 2575 N N . ARG A 1 314 ? 30.619 18.039 -42.378 1.00 98.00 314 ARG A N 1
ATOM 2576 C CA . ARG A 1 314 ? 29.633 18.946 -41.763 1.00 98.00 314 ARG A CA 1
ATOM 2577 C C . ARG A 1 314 ? 28.475 18.174 -41.122 1.00 98.00 314 ARG A C 1
ATOM 2579 O O . ARG A 1 314 ? 28.150 18.412 -39.957 1.00 98.00 314 ARG A O 1
ATOM 2586 N N . LEU A 1 315 ? 27.874 17.228 -41.847 1.00 95.56 315 LEU A N 1
ATOM 2587 C CA . LEU A 1 315 ? 26.764 16.405 -41.353 1.00 95.56 315 LEU A CA 1
ATOM 2588 C C . LEU A 1 315 ? 27.188 15.505 -40.186 1.00 95.56 315 LEU A C 1
ATOM 2590 O O . LEU A 1 315 ? 26.425 15.335 -39.235 1.00 95.56 315 LEU A O 1
ATOM 2594 N N . ARG A 1 316 ? 28.416 14.971 -40.203 1.00 96.31 316 ARG A N 1
ATOM 2595 C CA . ARG A 1 316 ? 28.983 14.214 -39.073 1.00 96.31 316 ARG A CA 1
ATOM 2596 C C . ARG A 1 316 ? 29.121 15.073 -37.820 1.00 96.31 316 ARG A C 1
ATOM 2598 O O . ARG A 1 316 ? 28.777 14.614 -36.732 1.00 96.31 316 ARG A O 1
ATOM 2605 N N . MET A 1 317 ? 29.591 16.314 -37.957 1.00 93.81 317 MET A N 1
ATOM 2606 C CA . MET A 1 317 ? 29.667 17.250 -36.832 1.00 93.81 317 MET A CA 1
ATOM 2607 C C . MET A 1 317 ? 28.278 17.611 -36.296 1.00 93.81 317 MET A C 1
ATOM 2609 O O . MET A 1 317 ? 28.080 17.615 -35.082 1.00 93.81 317 MET A O 1
ATOM 2613 N N . GLU A 1 318 ? 27.304 17.855 -37.178 1.00 95.12 318 GLU A N 1
ATOM 2614 C CA . GLU A 1 318 ? 25.923 18.160 -36.787 1.00 95.12 318 GLU A CA 1
ATOM 2615 C C . GLU A 1 318 ? 25.258 16.978 -36.059 1.00 95.12 318 GLU A C 1
ATOM 2617 O O . GLU A 1 318 ? 24.609 17.165 -35.027 1.00 95.12 318 GLU A O 1
ATOM 2622 N N . LEU A 1 319 ? 25.470 15.751 -36.547 1.00 94.38 319 LEU A N 1
ATOM 2623 C CA . LEU A 1 319 ? 24.987 14.530 -35.905 1.00 94.38 319 LEU A CA 1
ATOM 2624 C C . LEU A 1 319 ? 25.615 14.339 -34.518 1.00 94.38 319 LEU A C 1
ATOM 2626 O O . LEU A 1 319 ? 24.898 14.087 -33.552 1.00 94.38 319 LEU A O 1
ATOM 2630 N N . ASN A 1 320 ? 26.934 14.511 -34.396 1.00 94.62 320 ASN A N 1
ATOM 2631 C CA . ASN A 1 320 ? 27.621 14.433 -33.105 1.00 94.62 320 ASN A CA 1
ATOM 2632 C C . ASN A 1 320 ? 27.124 15.501 -32.126 1.00 94.62 320 ASN A C 1
ATOM 2634 O O . ASN A 1 320 ? 26.901 15.200 -30.955 1.00 94.62 320 ASN A O 1
ATOM 2638 N N . HIS A 1 321 ? 26.895 16.729 -32.595 1.00 94.69 321 HIS A N 1
ATOM 2639 C CA . HIS A 1 321 ? 26.339 17.794 -31.764 1.00 94.69 321 HIS A CA 1
ATOM 2640 C C . HIS A 1 321 ? 24.941 17.433 -31.239 1.00 94.69 321 HIS A C 1
ATOM 2642 O O . HIS A 1 321 ? 24.697 17.520 -30.034 1.00 94.69 321 HIS A O 1
ATOM 2648 N N . LYS A 1 322 ? 24.054 16.946 -32.118 1.00 94.56 322 LYS A N 1
ATOM 2649 C CA . LYS A 1 322 ? 22.709 16.481 -31.743 1.00 94.56 322 LYS A CA 1
ATOM 2650 C C . LYS A 1 322 ? 22.750 15.293 -30.780 1.00 94.56 322 LYS A C 1
ATOM 2652 O O . LYS A 1 322 ? 21.946 15.244 -29.853 1.00 94.56 322 LYS A O 1
ATOM 2657 N N . ASN A 1 323 ? 23.691 14.364 -30.949 1.00 93.50 323 ASN A N 1
ATOM 2658 C CA . ASN A 1 323 ? 23.872 13.240 -30.027 1.00 93.50 323 ASN A CA 1
ATOM 2659 C C . ASN A 1 323 ? 24.272 13.719 -28.625 1.00 93.50 323 ASN A C 1
ATOM 2661 O O . ASN A 1 323 ? 23.633 13.328 -27.651 1.00 93.50 323 ASN A O 1
ATOM 2665 N N . VAL A 1 324 ? 25.244 14.632 -28.519 1.00 95.25 324 VAL A N 1
ATOM 2666 C CA . VAL A 1 324 ? 25.655 15.224 -27.232 1.00 95.25 324 VAL A CA 1
ATOM 2667 C C . VAL A 1 324 ? 24.505 16.001 -26.581 1.00 95.25 324 VAL A C 1
ATOM 2669 O O . VAL A 1 324 ? 24.317 15.937 -25.365 1.00 95.25 324 VAL A O 1
ATOM 2672 N N . GLU A 1 325 ? 23.707 16.733 -27.361 1.00 94.94 325 GLU A N 1
ATOM 2673 C CA . GLU A 1 325 ? 22.531 17.438 -26.842 1.00 94.94 325 GLU A CA 1
ATOM 2674 C C . GLU A 1 325 ? 21.453 16.465 -26.336 1.00 94.94 325 GLU A C 1
ATOM 2676 O O . GLU A 1 325 ? 20.903 16.663 -25.250 1.00 94.94 325 GLU A O 1
ATOM 2681 N N . ASN A 1 326 ? 21.188 15.384 -27.071 1.00 93.38 326 ASN A N 1
ATOM 2682 C CA . ASN A 1 326 ? 20.253 14.342 -26.654 1.00 93.38 326 ASN A CA 1
ATOM 2683 C C . ASN A 1 326 ? 20.719 13.631 -25.378 1.00 93.38 326 ASN A C 1
ATOM 2685 O O . ASN A 1 326 ? 19.910 13.438 -24.473 1.00 93.38 326 ASN A O 1
ATOM 2689 N N . GLU A 1 327 ? 22.007 13.305 -25.253 1.00 94.00 327 GLU A N 1
ATOM 2690 C CA . GLU A 1 327 ? 22.572 12.740 -24.021 1.00 94.00 327 GLU A CA 1
ATOM 2691 C C . GLU A 1 327 ? 22.392 13.685 -22.827 1.00 94.00 327 GLU A C 1
ATOM 2693 O O . GLU A 1 327 ? 21.982 13.250 -21.749 1.00 94.00 327 GLU A O 1
ATOM 2698 N N . ARG A 1 328 ? 22.609 14.994 -23.019 1.00 94.50 328 ARG A N 1
ATOM 2699 C CA . ARG A 1 328 ? 22.344 16.005 -21.980 1.00 94.50 328 ARG A CA 1
ATOM 2700 C C . ARG A 1 328 ? 20.866 16.060 -21.598 1.00 94.50 328 ARG A C 1
ATOM 2702 O O . ARG A 1 328 ? 20.562 16.085 -20.407 1.00 94.50 328 ARG A O 1
ATOM 2709 N N . ARG A 1 329 ? 19.950 16.037 -22.573 1.00 93.44 329 ARG A N 1
ATOM 2710 C CA . ARG A 1 329 ? 18.496 16.023 -22.319 1.00 93.44 329 ARG A CA 1
ATOM 2711 C C . ARG A 1 329 ? 18.061 14.759 -21.577 1.00 93.44 329 ARG A C 1
ATOM 2713 O O . ARG A 1 329 ? 17.287 14.858 -20.632 1.00 93.44 329 ARG A O 1
ATOM 2720 N N . ILE A 1 330 ? 18.580 13.590 -21.955 1.00 94.00 330 ILE A N 1
ATOM 2721 C CA . ILE A 1 330 ? 18.310 12.320 -21.262 1.00 94.00 330 ILE A CA 1
ATOM 2722 C C . ILE A 1 330 ? 18.829 12.382 -19.825 1.00 94.00 330 ILE A C 1
ATOM 2724 O O . ILE A 1 330 ? 18.106 12.016 -18.900 1.00 94.00 330 ILE A O 1
ATOM 2728 N N . LYS A 1 331 ? 20.048 12.891 -19.614 1.00 94.88 331 LYS A N 1
ATOM 2729 C CA . LYS A 1 331 ? 20.616 13.055 -18.272 1.00 94.88 331 LYS A CA 1
ATOM 2730 C C . LYS A 1 331 ? 19.758 13.982 -17.408 1.00 94.88 331 LYS A C 1
ATOM 2732 O O . LYS A 1 331 ? 19.407 13.609 -16.294 1.00 94.88 331 LYS A O 1
ATOM 2737 N N . GLN A 1 332 ? 19.338 15.125 -17.949 1.00 94.62 332 GLN A N 1
ATOM 2738 C CA . GLN A 1 332 ? 18.465 16.072 -17.253 1.00 94.62 332 GLN A CA 1
ATOM 2739 C C . GLN A 1 332 ? 17.083 15.474 -16.939 1.00 94.62 332 GLN A C 1
ATOM 2741 O O . GLN A 1 332 ? 16.551 15.682 -15.851 1.00 94.62 332 GLN A O 1
ATOM 2746 N N . LEU A 1 333 ? 16.493 14.709 -17.865 1.00 93.25 333 LEU A N 1
ATOM 2747 C CA . LEU A 1 333 ? 15.229 14.005 -17.627 1.00 93.25 333 LEU A CA 1
ATOM 2748 C C . LEU A 1 333 ? 15.366 12.949 -16.527 1.00 93.25 333 LEU A C 1
ATOM 2750 O O . LEU A 1 333 ? 14.483 12.853 -15.678 1.00 93.25 333 LEU A O 1
ATOM 2754 N N . ASN A 1 334 ? 16.471 12.202 -16.507 1.00 93.56 334 ASN A N 1
ATOM 2755 C CA . ASN A 1 334 ? 16.745 11.216 -15.466 1.00 93.56 334 ASN A CA 1
ATOM 2756 C C . ASN A 1 334 ? 16.944 11.878 -14.098 1.00 93.56 334 ASN A C 1
ATOM 2758 O O . ASN A 1 334 ? 16.334 11.435 -13.130 1.00 93.56 334 ASN A O 1
ATOM 2762 N N . GLU A 1 335 ? 17.721 12.962 -14.019 1.00 94.38 335 GLU A N 1
ATOM 2763 C CA . GLU A 1 335 ? 17.913 13.736 -12.785 1.00 94.38 335 GLU A CA 1
ATOM 2764 C C . GLU A 1 335 ? 16.580 14.309 -12.275 1.00 94.38 335 GLU A C 1
ATOM 2766 O O . GLU A 1 335 ? 16.233 14.110 -11.111 1.00 94.38 335 GLU A O 1
ATOM 2771 N N . ASN A 1 336 ? 15.772 14.920 -13.150 1.00 93.94 336 ASN A N 1
ATOM 2772 C CA . ASN A 1 336 ? 14.441 15.428 -12.799 1.00 93.94 336 ASN A CA 1
ATOM 2773 C C . ASN A 1 336 ? 13.485 14.309 -12.355 1.00 93.94 336 ASN A C 1
ATOM 2775 O O . ASN A 1 336 ? 12.723 14.477 -11.403 1.00 93.94 336 ASN A O 1
ATOM 2779 N N . SER A 1 337 ? 13.500 13.161 -13.038 1.00 94.62 337 SER A N 1
ATOM 2780 C CA . SER A 1 337 ? 12.685 12.002 -12.665 1.00 94.62 337 SER A CA 1
ATOM 2781 C C . SER A 1 337 ? 13.114 11.433 -11.315 1.00 94.62 337 SER A C 1
ATOM 2783 O O . SER A 1 337 ? 12.262 11.061 -10.511 1.00 94.62 337 SER A O 1
ATOM 2785 N N . GLN A 1 338 ? 14.419 11.380 -11.045 1.00 93.81 338 GLN A N 1
ATOM 2786 C CA . GLN A 1 338 ? 14.963 10.894 -9.784 1.00 93.81 338 GLN A CA 1
ATOM 2787 C C . GLN A 1 338 ? 14.643 11.854 -8.633 1.00 93.81 338 GLN A C 1
ATOM 2789 O O . GLN A 1 338 ? 14.218 11.397 -7.577 1.00 93.81 338 GLN A O 1
ATOM 2794 N N . GLN A 1 339 ? 14.735 13.170 -8.849 1.00 94.44 339 GLN A N 1
ATOM 2795 C CA . GLN A 1 339 ? 14.300 14.178 -7.874 1.00 94.44 339 GLN A CA 1
ATOM 2796 C C . GLN A 1 339 ? 12.807 14.054 -7.550 1.00 94.44 339 GLN A C 1
ATOM 2798 O O . GLN A 1 339 ? 12.441 14.020 -6.377 1.00 94.44 339 GLN A O 1
ATOM 2803 N N . LYS A 1 340 ? 11.944 13.901 -8.566 1.00 94.31 340 LYS A N 1
ATOM 2804 C CA . LYS A 1 340 ? 10.504 13.667 -8.357 1.00 94.31 340 LYS A CA 1
ATOM 2805 C C . LYS A 1 340 ? 10.229 12.375 -7.595 1.00 94.31 340 LYS A C 1
ATOM 2807 O O . LYS A 1 340 ? 9.319 12.340 -6.775 1.00 94.31 340 LYS A O 1
ATOM 2812 N N . LEU A 1 341 ? 11.004 11.321 -7.847 1.00 91.88 341 LEU A N 1
ATOM 2813 C CA . LEU A 1 341 ? 10.861 10.045 -7.149 1.00 91.88 341 LEU A CA 1
ATOM 2814 C C . LEU A 1 341 ? 11.293 10.148 -5.680 1.00 91.88 341 LEU A C 1
ATOM 2816 O O . LEU A 1 341 ? 10.610 9.611 -4.815 1.00 91.88 341 LEU A O 1
ATOM 2820 N N . VAL A 1 342 ? 12.371 10.882 -5.389 1.00 94.31 342 VAL A N 1
ATOM 2821 C CA . VAL A 1 342 ? 12.801 11.181 -4.013 1.00 94.31 342 VAL A CA 1
ATOM 2822 C C . VAL A 1 342 ? 11.756 12.032 -3.286 1.00 94.31 342 VAL A C 1
ATOM 2824 O O . VAL A 1 342 ? 11.408 11.713 -2.154 1.00 94.31 342 VAL A O 1
ATOM 2827 N N . GLN A 1 343 ? 11.199 13.054 -3.942 1.00 93.44 343 GLN A N 1
ATOM 2828 C CA . GLN A 1 343 ? 10.133 13.886 -3.375 1.00 93.44 343 GLN A CA 1
ATOM 2829 C C . GLN A 1 343 ? 8.846 13.084 -3.120 1.00 93.44 343 GLN A C 1
ATOM 2831 O O . GLN A 1 343 ? 8.217 13.221 -2.077 1.00 93.44 343 GLN A O 1
ATOM 2836 N N . ALA A 1 344 ? 8.458 12.204 -4.047 1.00 92.31 344 ALA A N 1
ATOM 2837 C CA . ALA A 1 344 ? 7.317 11.318 -3.840 1.00 92.31 344 ALA A CA 1
ATOM 2838 C C . ALA A 1 344 ? 7.564 10.349 -2.671 1.00 92.31 344 ALA A C 1
ATOM 2840 O O . ALA A 1 344 ? 6.661 10.112 -1.873 1.00 92.31 344 ALA A O 1
ATOM 2841 N N . ALA A 1 345 ? 8.785 9.820 -2.537 1.00 91.94 345 ALA A N 1
ATOM 2842 C CA . ALA A 1 345 ? 9.156 8.952 -1.425 1.00 91.94 345 ALA A CA 1
ATOM 2843 C C . ALA A 1 345 ? 9.113 9.683 -0.071 1.00 91.94 345 ALA A C 1
ATOM 2845 O O . ALA A 1 345 ? 8.619 9.106 0.896 1.00 91.94 345 ALA A O 1
ATOM 2846 N N . SER A 1 346 ? 9.559 10.946 0.001 1.00 94.62 346 SER A N 1
ATOM 2847 C CA . SER A 1 346 ? 9.466 11.736 1.236 1.00 94.62 346 SER A CA 1
ATOM 2848 C C . SER A 1 346 ? 8.015 12.023 1.619 1.00 94.62 346 SER A C 1
ATOM 2850 O O . SER A 1 346 ? 7.644 11.796 2.764 1.00 94.62 346 SER A O 1
ATOM 2852 N N . SER A 1 347 ? 7.160 12.409 0.665 1.00 95.38 347 SER A N 1
ATOM 2853 C CA . SER A 1 347 ? 5.731 12.627 0.939 1.00 95.38 347 SER A CA 1
ATOM 2854 C C . SER A 1 347 ? 5.004 11.348 1.368 1.00 95.38 347 SER A C 1
ATOM 2856 O O . SER A 1 347 ? 4.138 11.392 2.235 1.00 95.38 347 SER A O 1
ATOM 2858 N N . VAL A 1 348 ? 5.352 10.187 0.801 1.00 92.38 348 VAL A N 1
ATOM 2859 C CA . VAL A 1 348 ? 4.805 8.896 1.257 1.00 92.38 348 VAL A CA 1
ATOM 2860 C C . VAL A 1 348 ? 5.242 8.585 2.690 1.00 92.38 348 VAL A C 1
ATOM 2862 O O . VAL A 1 348 ? 4.443 8.054 3.460 1.00 92.38 348 VAL A O 1
ATOM 2865 N N . HIS A 1 349 ? 6.480 8.918 3.061 1.00 92.56 349 HIS A N 1
ATOM 2866 C CA . HIS A 1 349 ? 6.970 8.731 4.425 1.00 92.56 349 HIS A CA 1
ATOM 2867 C C . HIS A 1 349 ? 6.220 9.626 5.423 1.00 92.56 349 HIS A C 1
ATOM 2869 O O . HIS A 1 349 ? 5.681 9.107 6.393 1.00 92.56 349 HIS A O 1
ATOM 2875 N N . GLU A 1 350 ? 6.055 10.917 5.116 1.00 92.88 350 GLU A N 1
ATOM 2876 C CA . GLU A 1 350 ? 5.276 11.865 5.933 1.00 92.88 350 GLU A CA 1
ATOM 2877 C C . GLU A 1 350 ? 3.825 11.395 6.146 1.00 92.88 350 GLU A C 1
ATOM 2879 O O . GLU A 1 350 ? 3.327 11.379 7.270 1.00 92.88 350 GLU A O 1
ATOM 2884 N N . LEU A 1 351 ? 3.156 10.933 5.082 1.00 93.81 351 LEU A N 1
ATOM 2885 C CA . LEU A 1 351 ? 1.800 10.379 5.182 1.00 93.81 351 LEU A CA 1
ATOM 2886 C C . LEU A 1 351 ? 1.756 9.076 5.992 1.00 93.81 351 LEU A C 1
ATOM 2888 O O . LEU A 1 351 ? 0.758 8.786 6.651 1.00 93.81 351 LEU A O 1
ATOM 2892 N N . THR A 1 352 ? 2.818 8.271 5.944 1.00 94.31 352 THR A N 1
ATOM 2893 C CA . THR A 1 352 ? 2.915 7.039 6.740 1.00 94.31 352 THR A CA 1
ATOM 2894 C C . THR A 1 352 ? 3.011 7.366 8.229 1.00 94.31 352 THR A C 1
ATOM 2896 O O . THR A 1 352 ? 2.300 6.749 9.029 1.00 94.31 352 THR A O 1
ATOM 2899 N N . ASP A 1 353 ? 3.809 8.372 8.588 1.00 94.31 353 ASP A N 1
ATOM 2900 C CA . ASP A 1 353 ? 3.938 8.859 9.962 1.00 94.31 353 ASP A CA 1
ATOM 2901 C C . ASP A 1 353 ? 2.610 9.447 10.467 1.00 94.31 353 ASP A C 1
ATOM 2903 O O . ASP A 1 353 ? 2.158 9.118 11.567 1.00 94.31 353 ASP A O 1
ATOM 2907 N N . GLU A 1 354 ? 1.911 10.234 9.641 1.00 95.88 354 GLU A N 1
ATOM 2908 C CA . GLU A 1 354 ? 0.588 10.775 9.978 1.00 95.88 354 GLU A CA 1
ATOM 2909 C C . GLU A 1 354 ? -0.448 9.660 10.205 1.00 95.88 354 GLU A C 1
ATOM 2911 O O . GLU A 1 354 ? -1.182 9.677 11.197 1.00 95.88 354 GLU A O 1
ATOM 2916 N N . ILE A 1 355 ? -0.469 8.629 9.352 1.00 93.56 355 ILE A N 1
ATOM 2917 C CA . ILE A 1 355 ? -1.327 7.448 9.542 1.00 93.56 355 ILE A CA 1
ATOM 2918 C C . ILE A 1 355 ? -1.005 6.741 10.866 1.00 93.56 355 ILE A C 1
ATOM 2920 O O . ILE A 1 355 ? -1.919 6.261 11.545 1.00 93.56 355 ILE A O 1
ATOM 2924 N N . GLN A 1 356 ? 0.268 6.655 11.252 1.00 93.31 356 GLN A N 1
ATOM 2925 C CA . GLN A 1 356 ? 0.672 6.031 12.511 1.00 93.31 356 GLN A CA 1
ATOM 2926 C C . GLN A 1 356 ? 0.211 6.850 13.727 1.00 93.31 356 GLN A C 1
ATOM 2928 O O . GLN A 1 356 ? -0.335 6.272 14.672 1.00 93.31 356 GLN A O 1
ATOM 2933 N N . ILE A 1 357 ? 0.329 8.179 13.669 1.00 94.62 357 ILE A N 1
ATOM 2934 C CA . ILE A 1 357 ? -0.189 9.097 14.697 1.00 94.62 357 ILE A CA 1
ATOM 2935 C C . ILE A 1 357 ? -1.715 8.969 14.821 1.00 94.62 357 ILE A C 1
ATOM 2937 O O . ILE A 1 357 ? -2.248 8.843 15.929 1.00 94.62 357 ILE A O 1
ATOM 2941 N N . LEU A 1 358 ? -2.434 8.939 13.695 1.00 95.00 358 LEU A N 1
ATOM 2942 C CA . LEU A 1 358 ? -3.889 8.773 13.679 1.00 95.00 358 LEU A CA 1
ATOM 2943 C C . LEU A 1 358 ? -4.320 7.424 14.265 1.00 95.00 358 LEU A C 1
ATOM 2945 O O . LEU A 1 358 ? -5.281 7.372 15.031 1.00 95.00 358 LEU A O 1
ATOM 2949 N N . LYS A 1 359 ? -3.593 6.336 13.976 1.00 94.38 359 LYS A N 1
ATOM 2950 C CA . LYS A 1 359 ? -3.842 5.021 14.593 1.00 94.38 359 LYS A CA 1
ATOM 2951 C C . LYS A 1 359 ? -3.652 5.052 16.109 1.00 94.38 359 LYS A C 1
ATOM 2953 O O . LYS A 1 359 ? -4.483 4.497 16.827 1.00 94.38 359 LYS A O 1
ATOM 2958 N N . GLN A 1 360 ? -2.601 5.709 16.600 1.00 93.31 360 GLN A N 1
ATOM 2959 C CA . GLN A 1 360 ? -2.377 5.873 18.040 1.00 93.31 360 GLN A CA 1
ATOM 2960 C C . GLN A 1 360 ? -3.491 6.703 18.690 1.00 93.31 360 GLN A C 1
ATOM 2962 O O . GLN A 1 360 ? -4.030 6.305 19.720 1.00 93.31 360 GLN A O 1
ATOM 2967 N N . THR A 1 361 ? -3.907 7.802 18.056 1.00 94.69 361 THR A N 1
ATOM 2968 C CA . THR A 1 361 ? -5.006 8.646 18.557 1.00 94.69 361 THR A CA 1
ATOM 2969 C C . THR A 1 361 ? -6.329 7.881 18.591 1.00 94.69 361 THR A C 1
ATOM 2971 O O . THR A 1 361 ? -7.055 7.947 19.582 1.00 94.69 361 THR A O 1
ATOM 2974 N N . LEU A 1 362 ? -6.626 7.095 17.551 1.00 94.50 362 LEU A N 1
ATOM 2975 C CA . LEU A 1 362 ? -7.809 6.237 17.514 1.00 94.50 362 LEU A CA 1
ATOM 2976 C C . LEU A 1 362 ? -7.802 5.216 18.660 1.00 94.50 362 LEU A C 1
ATOM 2978 O O . LEU A 1 362 ? -8.838 4.994 19.283 1.00 94.50 362 LEU A O 1
ATOM 2982 N N . HIS A 1 363 ? -6.647 4.621 18.959 1.00 93.69 363 HIS A N 1
ATOM 2983 C CA . HIS A 1 363 ? -6.519 3.665 20.056 1.00 93.69 363 HIS A CA 1
ATOM 2984 C C . HIS A 1 363 ? -6.805 4.313 21.419 1.00 93.69 363 HIS A C 1
ATOM 2986 O O . HIS A 1 363 ? -7.626 3.799 22.179 1.00 93.69 363 HIS A O 1
ATOM 2992 N N . VAL A 1 364 ? -6.224 5.488 21.686 1.00 94.00 364 VAL A N 1
ATOM 2993 C CA . VAL A 1 364 ? -6.479 6.260 22.916 1.00 94.00 364 VAL A CA 1
ATOM 2994 C C . VAL A 1 364 ? -7.958 6.642 23.040 1.00 94.00 364 VAL A C 1
ATOM 2996 O O . VAL A 1 364 ? -8.539 6.535 24.121 1.00 94.00 364 VAL A O 1
ATOM 2999 N N . LEU A 1 365 ? -8.604 7.045 21.939 1.00 92.62 365 LEU A N 1
ATOM 3000 C CA . LEU A 1 365 ? -10.038 7.351 21.932 1.00 92.62 365 LEU A CA 1
ATOM 3001 C C . LEU A 1 365 ? -10.894 6.117 22.249 1.00 92.62 365 LEU A C 1
ATOM 3003 O O . LEU A 1 365 ? -11.827 6.220 23.042 1.00 92.62 365 LEU A O 1
ATOM 3007 N N . GLN A 1 366 ? -10.558 4.947 21.701 1.00 93.69 366 GLN A N 1
ATOM 3008 C CA . GLN A 1 366 ? -11.258 3.693 22.006 1.00 93.69 366 GLN A CA 1
ATOM 3009 C C . GLN A 1 366 ? -11.096 3.273 23.474 1.00 93.69 366 GLN A C 1
ATOM 3011 O O . GLN A 1 366 ? -12.044 2.781 24.089 1.00 93.69 366 GLN A O 1
ATOM 3016 N N . GLU A 1 367 ? -9.911 3.454 24.061 1.00 92.88 367 GLU A N 1
ATOM 3017 C CA . GLU A 1 367 ? -9.697 3.201 25.490 1.00 92.88 367 GLU A CA 1
ATOM 3018 C C . GLU A 1 367 ? -10.467 4.192 26.371 1.00 92.88 367 GLU A C 1
ATOM 3020 O O . GLU A 1 367 ? -11.085 3.790 27.362 1.00 92.88 367 GLU A O 1
ATOM 3025 N N . SER A 1 368 ? -10.504 5.469 25.976 1.00 93.00 368 SER A N 1
ATOM 3026 C CA . SER A 1 368 ? -11.300 6.502 26.643 1.00 93.00 368 SER A CA 1
ATOM 3027 C C . SER A 1 368 ? -12.797 6.184 26.602 1.00 93.00 368 SER A C 1
ATOM 3029 O O . SER A 1 368 ? -13.466 6.252 27.633 1.00 93.00 368 SER A O 1
ATOM 3031 N N . GLU A 1 369 ? -13.325 5.750 25.455 1.00 93.62 369 GLU A N 1
ATOM 3032 C CA . GLU A 1 369 ? -14.726 5.345 25.302 1.00 93.62 369 GLU A CA 1
ATOM 3033 C C . GLU A 1 369 ? -15.067 4.135 26.182 1.00 93.62 369 GLU A C 1
ATOM 3035 O O . GLU A 1 369 ? -16.063 4.158 26.908 1.00 93.62 369 GLU A O 1
ATOM 3040 N N . LYS A 1 370 ? -14.205 3.108 26.211 1.00 92.88 370 LYS A N 1
ATOM 3041 C CA . LYS A 1 370 ? -14.363 1.964 27.127 1.00 92.88 370 LYS A CA 1
ATOM 3042 C C . LYS A 1 370 ? -14.373 2.406 28.590 1.00 92.88 370 LYS A C 1
ATOM 3044 O O . LYS A 1 370 ? -15.165 1.893 29.379 1.00 92.88 370 LYS A O 1
ATOM 3049 N N . SER A 1 371 ? -13.512 3.352 28.961 1.00 91.81 371 SER A N 1
ATOM 3050 C CA . SER A 1 371 ? -13.477 3.920 30.312 1.00 91.81 371 SER A CA 1
ATOM 3051 C C . SER A 1 371 ? -14.766 4.685 30.643 1.00 91.81 371 SER A C 1
ATOM 3053 O O . SER A 1 371 ? -15.363 4.464 31.699 1.00 91.81 371 SER A O 1
ATOM 3055 N N . GLN A 1 372 ? -15.268 5.508 29.716 1.00 92.06 372 GLN A N 1
ATOM 3056 C CA . GLN A 1 372 ? -16.549 6.206 29.869 1.00 92.06 372 GLN A CA 1
ATOM 3057 C C . GLN A 1 372 ? -17.727 5.235 29.985 1.00 92.06 372 GLN A C 1
ATOM 3059 O O . GLN A 1 372 ? -18.621 5.462 30.798 1.00 92.06 372 GLN A O 1
ATOM 3064 N N . GLN A 1 373 ? -17.725 4.144 29.219 1.00 93.19 373 GLN A N 1
ATOM 3065 C CA . GLN A 1 373 ? -18.762 3.120 29.292 1.00 93.19 373 GLN A CA 1
ATOM 3066 C C . GLN A 1 373 ? -18.783 2.444 30.670 1.00 93.19 373 GLN A C 1
ATOM 3068 O O . GLN A 1 373 ? -19.838 2.379 31.298 1.00 93.19 373 GLN A O 1
ATOM 3073 N N . ARG A 1 374 ? -17.615 2.066 31.210 1.00 90.81 374 ARG A N 1
ATOM 3074 C CA . ARG A 1 374 ? -17.504 1.555 32.590 1.00 90.81 374 ARG A CA 1
ATOM 3075 C C . ARG A 1 374 ? -17.984 2.578 33.623 1.00 90.81 374 ARG A C 1
ATOM 3077 O O . ARG A 1 374 ? -18.639 2.210 34.594 1.00 90.81 374 ARG A O 1
ATOM 3084 N N . ALA A 1 375 ? -17.684 3.864 33.426 1.00 90.94 375 ALA A N 1
ATOM 3085 C CA . ALA A 1 375 ? -18.147 4.926 34.318 1.00 90.94 375 ALA A CA 1
ATOM 3086 C C . ALA A 1 375 ? -19.680 5.089 34.291 1.00 90.94 375 ALA A C 1
ATOM 3088 O O . ALA A 1 375 ? -20.285 5.301 35.344 1.00 90.94 375 ALA A O 1
ATOM 3089 N N . ARG A 1 376 ? -20.317 4.950 33.117 1.00 92.06 376 ARG A N 1
ATOM 3090 C CA . ARG A 1 376 ? -21.785 4.948 32.974 1.00 92.06 376 ARG A CA 1
ATOM 3091 C C . ARG A 1 376 ? -22.414 3.745 33.671 1.00 92.06 376 ARG A C 1
ATOM 3093 O O . ARG A 1 376 ? -23.318 3.930 34.478 1.00 92.06 376 ARG A O 1
ATOM 3100 N N . GLU A 1 377 ? -21.879 2.548 33.447 1.00 90.44 377 GLU A N 1
ATOM 3101 C CA . GLU A 1 377 ? -22.345 1.319 34.105 1.00 90.44 377 GLU A CA 1
ATOM 3102 C C . GLU A 1 377 ? -22.234 1.412 35.635 1.00 90.44 377 GLU A C 1
ATOM 3104 O O . GLU A 1 377 ? -23.163 1.040 36.352 1.00 90.44 377 GLU A O 1
ATOM 3109 N N . LEU A 1 378 ? -21.142 1.989 36.152 1.00 89.75 378 LEU A N 1
ATOM 3110 C CA . LEU A 1 378 ? -20.973 2.232 37.586 1.00 89.75 378 LEU A CA 1
ATOM 3111 C C . LEU A 1 378 ? -21.999 3.245 38.128 1.00 89.75 378 LEU A C 1
ATOM 3113 O O . LEU A 1 378 ? -22.504 3.083 39.242 1.00 89.75 378 LEU A O 1
ATOM 3117 N N . ALA A 1 379 ? -22.306 4.298 37.366 1.00 90.38 379 ALA A N 1
ATOM 3118 C CA . ALA A 1 379 ? -23.308 5.291 37.745 1.00 90.38 379 ALA A CA 1
ATOM 3119 C C . ALA A 1 379 ? -24.725 4.692 37.774 1.00 90.38 379 ALA A C 1
ATOM 3121 O O . ALA A 1 379 ? -25.484 4.956 38.710 1.00 90.38 379 ALA A O 1
ATOM 3122 N N . ASP A 1 380 ? -25.064 3.841 36.805 1.00 90.56 380 ASP A N 1
ATOM 3123 C CA . ASP A 1 380 ? -26.352 3.148 36.763 1.00 90.56 380 ASP A CA 1
ATOM 3124 C C . ASP A 1 380 ? -26.471 2.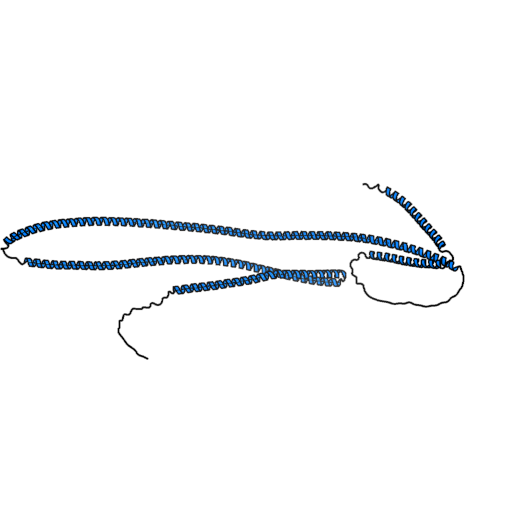098 37.876 1.00 90.56 380 ASP A C 1
ATOM 3126 O O . ASP A 1 380 ? -27.504 2.029 38.546 1.00 90.56 380 ASP A O 1
ATOM 3130 N N . ALA A 1 381 ? -25.395 1.360 38.174 1.00 90.00 381 ALA A N 1
ATOM 3131 C CA . ALA A 1 381 ? -25.343 0.456 39.323 1.00 90.00 381 ALA A CA 1
ATOM 3132 C C . ALA A 1 381 ? -25.553 1.208 40.651 1.00 90.00 381 ALA A C 1
ATOM 3134 O O . ALA A 1 381 ? -26.328 0.763 41.500 1.00 90.00 381 ALA A O 1
ATOM 3135 N N . LYS A 1 382 ? -24.934 2.389 40.823 1.00 91.19 382 LYS A N 1
ATOM 3136 C CA . LYS A 1 382 ? -25.175 3.248 41.996 1.00 91.19 382 LYS A CA 1
ATOM 3137 C C . LYS A 1 382 ? -26.639 3.678 42.104 1.00 91.19 382 LYS A C 1
ATOM 3139 O O . LYS A 1 382 ? -27.212 3.559 43.185 1.00 91.19 382 LYS A O 1
ATOM 3144 N N . ARG A 1 383 ? -27.268 4.105 41.002 1.00 90.44 383 ARG A N 1
ATOM 3145 C CA . ARG A 1 383 ? -28.700 4.462 40.989 1.00 90.44 383 ARG A CA 1
ATOM 3146 C C . ARG A 1 383 ? -29.595 3.287 41.381 1.00 90.44 383 ARG A C 1
ATOM 3148 O O . ARG A 1 383 ? -30.511 3.475 42.177 1.00 90.44 383 ARG A O 1
ATOM 3155 N N . GLN A 1 384 ? -29.319 2.080 40.884 1.00 88.62 384 GLN A N 1
ATOM 3156 C CA . GLN A 1 384 ? -30.082 0.883 41.259 1.00 88.62 384 GLN A CA 1
ATOM 3157 C C . GLN A 1 384 ? -29.940 0.547 42.749 1.00 88.62 384 GLN A C 1
ATOM 3159 O O . GLN A 1 384 ? -30.928 0.205 43.402 1.00 88.62 384 GLN A O 1
ATOM 3164 N N . VAL A 1 385 ? -28.734 0.678 43.312 1.00 88.00 385 VAL A N 1
ATOM 3165 C CA . VAL A 1 385 ? -28.502 0.481 44.752 1.00 88.00 385 VAL A CA 1
ATOM 3166 C C . VAL A 1 385 ? -29.244 1.535 45.578 1.00 88.00 385 VAL A C 1
ATOM 3168 O O . VAL A 1 385 ? -29.880 1.192 46.575 1.00 88.00 385 VAL A O 1
ATOM 3171 N N . GLU A 1 386 ? -29.224 2.802 45.164 1.00 88.75 386 GLU A N 1
ATOM 3172 C CA . GLU A 1 386 ? -29.987 3.871 45.820 1.00 88.75 386 GLU A CA 1
ATOM 3173 C C . GLU A 1 386 ? -31.501 3.629 45.758 1.00 88.75 386 GLU A C 1
ATOM 3175 O O . GLU A 1 386 ? -32.196 3.812 46.759 1.00 88.75 386 GLU A O 1
ATOM 3180 N N . GLU A 1 387 ? -32.025 3.173 44.619 1.00 90.00 387 GLU A N 1
ATOM 3181 C CA . GLU A 1 387 ? -33.442 2.835 44.466 1.00 90.00 387 GLU A CA 1
ATOM 3182 C C . GLU A 1 387 ? -33.836 1.620 45.322 1.00 90.00 387 GLU A C 1
ATOM 3184 O O . GLU A 1 387 ? -34.867 1.644 45.998 1.00 90.00 387 GLU A O 1
ATOM 3189 N N . SER A 1 388 ? -32.992 0.586 45.364 1.00 88.12 388 SER A N 1
ATOM 3190 C CA . SER A 1 388 ? -33.170 -0.577 46.241 1.00 88.12 388 SER A CA 1
ATOM 3191 C C . SER A 1 388 ? -33.169 -0.172 47.718 1.00 88.12 388 SER A C 1
ATOM 3193 O O . SER A 1 388 ? -34.046 -0.580 48.481 1.00 88.12 388 SER A O 1
ATOM 3195 N N . ASN A 1 389 ? -32.263 0.724 48.121 1.00 89.38 389 ASN A N 1
ATOM 3196 C CA . ASN A 1 389 ? -32.242 1.276 49.474 1.00 89.38 389 ASN A CA 1
ATOM 3197 C C . ASN A 1 389 ? -33.511 2.078 49.783 1.00 89.38 389 ASN A C 1
ATOM 3199 O O . ASN A 1 389 ? -34.088 1.890 50.853 1.00 89.38 389 ASN A O 1
ATOM 3203 N N . LYS A 1 390 ? -33.999 2.915 48.855 1.00 90.44 390 LYS A N 1
ATOM 3204 C CA . LYS A 1 390 ? -35.287 3.616 49.013 1.00 90.44 390 LYS A CA 1
ATOM 3205 C C . LYS A 1 390 ? -36.442 2.632 49.211 1.00 90.44 390 LYS A C 1
ATOM 3207 O O . LYS A 1 390 ? -37.223 2.816 50.142 1.00 90.44 390 LYS A O 1
ATOM 3212 N N . LYS A 1 391 ? -36.514 1.559 48.412 1.00 90.56 391 LYS A N 1
ATOM 3213 C CA . LYS A 1 391 ? -37.512 0.485 48.578 1.00 90.56 391 LYS A CA 1
ATOM 3214 C C . LYS A 1 391 ? -37.383 -0.200 49.940 1.00 90.56 391 LYS A C 1
ATOM 3216 O O . LYS A 1 391 ? -38.388 -0.407 50.611 1.00 90.56 391 LYS A O 1
ATOM 3221 N N . ARG A 1 392 ? -36.157 -0.473 50.401 1.00 87.50 392 ARG A N 1
ATOM 3222 C CA . ARG A 1 392 ? -35.898 -1.057 51.728 1.00 87.50 392 ARG A CA 1
ATOM 3223 C C . ARG A 1 392 ? -36.343 -0.137 52.866 1.00 87.50 392 ARG A C 1
ATOM 3225 O O . ARG A 1 392 ? -36.895 -0.620 53.850 1.00 87.50 392 ARG A O 1
ATOM 3232 N N . PHE A 1 393 ? -36.116 1.171 52.752 1.00 86.31 393 PHE A N 1
ATOM 3233 C CA . PHE A 1 393 ? -36.581 2.145 53.743 1.00 86.31 393 PHE A CA 1
ATOM 3234 C C . PHE A 1 393 ? -38.105 2.287 53.742 1.00 86.31 393 PHE A C 1
ATOM 3236 O O . PHE A 1 393 ? -38.689 2.333 54.821 1.00 86.31 393 PHE A O 1
ATOM 3243 N N . ALA A 1 394 ? -38.747 2.283 52.570 1.00 87.81 394 ALA A N 1
ATOM 3244 C CA . ALA A 1 394 ? -40.205 2.282 52.460 1.00 87.81 394 ALA A CA 1
ATOM 3245 C C . ALA A 1 394 ? -40.816 1.023 53.094 1.00 87.81 394 ALA A C 1
ATOM 3247 O O . ALA A 1 394 ? -41.687 1.141 53.951 1.00 87.81 394 ALA A O 1
ATOM 3248 N N . ALA A 1 395 ? -40.282 -0.160 52.774 1.00 86.56 395 ALA A N 1
ATOM 3249 C CA . ALA A 1 395 ? -40.698 -1.415 53.397 1.00 86.56 395 ALA A CA 1
ATOM 3250 C C . ALA A 1 395 ? -40.489 -1.385 54.919 1.00 86.56 395 ALA A C 1
ATOM 3252 O O . ALA A 1 395 ? -41.372 -1.772 55.672 1.00 86.56 395 ALA A O 1
ATOM 3253 N N . LYS A 1 396 ? -39.355 -0.855 55.403 1.00 88.56 396 LYS A N 1
ATOM 3254 C CA . LYS A 1 396 ? -39.105 -0.705 56.845 1.00 88.56 396 LYS A CA 1
ATOM 3255 C C . LYS A 1 396 ? -40.124 0.223 57.520 1.00 88.56 396 LYS A C 1
ATOM 3257 O O . LYS A 1 396 ? -40.556 -0.077 58.632 1.00 88.56 396 LYS A O 1
ATOM 3262 N N . ALA A 1 397 ? -40.496 1.328 56.874 1.00 88.31 397 ALA A N 1
ATOM 3263 C CA . ALA A 1 397 ? -41.511 2.250 57.380 1.00 88.31 397 ALA A CA 1
ATOM 3264 C C . ALA A 1 397 ? -42.905 1.600 57.408 1.00 88.31 397 ALA A C 1
ATOM 3266 O O . ALA A 1 397 ? -43.636 1.758 58.383 1.00 88.31 397 ALA A O 1
ATOM 3267 N N . GLU A 1 398 ? -43.249 0.814 56.387 1.00 87.50 398 GLU A N 1
ATOM 3268 C CA . GLU A 1 398 ? -44.496 0.048 56.336 1.00 87.50 398 GLU A CA 1
ATOM 3269 C C . GLU A 1 398 ? -44.554 -1.019 57.438 1.00 87.50 398 GLU A C 1
ATOM 3271 O O . GLU A 1 398 ? -45.539 -1.089 58.169 1.00 87.50 398 GLU A O 1
ATOM 3276 N N . THR A 1 399 ? -43.471 -1.771 57.661 1.00 86.88 399 THR A N 1
ATOM 3277 C CA . THR A 1 399 ? -43.390 -2.737 58.768 1.00 86.88 399 THR A CA 1
ATOM 3278 C C . THR A 1 399 ? -43.543 -2.059 60.131 1.00 86.88 399 THR A C 1
ATOM 3280 O O . THR A 1 399 ? -44.204 -2.601 61.014 1.00 86.88 399 THR A O 1
ATOM 3283 N N . GLN A 1 400 ? -42.964 -0.867 60.323 1.00 88.19 400 GLN A N 1
ATOM 3284 C CA . GLN A 1 400 ? -43.155 -0.092 61.555 1.00 88.19 400 GLN A CA 1
ATOM 3285 C C . GLN A 1 400 ? -44.606 0.361 61.728 1.00 88.19 400 GLN A C 1
ATOM 3287 O O . GLN A 1 400 ? -45.142 0.263 62.829 1.00 88.19 400 GLN A O 1
ATOM 3292 N N . LYS A 1 401 ? -45.258 0.809 60.649 1.00 90.31 401 LYS A N 1
ATOM 3293 C CA . LYS A 1 401 ? -46.677 1.177 60.669 1.00 90.31 401 LYS A CA 1
ATOM 3294 C C . LYS A 1 401 ? -47.557 -0.018 61.053 1.00 90.31 401 LYS A C 1
ATOM 3296 O O . LYS A 1 401 ? -48.368 0.106 61.964 1.00 90.31 401 LYS A O 1
ATOM 3301 N N . LEU A 1 402 ? -47.339 -1.179 60.433 1.00 88.19 402 LEU A N 1
ATOM 3302 C CA . LEU A 1 402 ? -48.062 -2.416 60.752 1.00 88.19 402 LEU A CA 1
ATOM 3303 C C . LEU A 1 402 ? -47.826 -2.871 62.200 1.00 88.19 402 LEU A C 1
ATOM 3305 O O . LEU A 1 402 ? -48.753 -3.340 62.852 1.00 88.19 402 LEU A O 1
ATOM 3309 N N . ALA A 1 403 ? -46.613 -2.703 62.734 1.00 85.69 403 ALA A N 1
ATOM 3310 C CA . ALA A 1 403 ? -46.326 -3.008 64.135 1.00 85.69 403 ALA A CA 1
ATOM 3311 C C . ALA A 1 403 ? -47.117 -2.105 65.101 1.00 85.69 403 ALA A C 1
ATOM 3313 O O . ALA A 1 403 ? -47.652 -2.599 66.092 1.00 85.69 403 ALA A O 1
ATOM 3314 N N . ILE A 1 404 ? -47.238 -0.808 64.792 1.00 85.94 404 ILE A N 1
ATOM 3315 C CA . ILE A 1 404 ? -48.045 0.139 65.579 1.00 85.94 404 ILE A CA 1
ATOM 3316 C C . ILE A 1 404 ? -49.534 -0.227 65.504 1.00 85.94 404 ILE A C 1
ATOM 3318 O O . ILE A 1 404 ? -50.209 -0.246 66.532 1.00 85.94 404 ILE A O 1
ATOM 3322 N N . GLU A 1 405 ? -50.050 -0.548 64.313 1.00 87.50 405 GLU A N 1
ATOM 3323 C CA . GLU A 1 405 ? -51.443 -0.986 64.131 1.00 87.50 405 GLU A CA 1
ATOM 3324 C C . GLU A 1 405 ? -51.736 -2.287 64.898 1.00 87.50 405 GLU A C 1
ATOM 3326 O O . GLU A 1 405 ? -52.767 -2.391 65.564 1.00 87.50 405 GLU A O 1
ATOM 3331 N N . LEU A 1 406 ? -50.810 -3.254 64.893 1.00 86.31 406 LEU A N 1
ATOM 3332 C CA . LEU A 1 406 ? -50.924 -4.483 65.686 1.00 86.31 406 LEU A CA 1
ATOM 3333 C C . LEU A 1 406 ? -50.936 -4.207 67.194 1.00 86.31 406 LEU A C 1
ATOM 3335 O O . LEU A 1 406 ? -51.745 -4.797 67.909 1.00 86.31 406 LEU A O 1
ATOM 3339 N N . GLU A 1 407 ? -50.092 -3.299 67.688 1.00 83.69 407 GLU A N 1
ATOM 3340 C CA . GLU A 1 407 ? -50.093 -2.907 69.103 1.00 83.69 407 GLU A CA 1
ATOM 3341 C C . GLU A 1 407 ? -51.419 -2.232 69.501 1.00 83.69 407 GLU A C 1
ATOM 3343 O O . GLU A 1 407 ? -51.959 -2.486 70.581 1.00 83.69 407 GLU A O 1
ATOM 3348 N N . GLN A 1 408 ? -51.987 -1.401 68.620 1.00 85.50 408 GLN A N 1
ATOM 3349 C CA . GLN A 1 408 ? -53.298 -0.778 68.831 1.00 85.50 408 GLN A CA 1
ATOM 3350 C C . GLN A 1 408 ? -54.425 -1.815 68.861 1.00 85.50 408 GLN A C 1
ATOM 3352 O O . GLN A 1 408 ? -55.242 -1.800 69.784 1.00 85.50 408 GLN A O 1
ATOM 3357 N N . LEU A 1 409 ? -54.448 -2.750 67.905 1.00 83.88 409 LEU A N 1
ATOM 3358 C CA . LEU A 1 409 ? -55.415 -3.852 67.886 1.00 83.88 409 LEU A CA 1
ATOM 3359 C C . LEU A 1 409 ? -55.303 -4.717 69.142 1.00 83.88 409 LEU A C 1
ATOM 3361 O O . LEU A 1 409 ? -56.319 -5.099 69.721 1.00 83.88 409 LEU A O 1
ATOM 3365 N N . GLN A 1 410 ? -54.083 -4.974 69.612 1.00 85.31 410 GLN A N 1
ATOM 3366 C CA . GLN A 1 410 ? -53.853 -5.716 70.844 1.00 85.31 410 GLN A CA 1
ATOM 3367 C C . GLN A 1 410 ? -54.415 -4.982 72.073 1.00 85.31 410 GLN A C 1
ATOM 3369 O O . GLN A 1 410 ? -55.056 -5.616 72.911 1.00 85.31 410 GLN A O 1
ATOM 3374 N N . LYS A 1 411 ? -54.243 -3.656 72.171 1.00 85.00 411 LYS A N 1
ATOM 3375 C CA . LYS A 1 411 ? -54.841 -2.839 73.248 1.00 85.00 411 LYS A CA 1
ATOM 3376 C C . LYS A 1 411 ? -56.370 -2.882 73.216 1.00 85.00 411 LYS A C 1
ATOM 3378 O O . LYS A 1 411 ? -56.995 -3.074 74.258 1.00 85.00 411 LYS A O 1
ATOM 3383 N N . ILE A 1 412 ? -56.971 -2.765 72.029 1.00 84.50 412 ILE A N 1
ATOM 3384 C CA . ILE A 1 412 ? -58.428 -2.874 71.842 1.00 84.50 412 ILE A CA 1
ATOM 3385 C C . ILE A 1 412 ? -58.919 -4.263 72.275 1.00 84.50 412 ILE A C 1
ATOM 3387 O O . ILE A 1 412 ? -59.884 -4.371 73.034 1.00 84.50 412 ILE A O 1
ATOM 3391 N N . ALA A 1 413 ? -58.231 -5.329 71.857 1.00 80.75 413 ALA A N 1
ATOM 3392 C CA . ALA A 1 413 ? -58.567 -6.698 72.241 1.00 80.75 413 ALA A CA 1
ATOM 3393 C C . ALA A 1 413 ? -58.479 -6.911 73.763 1.00 80.75 413 ALA A C 1
ATOM 3395 O O . ALA A 1 413 ? -59.399 -7.471 74.358 1.00 80.75 413 ALA A O 1
ATOM 3396 N N . GLN A 1 414 ? -57.423 -6.411 74.416 1.00 82.31 414 GLN A N 1
ATOM 3397 C CA . GLN A 1 414 ? -57.283 -6.449 75.878 1.00 82.31 414 GLN A CA 1
ATOM 3398 C C . GLN A 1 414 ? -58.427 -5.713 76.590 1.00 82.31 414 GLN A C 1
ATOM 3400 O O . GLN A 1 414 ? -58.977 -6.226 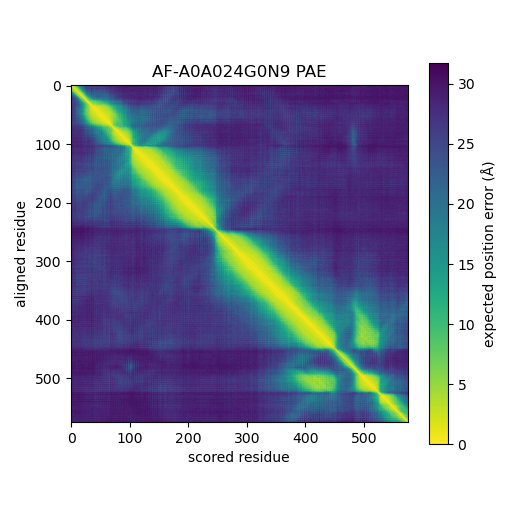77.565 1.00 82.31 414 GLN A O 1
ATOM 3405 N N . GLN A 1 415 ? -58.823 -4.537 76.096 1.00 84.75 415 GLN A N 1
ATOM 3406 C CA . GLN A 1 415 ? -59.927 -3.762 76.665 1.00 84.75 415 GLN A CA 1
ATOM 3407 C C . GLN A 1 415 ? -61.272 -4.496 76.537 1.00 84.75 415 GLN A C 1
ATOM 3409 O O . GLN A 1 415 ? -62.024 -4.581 77.512 1.00 84.75 415 GLN A O 1
ATOM 3414 N N . HIS A 1 416 ? -61.570 -5.062 75.362 1.00 79.75 416 HIS A N 1
ATOM 3415 C CA . HIS A 1 416 ? -62.772 -5.876 75.150 1.00 79.75 416 HIS A CA 1
ATOM 3416 C C . HIS A 1 416 ? -62.810 -7.094 76.067 1.00 79.75 416 HIS A C 1
ATOM 3418 O O . HIS A 1 416 ? -63.862 -7.435 76.612 1.00 79.75 416 HIS A O 1
ATOM 3424 N N . ASN A 1 417 ? -61.661 -7.728 76.269 1.00 81.56 417 ASN A N 1
ATOM 3425 C CA . ASN A 1 417 ? -61.534 -8.882 77.137 1.00 81.56 417 ASN A CA 1
ATOM 3426 C C . ASN A 1 417 ? -61.832 -8.530 78.607 1.00 81.56 417 ASN A C 1
ATOM 3428 O O . ASN A 1 417 ? -62.694 -9.145 79.235 1.00 81.56 417 ASN A O 1
ATOM 3432 N N . LEU A 1 418 ? -61.232 -7.448 79.118 1.00 83.56 418 LEU A N 1
ATOM 3433 C CA . LEU A 1 418 ? -61.501 -6.935 80.467 1.00 83.56 418 LEU A CA 1
ATOM 3434 C C . LEU A 1 418 ? -62.987 -6.578 80.666 1.00 83.56 418 LEU A C 1
ATOM 3436 O O . LEU A 1 418 ? -63.584 -6.884 81.703 1.00 83.56 418 LEU A O 1
ATOM 3440 N N . SER A 1 419 ? -63.604 -5.955 79.656 1.00 82.06 419 SER A N 1
ATOM 3441 C CA . SER A 1 419 ? -65.034 -5.625 79.660 1.00 82.06 419 SER A CA 1
ATOM 3442 C C . SER A 1 419 ? -65.907 -6.884 79.704 1.00 82.06 419 SER A C 1
ATOM 3444 O O . SER A 1 419 ? -66.809 -6.983 80.540 1.00 82.06 419 SER A O 1
ATOM 3446 N N . THR A 1 420 ? -65.589 -7.883 78.875 1.00 80.94 420 THR A N 1
ATOM 3447 C CA . THR A 1 420 ? -66.293 -9.174 78.819 1.00 80.94 420 THR A CA 1
ATOM 3448 C C . THR A 1 420 ? -66.200 -9.909 80.150 1.00 80.94 420 THR A C 1
ATOM 3450 O O . THR A 1 420 ? -67.216 -10.356 80.681 1.00 80.94 420 THR A O 1
ATOM 3453 N N . GLN A 1 421 ? -65.007 -9.970 80.742 1.00 79.56 421 GLN A N 1
ATOM 3454 C CA . GLN A 1 421 ? -64.786 -10.576 82.051 1.00 79.56 421 GLN A CA 1
ATOM 3455 C C . GLN A 1 421 ? -65.613 -9.885 83.146 1.00 79.56 421 GLN A C 1
ATOM 3457 O O . GLN A 1 421 ? -66.263 -10.549 83.955 1.00 79.56 421 GLN A O 1
ATOM 3462 N N . THR A 1 422 ? -65.634 -8.550 83.152 1.00 81.69 422 THR A N 1
ATOM 3463 C CA . THR A 1 422 ? -66.418 -7.758 84.113 1.00 81.69 422 THR A CA 1
ATOM 3464 C C . THR A 1 422 ? -67.917 -8.041 83.977 1.00 81.69 422 THR A C 1
ATOM 3466 O O . THR A 1 422 ? -68.607 -8.252 84.978 1.00 81.69 422 THR A O 1
ATOM 3469 N N . LEU A 1 423 ? -68.419 -8.108 82.739 1.00 82.44 423 LEU A N 1
ATOM 3470 C CA . LEU A 1 423 ? -69.817 -8.427 82.455 1.00 82.44 423 LEU A CA 1
ATOM 3471 C C . LEU A 1 423 ? -70.174 -9.852 82.901 1.00 82.44 423 LEU A C 1
ATOM 3473 O O . LEU A 1 423 ? -71.189 -10.041 83.572 1.00 82.44 423 LEU A O 1
ATOM 3477 N N . CYS A 1 424 ? -69.329 -10.839 82.582 1.00 81.06 424 CYS A N 1
ATOM 3478 C CA . CYS A 1 424 ? -69.533 -12.234 82.974 1.00 81.06 424 CYS A CA 1
ATOM 3479 C C . CYS A 1 424 ? -69.593 -12.375 84.495 1.00 81.06 424 CYS A C 1
ATOM 3481 O O . CYS A 1 424 ? -70.558 -12.937 85.004 1.00 81.06 424 CYS A O 1
ATOM 3483 N N . ARG A 1 425 ? -68.649 -11.776 85.234 1.00 80.50 425 ARG A N 1
ATOM 3484 C CA . ARG A 1 425 ? -68.670 -11.772 86.709 1.00 80.50 425 ARG A CA 1
ATOM 3485 C C . ARG A 1 425 ? -69.949 -11.147 87.272 1.00 80.50 425 ARG A C 1
ATOM 3487 O O . ARG A 1 425 ? -70.551 -11.694 88.194 1.00 80.50 425 ARG A O 1
ATOM 3494 N N . SER A 1 426 ? -70.401 -10.026 86.703 1.00 83.31 426 SER A N 1
ATOM 3495 C CA . SER A 1 426 ? -71.661 -9.388 87.111 1.00 83.31 426 SER A CA 1
ATOM 3496 C C . SER A 1 426 ? -72.869 -10.303 86.884 1.00 83.31 426 SER A C 1
ATOM 3498 O O . SER A 1 426 ? -73.744 -10.407 87.746 1.00 83.31 426 SER A O 1
ATOM 3500 N N . LEU A 1 427 ? -72.919 -10.990 85.739 1.00 78.56 427 LEU A N 1
ATOM 3501 C CA . LEU A 1 427 ? -73.991 -11.927 85.414 1.00 78.56 427 LEU A CA 1
ATOM 3502 C C . LEU A 1 427 ? -73.948 -13.181 86.292 1.00 78.56 427 LEU A C 1
ATOM 3504 O O . LEU A 1 427 ? -75.003 -13.597 86.761 1.00 78.56 427 LEU A O 1
ATOM 3508 N N . VAL A 1 428 ? -72.771 -13.754 86.556 1.00 80.56 428 VAL A N 1
ATOM 3509 C CA . VAL A 1 428 ? -72.584 -14.882 87.488 1.00 80.56 428 VAL A CA 1
ATOM 3510 C C . VAL A 1 428 ? -73.183 -14.533 88.849 1.00 80.56 428 VAL A C 1
ATOM 3512 O O . VAL A 1 428 ? -73.996 -15.289 89.379 1.00 80.56 428 VAL A O 1
ATOM 3515 N N . HIS A 1 429 ? -72.862 -13.348 89.377 1.00 80.44 429 HIS A N 1
ATOM 3516 C CA . HIS A 1 429 ? -73.390 -12.885 90.658 1.00 80.44 429 HIS A CA 1
ATOM 3517 C C . HIS A 1 429 ? -74.920 -12.718 90.643 1.00 80.44 429 HIS A C 1
ATOM 3519 O O . HIS A 1 429 ? -75.603 -13.180 91.555 1.00 80.44 429 HIS A O 1
ATOM 3525 N N . LYS A 1 430 ? -75.488 -12.123 89.583 1.00 80.69 430 LYS A N 1
ATOM 3526 C CA . LYS A 1 430 ? -76.950 -11.984 89.438 1.00 80.69 430 LYS A CA 1
ATOM 3527 C C . LYS A 1 430 ? -77.665 -13.335 89.346 1.00 80.69 430 LYS A C 1
ATOM 3529 O O . LYS A 1 430 ? -78.719 -13.493 89.956 1.00 80.69 430 LYS A O 1
ATOM 3534 N N . HIS A 1 431 ? -77.107 -14.298 88.608 1.00 73.88 431 HIS A N 1
ATOM 3535 C CA . HIS A 1 431 ? -77.668 -15.648 88.523 1.00 73.88 431 HIS A CA 1
ATOM 3536 C C . HIS A 1 431 ? -77.566 -16.387 89.855 1.00 73.88 431 HIS A C 1
ATOM 3538 O O . HIS A 1 431 ? -78.526 -17.048 90.229 1.00 73.88 431 HIS A O 1
ATOM 3544 N N . ALA A 1 432 ? -76.467 -16.234 90.599 1.00 76.94 432 ALA A N 1
ATOM 3545 C CA . ALA A 1 432 ? -76.339 -16.802 91.940 1.00 76.94 432 ALA A CA 1
ATOM 3546 C C . ALA A 1 432 ? -77.420 -16.256 92.893 1.00 76.94 432 ALA A C 1
ATOM 3548 O O . ALA A 1 432 ? -78.146 -17.036 93.499 1.00 76.94 432 ALA A O 1
ATOM 3549 N N . MET A 1 433 ? -77.617 -14.933 92.929 1.00 80.06 433 MET A N 1
ATOM 3550 C CA . MET A 1 433 ? -78.685 -14.294 93.716 1.00 80.06 433 MET A CA 1
ATOM 3551 C C . MET A 1 433 ? -80.089 -14.776 93.314 1.00 80.06 433 MET A C 1
ATOM 3553 O O . MET A 1 433 ? -80.982 -14.913 94.151 1.00 80.06 433 MET A O 1
ATOM 3557 N N . LEU A 1 434 ? -80.324 -15.001 92.016 1.00 78.12 434 LEU A N 1
ATOM 3558 C CA . LEU A 1 434 ? -81.601 -15.521 91.531 1.00 78.12 434 LEU A CA 1
ATOM 3559 C C . LEU A 1 434 ? -81.782 -16.997 91.909 1.00 78.12 434 LEU A C 1
ATOM 3561 O O . LEU A 1 434 ? -82.874 -17.364 92.336 1.00 78.12 434 LEU A O 1
ATOM 3565 N N . ALA A 1 435 ? -80.728 -17.811 91.803 1.00 74.31 435 ALA A N 1
ATOM 3566 C CA . ALA A 1 435 ? -80.723 -19.210 92.222 1.00 74.31 435 ALA A CA 1
ATOM 3567 C C . ALA A 1 435 ? -81.064 -19.329 93.712 1.00 74.31 435 ALA A C 1
ATOM 3569 O O . ALA A 1 435 ? -81.955 -20.095 94.065 1.00 74.31 435 ALA A O 1
ATOM 3570 N N . GLU A 1 436 ? -80.451 -18.500 94.564 1.00 78.94 436 GLU A N 1
ATOM 3571 C CA . GLU A 1 436 ? -80.773 -18.418 95.994 1.00 78.94 436 GLU A CA 1
ATOM 3572 C C . GLU A 1 436 ? -82.257 -18.102 96.222 1.00 78.94 436 GLU A C 1
ATOM 3574 O O . GLU A 1 436 ? -82.932 -18.823 96.950 1.00 78.94 436 GLU A O 1
ATOM 3579 N N . ARG A 1 437 ? -82.819 -17.103 95.528 1.00 77.06 437 ARG A N 1
ATOM 3580 C CA . ARG A 1 437 ? -84.251 -16.756 95.642 1.00 77.06 437 ARG A CA 1
ATOM 3581 C C . ARG A 1 437 ? -85.193 -17.855 95.150 1.00 77.06 437 ARG A C 1
ATOM 3583 O O . ARG A 1 437 ? -86.273 -18.036 95.715 1.00 77.06 437 ARG A O 1
ATOM 3590 N N . VAL A 1 438 ? -84.838 -18.551 94.069 1.00 74.44 438 VAL A N 1
ATOM 3591 C CA . VAL A 1 438 ? -85.608 -19.704 93.569 1.00 74.44 438 VAL A CA 1
ATOM 3592 C C . VAL A 1 438 ? -85.547 -20.834 94.592 1.00 74.44 438 VAL A C 1
ATOM 3594 O O . VAL A 1 438 ? -86.576 -21.433 94.898 1.00 74.44 438 VAL A O 1
ATOM 3597 N N . GLN A 1 439 ? -84.380 -21.072 95.186 1.00 77.19 439 GLN A N 1
ATOM 3598 C CA . GLN A 1 439 ? -84.188 -22.080 96.218 1.00 77.19 439 GLN A CA 1
ATOM 3599 C C . GLN A 1 439 ? -84.931 -21.741 97.519 1.00 77.19 439 GLN A C 1
ATOM 3601 O O . GLN A 1 439 ? -85.553 -22.621 98.112 1.00 77.19 439 GLN A O 1
ATOM 3606 N N . GLU A 1 440 ? -84.963 -20.475 97.934 1.00 74.88 440 GLU A N 1
ATOM 3607 C CA . GLU A 1 440 ? -85.813 -19.990 99.028 1.00 74.88 440 GLU A CA 1
ATOM 3608 C C . GLU A 1 440 ? -87.300 -20.220 98.731 1.00 74.88 440 GLU A C 1
ATOM 3610 O O . GLU A 1 440 ? -88.037 -20.712 99.587 1.00 74.88 440 GLU A O 1
ATOM 3615 N N . ALA A 1 441 ? -87.758 -19.910 97.512 1.00 71.62 441 ALA A N 1
ATOM 3616 C CA . ALA A 1 441 ? -89.139 -20.158 97.099 1.00 71.62 441 ALA A CA 1
ATOM 3617 C C . ALA A 1 441 ? -89.479 -21.657 97.133 1.00 71.62 441 ALA A C 1
ATOM 3619 O O . ALA A 1 441 ? -90.516 -22.029 97.680 1.00 71.62 441 ALA A O 1
ATOM 3620 N N . LEU A 1 442 ? -88.575 -22.506 96.639 1.00 70.94 442 LEU A N 1
ATOM 3621 C CA . LEU A 1 442 ? -88.636 -23.965 96.747 1.00 70.94 442 LEU A CA 1
ATOM 3622 C C . LEU A 1 442 ? -88.768 -24.417 98.205 1.00 70.94 442 LEU A C 1
ATOM 3624 O O . LEU A 1 442 ? -89.650 -25.207 98.530 1.00 70.94 442 LEU A O 1
ATOM 3628 N N . GLN A 1 443 ? -87.942 -23.885 99.109 1.00 75.81 443 GLN A N 1
ATOM 3629 C CA . GLN A 1 443 ? -88.022 -24.200 100.537 1.00 75.81 443 GLN A CA 1
ATOM 3630 C C . GLN A 1 443 ? -89.346 -23.748 101.160 1.00 75.81 443 GLN A C 1
ATOM 3632 O O . GLN A 1 443 ? -89.887 -24.453 102.008 1.00 75.81 443 GLN A O 1
ATOM 3637 N N . ILE A 1 444 ? -89.891 -22.596 100.761 1.00 73.25 444 ILE A N 1
ATOM 3638 C CA . ILE A 1 444 ? -91.198 -22.116 101.233 1.00 73.25 444 ILE A CA 1
ATOM 3639 C C . ILE A 1 444 ? -92.321 -23.033 100.736 1.00 73.25 444 ILE A C 1
ATOM 3641 O O . ILE A 1 444 ? -93.202 -23.380 101.522 1.00 73.25 444 ILE A O 1
ATOM 3645 N N . VAL A 1 445 ? -92.290 -23.440 99.464 1.00 66.50 445 VAL A N 1
ATOM 3646 C CA . VAL A 1 445 ? -93.252 -24.390 98.882 1.00 66.50 445 VAL A CA 1
ATOM 3647 C C . VAL A 1 445 ? -93.153 -25.738 99.597 1.00 66.50 445 VAL A C 1
ATOM 3649 O O . VAL A 1 445 ? -94.168 -26.221 100.089 1.00 66.50 445 VAL A O 1
ATOM 3652 N N . ASN A 1 446 ? -91.946 -26.273 99.801 1.00 66.00 446 ASN A N 1
ATOM 3653 C CA . ASN A 1 446 ? -91.716 -27.508 100.561 1.00 66.00 446 ASN A CA 1
ATOM 3654 C C . ASN A 1 446 ? -92.185 -27.411 102.022 1.00 66.00 446 ASN A C 1
ATOM 3656 O O . ASN A 1 446 ? -92.824 -28.329 102.532 1.00 66.00 446 ASN A O 1
ATOM 3660 N N . LYS A 1 447 ? -91.960 -26.275 102.697 1.00 63.09 447 LYS A N 1
ATOM 3661 C CA . LYS A 1 447 ? -92.492 -26.025 104.051 1.00 63.09 447 LYS A CA 1
ATOM 3662 C C . LYS A 1 447 ? -94.023 -25.939 104.083 1.00 63.09 447 LYS A C 1
ATOM 3664 O O . LYS A 1 447 ? -94.612 -26.186 105.132 1.00 63.09 447 LYS A O 1
ATOM 3669 N N . ARG A 1 448 ? -94.677 -25.586 102.968 1.00 56.22 448 ARG A N 1
ATOM 3670 C CA . ARG A 1 448 ? -96.144 -25.636 102.828 1.00 56.22 448 ARG A CA 1
ATOM 3671 C C . ARG A 1 448 ? -96.645 -27.057 102.553 1.00 56.22 448 ARG A C 1
ATOM 3673 O O . ARG A 1 448 ? -97.656 -27.420 103.142 1.00 56.22 448 ARG A O 1
ATOM 3680 N N . VAL A 1 449 ? -95.916 -27.865 101.773 1.00 53.69 449 VAL A N 1
ATOM 3681 C CA . VAL A 1 449 ? -96.195 -29.308 101.592 1.00 53.69 449 VAL A CA 1
ATOM 3682 C C . VAL A 1 449 ? -96.154 -30.046 102.936 1.00 53.69 449 VAL A C 1
ATOM 3684 O O . VAL A 1 449 ? -97.040 -30.835 103.236 1.00 53.69 449 VAL A O 1
ATOM 3687 N N . GLN A 1 450 ? -95.189 -29.736 103.809 1.00 46.34 450 GLN A N 1
ATOM 3688 C CA . GLN A 1 450 ? -95.023 -30.423 105.101 1.00 46.34 450 GLN A CA 1
ATOM 3689 C C . GLN A 1 450 ? -96.079 -30.092 106.182 1.00 46.34 450 GLN A C 1
ATOM 3691 O O . GLN A 1 450 ? -95.990 -30.620 107.289 1.00 46.34 450 GLN A O 1
ATOM 3696 N N . LYS A 1 451 ? -97.088 -29.242 105.914 1.00 42.38 451 LYS A N 1
ATOM 3697 C CA . LYS A 1 451 ? -98.154 -28.895 106.884 1.00 42.38 451 LYS A CA 1
ATOM 3698 C C . LYS A 1 451 ? -99.484 -29.642 106.694 1.00 42.38 451 LYS A C 1
ATOM 3700 O O . LYS A 1 451 ? -100.431 -29.353 107.425 1.00 42.38 451 LYS A O 1
ATOM 3705 N N . GLN A 1 452 ? -99.552 -30.627 105.798 1.00 33.81 452 GLN A N 1
ATOM 3706 C CA . GLN A 1 452 ? -100.660 -31.582 105.722 1.00 33.81 452 GLN A CA 1
ATOM 3707 C C . GLN A 1 452 ? -100.138 -33.026 105.777 1.00 33.81 452 GLN A C 1
ATOM 3709 O O . GLN A 1 452 ? -99.476 -33.505 104.864 1.00 33.81 452 GLN A O 1
ATOM 3714 N N . THR A 1 453 ? -100.564 -33.713 106.842 1.00 29.86 453 THR A N 1
ATOM 3715 C CA . THR A 1 453 ? -100.529 -35.168 107.112 1.00 29.86 453 THR A CA 1
ATOM 3716 C C . THR A 1 453 ? -99.203 -35.812 107.581 1.00 29.86 453 THR A C 1
ATOM 3718 O O . THR A 1 453 ? -98.191 -35.710 106.895 1.00 29.86 453 THR A O 1
ATOM 3721 N N . PRO A 1 454 ? -99.212 -36.524 108.736 1.00 33.53 454 PRO A N 1
ATOM 3722 C CA . PRO A 1 454 ? -98.111 -37.360 109.220 1.00 33.53 454 PRO A CA 1
ATOM 3723 C C . PRO A 1 454 ? -98.305 -38.840 108.834 1.00 33.53 454 PRO A C 1
ATOM 3725 O O . PRO A 1 454 ? -99.423 -39.337 108.930 1.00 33.53 454 PRO A O 1
ATOM 3728 N N . CYS A 1 455 ? -97.229 -39.553 108.477 1.00 29.69 455 CYS A N 1
ATOM 3729 C CA . CYS A 1 455 ? -96.992 -40.945 108.898 1.00 29.69 455 CYS A CA 1
ATOM 3730 C C . CYS A 1 455 ? -95.611 -41.470 108.461 1.00 29.69 455 CYS A C 1
ATOM 3732 O O . CYS A 1 455 ? -95.146 -41.193 107.357 1.00 29.69 455 CYS A O 1
ATOM 3734 N N . ASP A 1 456 ? -95.012 -42.246 109.364 1.00 29.48 456 ASP A N 1
ATOM 3735 C CA . ASP A 1 456 ? -93.736 -42.965 109.301 1.00 29.48 456 ASP A CA 1
ATOM 3736 C C . ASP A 1 456 ? -93.714 -44.201 108.380 1.00 29.48 456 ASP A C 1
ATOM 3738 O O . ASP A 1 456 ? -94.726 -44.889 108.232 1.00 29.48 456 ASP A O 1
ATOM 3742 N N . ASN A 1 457 ? -92.506 -44.509 107.875 1.00 30.11 457 ASN A N 1
ATOM 3743 C CA . ASN A 1 457 ? -91.777 -45.805 107.859 1.00 30.11 457 ASN A CA 1
ATOM 3744 C C . ASN A 1 457 ? -90.905 -45.887 106.584 1.00 30.11 457 ASN A C 1
ATOM 3746 O O . ASN A 1 457 ? -91.433 -45.848 105.481 1.00 30.11 457 ASN A O 1
ATOM 3750 N N . GLN A 1 458 ? -89.574 -45.748 106.644 1.00 30.92 458 GLN A N 1
ATOM 3751 C CA . GLN A 1 458 ? -88.510 -46.678 107.084 1.00 30.92 458 GLN A CA 1
ATOM 3752 C C . GLN A 1 458 ? -88.031 -47.705 106.030 1.00 30.92 458 GLN A C 1
ATOM 3754 O O . GLN A 1 458 ? -88.835 -48.395 105.412 1.00 30.92 458 GLN A O 1
ATOM 3759 N N . VAL A 1 459 ? -86.690 -47.857 106.020 1.00 32.81 459 VAL A N 1
ATOM 3760 C CA . VAL A 1 459 ? -85.816 -48.937 105.489 1.00 32.81 459 VAL A CA 1
ATOM 3761 C C . VAL A 1 459 ? -85.430 -48.833 104.001 1.00 32.81 459 VAL A C 1
ATOM 3763 O O . VAL A 1 459 ? -86.303 -48.623 103.174 1.00 32.81 459 VAL A O 1
ATOM 3766 N N . ALA A 1 460 ? -84.199 -49.074 103.526 1.00 31.20 460 ALA A N 1
ATOM 3767 C CA . ALA A 1 460 ? -82.789 -49.034 103.972 1.00 31.20 460 ALA A CA 1
ATOM 3768 C C . ALA A 1 460 ? -81.941 -49.484 102.747 1.00 31.20 460 ALA A C 1
ATOM 3770 O O . ALA A 1 460 ? -82.506 -50.090 101.839 1.00 31.20 460 ALA A O 1
ATOM 3771 N N . GLU A 1 461 ? -80.613 -49.270 102.807 1.00 30.00 461 GLU A N 1
ATOM 3772 C CA . GLU A 1 461 ? -79.552 -50.034 102.093 1.00 30.00 461 GLU A CA 1
ATOM 3773 C C . GLU A 1 461 ? -79.409 -49.816 100.560 1.00 30.00 461 GLU A C 1
ATOM 3775 O O . GLU A 1 461 ? -80.390 -49.633 99.856 1.00 30.00 461 GLU A O 1
ATOM 3780 N N . ASP A 1 462 ? -78.240 -49.810 99.906 1.00 27.92 462 ASP A N 1
ATOM 3781 C CA . ASP A 1 462 ? -76.819 -49.926 100.267 1.00 27.92 462 ASP A CA 1
ATOM 3782 C C . ASP A 1 462 ? -75.962 -49.614 99.001 1.00 27.92 462 ASP A C 1
ATOM 3784 O O . ASP A 1 462 ? -76.467 -49.610 97.879 1.00 27.92 462 ASP A O 1
ATOM 3788 N N . GLU A 1 463 ? -74.656 -49.428 99.208 1.00 28.50 463 GLU A N 1
ATOM 3789 C CA . GLU A 1 463 ? -73.546 -49.887 98.352 1.00 28.50 463 GLU A CA 1
ATOM 3790 C C . GLU A 1 463 ? -73.147 -49.206 97.011 1.00 28.50 463 GLU A C 1
ATOM 3792 O O . GLU A 1 463 ? -73.661 -49.467 95.930 1.00 28.50 463 GLU A O 1
ATOM 3797 N N . THR A 1 464 ? -71.983 -48.538 97.091 1.00 30.73 464 THR A N 1
ATOM 3798 C CA . THR A 1 464 ? -70.783 -48.647 96.217 1.00 30.73 464 THR A CA 1
ATOM 3799 C C . THR A 1 464 ? -70.838 -48.318 94.710 1.00 30.73 464 THR A C 1
ATOM 3801 O O . THR A 1 464 ? -71.517 -48.968 93.927 1.00 30.73 464 THR A O 1
ATOM 3804 N N . ARG A 1 465 ? -69.906 -47.457 94.252 1.00 30.09 465 ARG A N 1
ATOM 3805 C CA . ARG A 1 465 ? -68.678 -47.847 93.500 1.00 30.09 465 ARG A CA 1
ATOM 3806 C C . ARG A 1 465 ? -67.982 -46.646 92.833 1.00 30.09 465 ARG A C 1
ATOM 3808 O O . ARG A 1 465 ? -68.577 -45.924 92.042 1.00 30.09 465 ARG A O 1
ATOM 3815 N N . HIS A 1 466 ? -66.677 -46.520 93.089 1.00 40.47 466 HIS A N 1
ATOM 3816 C CA . HIS A 1 466 ? -65.700 -45.971 92.137 1.00 40.47 466 HIS A CA 1
ATOM 3817 C C . HIS A 1 466 ? -65.577 -46.888 90.902 1.00 40.47 466 HIS A C 1
ATOM 3819 O O . HIS A 1 466 ? -65.845 -48.088 90.992 1.00 40.47 466 HIS A O 1
ATOM 3825 N N . PRO A 1 467 ? -65.135 -46.339 89.762 1.00 44.03 467 PRO A N 1
ATOM 3826 C CA . PRO A 1 467 ? -63.772 -46.602 89.263 1.00 44.03 467 PRO A CA 1
ATOM 3827 C C . PRO A 1 467 ? -63.099 -45.258 88.893 1.00 44.03 467 PRO A C 1
ATOM 3829 O O . PRO A 1 467 ? -63.787 -44.278 88.637 1.00 44.03 467 PRO A O 1
ATOM 3832 N N . GLU A 1 468 ? -61.799 -44.981 88.987 1.00 29.03 468 GLU A N 1
ATOM 3833 C CA . GLU A 1 468 ? -60.534 -45.660 88.665 1.00 29.03 468 GLU A CA 1
ATOM 3834 C C . GLU A 1 468 ? -60.265 -45.984 87.172 1.00 29.03 468 GLU A C 1
ATOM 3836 O O . GLU A 1 468 ? -60.912 -46.831 86.571 1.00 29.03 468 GLU A O 1
ATOM 3841 N N . ILE A 1 469 ? -59.182 -45.357 86.672 1.00 35.56 469 ILE A N 1
ATOM 3842 C CA . ILE A 1 469 ? -58.242 -45.766 85.602 1.00 35.56 469 ILE A CA 1
ATOM 3843 C C . ILE A 1 469 ? -58.572 -45.382 84.141 1.00 35.56 469 ILE A C 1
ATOM 3845 O O . ILE A 1 469 ? -59.345 -46.047 83.464 1.00 35.56 469 ILE A O 1
ATOM 3849 N N . ALA A 1 470 ? -57.800 -44.428 83.598 1.00 32.16 470 ALA A N 1
ATOM 3850 C CA . ALA A 1 470 ? -56.834 -44.716 82.524 1.00 32.16 470 ALA A CA 1
ATOM 3851 C C . ALA A 1 470 ? -55.747 -43.627 82.435 1.00 32.16 470 ALA A C 1
ATOM 3853 O O . ALA A 1 470 ? -56.021 -42.442 82.256 1.00 32.16 470 ALA A O 1
ATOM 3854 N N . ARG A 1 471 ? -54.498 -44.076 82.589 1.00 36.03 471 ARG A N 1
ATOM 3855 C CA . ARG A 1 471 ? -53.250 -43.384 82.250 1.00 36.03 471 ARG A CA 1
ATOM 3856 C C . ARG A 1 471 ? -52.972 -43.540 80.751 1.00 36.03 471 ARG A C 1
ATOM 3858 O O . ARG A 1 471 ? -53.133 -44.646 80.260 1.00 36.03 471 ARG A O 1
ATOM 3865 N N . GLU A 1 472 ? -52.415 -42.504 80.130 1.00 30.33 472 GLU A N 1
ATOM 3866 C CA . GLU A 1 472 ? -51.305 -42.505 79.149 1.00 30.33 472 GLU A CA 1
ATOM 3867 C C . GLU A 1 472 ? -50.758 -41.063 79.204 1.00 30.33 472 GLU A C 1
ATOM 3869 O O . GLU A 1 472 ? -51.502 -40.111 79.008 1.00 30.33 472 GLU A O 1
ATOM 3874 N N . ASP A 1 473 ? -49.608 -40.748 79.799 1.00 29.47 473 ASP A N 1
ATOM 3875 C CA . ASP A 1 473 ? -48.215 -41.116 79.513 1.00 29.47 473 ASP A CA 1
ATOM 3876 C C . ASP A 1 473 ? -47.698 -40.596 78.149 1.00 29.47 473 ASP A C 1
ATOM 3878 O O . ASP A 1 473 ? -48.034 -41.115 77.094 1.00 29.47 473 ASP A O 1
ATOM 3882 N N . LYS A 1 474 ? -46.793 -39.604 78.243 1.00 28.72 474 LYS A N 1
ATOM 3883 C CA . LYS A 1 474 ? -45.746 -39.179 77.283 1.00 28.72 474 LYS A CA 1
ATOM 3884 C C . LYS A 1 474 ? -46.156 -38.426 76.001 1.00 28.72 474 LYS A C 1
ATOM 3886 O O . LYS A 1 474 ? -46.426 -39.025 74.973 1.00 28.72 474 LYS A O 1
ATOM 3891 N N . MET A 1 475 ? -45.845 -37.127 75.949 1.00 33.69 475 MET A N 1
ATOM 3892 C CA . MET A 1 475 ? -44.534 -36.706 75.429 1.00 33.69 475 MET A CA 1
ATOM 3893 C C . MET A 1 475 ? -44.219 -35.230 75.689 1.00 33.69 475 MET A C 1
ATOM 3895 O O . MET A 1 475 ? -45.073 -34.371 75.872 1.00 33.69 475 MET A O 1
ATOM 3899 N N . THR A 1 476 ? -42.918 -35.007 75.745 1.00 35.78 476 THR A N 1
ATOM 3900 C CA . THR A 1 476 ? -42.163 -33.837 76.158 1.00 35.78 476 THR A CA 1
ATOM 3901 C C . THR A 1 476 ? -42.273 -32.624 75.226 1.00 35.78 476 THR A C 1
ATOM 3903 O O . THR A 1 476 ? -42.578 -32.749 74.039 1.00 35.78 476 THR A O 1
ATOM 3906 N N . PRO A 1 477 ? -41.942 -31.432 75.754 1.00 40.59 477 PRO A N 1
ATOM 3907 C CA . PRO A 1 477 ? -41.981 -30.177 75.028 1.00 40.59 477 PRO A CA 1
ATOM 3908 C C . PRO A 1 477 ? -40.706 -30.016 74.192 1.00 40.59 477 PRO A C 1
ATOM 3910 O O . PRO A 1 477 ? -39.594 -30.078 74.717 1.00 40.59 477 PRO A O 1
ATOM 3913 N N . LYS A 1 478 ? -40.840 -29.734 72.894 1.00 35.09 478 LYS A N 1
ATOM 3914 C CA . LYS A 1 478 ? -39.763 -29.081 72.141 1.00 35.09 478 LYS A CA 1
ATOM 3915 C C . LYS A 1 478 ? -40.084 -27.606 72.022 1.00 35.09 478 LYS A C 1
ATOM 3917 O O . LYS A 1 478 ? -40.860 -27.168 71.178 1.00 35.09 478 LYS A O 1
ATOM 3922 N N . GLY A 1 479 ? -39.460 -26.857 72.926 1.00 41.47 479 GLY A N 1
ATOM 3923 C CA . GLY A 1 479 ? -39.389 -25.415 72.861 1.00 41.47 479 GLY A CA 1
ATOM 3924 C C . GLY A 1 479 ? -38.784 -24.978 71.536 1.00 41.47 479 GLY A C 1
ATOM 3925 O O . GLY A 1 479 ? -37.660 -25.343 71.199 1.00 41.47 479 GLY A O 1
ATOM 3926 N N . THR A 1 480 ? -39.518 -24.127 70.833 1.00 36.53 480 THR A N 1
ATOM 3927 C CA . THR A 1 480 ? -38.904 -23.188 69.904 1.00 36.53 480 THR A CA 1
ATOM 3928 C C . THR A 1 480 ? -38.926 -21.841 70.608 1.00 36.53 480 THR A C 1
ATOM 3930 O O . THR A 1 480 ? -39.921 -21.122 70.607 1.00 36.53 480 THR A O 1
ATOM 3933 N N . ARG A 1 481 ? -37.825 -21.554 71.314 1.00 41.59 481 ARG A N 1
ATOM 3934 C CA . ARG A 1 481 ? -37.489 -20.217 71.811 1.00 41.59 481 ARG A CA 1
ATOM 3935 C C . ARG A 1 481 ? -37.432 -19.282 70.604 1.00 41.59 481 ARG A C 1
ATOM 3937 O O . ARG A 1 481 ? -36.531 -19.400 69.777 1.00 41.59 481 ARG A O 1
ATOM 3944 N N . GLY A 1 482 ? -38.377 -18.356 70.542 1.00 35.91 482 GLY A N 1
ATOM 3945 C CA . GLY A 1 482 ? -38.397 -17.259 69.587 1.00 35.91 482 GLY A CA 1
ATOM 3946 C C . GLY A 1 482 ? -39.316 -16.158 70.094 1.00 35.91 482 GLY A C 1
ATOM 3947 O O . GLY A 1 482 ? -40.508 -16.189 69.834 1.00 35.91 482 GLY A O 1
ATOM 3948 N N . ASN A 1 483 ? -38.715 -15.203 70.804 1.00 39.97 483 ASN A N 1
ATOM 3949 C CA . ASN A 1 483 ? -39.246 -13.906 71.231 1.00 39.97 483 ASN A CA 1
ATOM 3950 C C . ASN A 1 483 ? -40.250 -13.890 72.395 1.00 39.97 483 ASN A C 1
ATOM 3952 O O . ASN A 1 483 ? -41.456 -14.050 72.253 1.00 39.97 483 ASN A O 1
ATOM 3956 N N . ALA A 1 484 ? -39.696 -13.575 73.569 1.00 36.59 484 ALA A N 1
ATOM 3957 C CA . ALA A 1 484 ? -40.381 -13.188 74.796 1.00 36.59 484 ALA A CA 1
ATOM 3958 C C . ALA A 1 484 ? -41.045 -11.799 74.674 1.00 36.59 484 ALA A C 1
ATOM 3960 O O . ALA A 1 484 ? -40.702 -10.867 75.395 1.00 36.59 484 ALA A O 1
ATOM 3961 N N . PHE A 1 485 ? -41.998 -11.656 73.755 1.00 43.62 485 PHE A N 1
ATOM 3962 C CA . PHE A 1 485 ? -42.882 -10.496 73.689 1.00 43.62 485 PHE A CA 1
ATOM 3963 C C . PHE A 1 485 ? -44.325 -11.017 73.654 1.00 43.62 485 PHE A C 1
ATOM 3965 O O . PHE A 1 485 ? -44.683 -11.772 72.757 1.00 43.62 485 PHE A O 1
ATOM 3972 N N . ASN A 1 486 ? -45.133 -10.634 74.649 1.00 44.81 486 ASN A N 1
ATOM 3973 C CA . ASN A 1 486 ? -46.584 -10.876 74.761 1.00 44.81 486 ASN A CA 1
ATOM 3974 C C . ASN A 1 486 ? -47.140 -12.219 75.287 1.00 44.81 486 ASN A C 1
ATOM 3976 O O . ASN A 1 486 ? -48.279 -12.563 74.974 1.00 44.81 486 ASN A O 1
ATOM 3980 N N . GLN A 1 487 ? -46.478 -12.917 76.218 1.00 45.62 487 GLN A N 1
ATOM 3981 C CA . GLN A 1 487 ? -47.182 -13.974 76.984 1.00 45.62 487 GLN A CA 1
ATOM 3982 C C . GLN A 1 487 ? -48.277 -13.441 77.934 1.00 45.62 487 GLN A C 1
ATOM 3984 O O . GLN A 1 487 ? -49.144 -14.199 78.353 1.00 45.62 487 GLN A O 1
ATOM 3989 N N . GLN A 1 488 ? -48.317 -12.136 78.229 1.00 51.09 488 GLN A N 1
ATOM 3990 C CA . GLN A 1 488 ? -49.353 -11.561 79.100 1.00 51.09 488 GLN A CA 1
ATOM 3991 C C . GLN A 1 488 ? -50.734 -11.408 78.432 1.00 51.09 488 GLN A C 1
ATOM 3993 O O . GLN A 1 488 ? -51.727 -11.316 79.144 1.00 51.09 488 GLN A O 1
ATOM 3998 N N . SER A 1 489 ? -50.840 -11.404 77.093 1.00 51.53 489 SER A N 1
ATOM 3999 C CA . SER A 1 489 ? -52.151 -11.244 76.422 1.00 51.53 489 SER A CA 1
ATOM 4000 C C . SER A 1 489 ? -52.918 -12.543 76.217 1.00 51.53 489 SER A C 1
ATOM 4002 O O . SER A 1 489 ? -54.144 -12.511 76.224 1.00 51.53 489 SER A O 1
ATOM 4004 N N . PHE A 1 490 ? -52.223 -13.675 76.081 1.00 51.75 490 PHE A N 1
ATOM 4005 C CA . PHE A 1 490 ? -52.892 -14.974 75.976 1.00 51.75 490 PHE A CA 1
ATOM 4006 C C . PHE A 1 490 ? -53.581 -15.359 77.290 1.00 51.75 490 PHE A C 1
ATOM 4008 O O . PHE A 1 490 ? -54.737 -15.764 77.269 1.00 51.75 490 PHE A O 1
ATOM 4015 N N . LEU A 1 491 ? -52.948 -15.072 78.435 1.00 55.16 491 LEU A N 1
ATOM 4016 C CA . LEU A 1 491 ? -53.537 -15.322 79.756 1.00 55.16 491 LEU A CA 1
ATOM 4017 C C . LEU A 1 491 ? -54.853 -14.564 79.988 1.00 55.16 491 LEU A C 1
ATOM 4019 O O . LEU A 1 491 ? -55.723 -15.043 80.708 1.00 55.16 491 LEU A O 1
ATOM 4023 N N . ALA A 1 492 ? -55.026 -13.386 79.382 1.00 56.44 492 ALA A N 1
ATOM 4024 C CA . ALA A 1 492 ? -56.264 -12.634 79.529 1.00 56.44 492 ALA A CA 1
ATOM 4025 C C . ALA A 1 492 ? -57.435 -13.338 78.822 1.00 56.44 492 ALA A C 1
ATOM 4027 O O . ALA A 1 492 ? -58.548 -13.327 79.344 1.00 56.44 492 ALA A O 1
ATOM 4028 N N . ILE A 1 493 ? -57.221 -13.928 77.637 1.00 59.81 493 ILE A N 1
ATOM 4029 C CA . ILE A 1 493 ? -58.284 -14.599 76.857 1.00 59.81 493 ILE A CA 1
ATOM 4030 C C . ILE A 1 493 ? -58.796 -15.816 77.628 1.00 59.81 493 ILE A C 1
ATOM 4032 O O . ILE A 1 493 ? -60.003 -15.933 77.844 1.00 59.81 493 ILE A O 1
ATOM 4036 N N . ASP A 1 494 ? -57.876 -16.603 78.184 1.00 67.25 494 ASP A N 1
ATOM 4037 C CA . ASP A 1 494 ? -58.202 -17.766 79.011 1.00 67.25 494 ASP A CA 1
ATOM 4038 C C . ASP A 1 494 ? -59.082 -17.387 80.218 1.00 67.25 494 ASP A C 1
ATOM 4040 O O . ASP A 1 494 ? -59.999 -18.117 80.592 1.00 67.25 494 ASP A O 1
ATOM 4044 N N . THR A 1 495 ? -58.874 -16.206 80.815 1.00 68.25 495 THR A N 1
ATOM 4045 C CA . THR A 1 495 ? -59.678 -15.776 81.974 1.00 68.25 495 THR A CA 1
ATOM 4046 C C . THR A 1 495 ? -61.108 -15.333 81.638 1.00 68.25 495 THR A C 1
ATOM 4048 O O . THR A 1 495 ? -61.998 -15.466 82.488 1.00 68.25 495 THR A O 1
ATOM 4051 N N . ALA A 1 496 ? -61.372 -14.813 80.434 1.00 65.31 496 ALA A N 1
ATOM 4052 C CA . ALA A 1 496 ? -62.744 -14.537 79.998 1.00 65.31 496 ALA A CA 1
ATOM 4053 C C . ALA A 1 496 ? -63.471 -15.817 79.586 1.00 65.31 496 ALA A C 1
ATOM 4055 O O . ALA A 1 496 ? -64.644 -15.970 79.928 1.00 65.31 496 ALA A O 1
ATOM 4056 N N . GLU A 1 497 ? -62.778 -16.760 78.943 1.00 73.31 497 GLU A N 1
ATOM 4057 C CA . GLU A 1 497 ? -63.327 -18.090 78.662 1.00 73.31 497 GLU A CA 1
ATOM 4058 C C . GLU A 1 497 ? -63.697 -18.832 79.954 1.00 73.31 497 GLU A C 1
ATOM 4060 O O . GLU A 1 497 ? -64.800 -19.373 80.065 1.00 73.31 497 GLU A O 1
ATOM 4065 N N . GLN A 1 498 ? -62.848 -18.768 80.985 1.00 75.31 498 GLN A N 1
ATOM 4066 C CA . GLN A 1 498 ? -63.171 -19.300 82.315 1.00 75.31 498 GLN A CA 1
ATOM 4067 C C . GLN A 1 498 ? -64.413 -18.631 82.924 1.00 75.31 498 GLN A C 1
ATOM 4069 O O . GLN A 1 498 ? -65.304 -19.320 83.416 1.00 75.31 498 GLN A O 1
ATOM 4074 N N . SER A 1 499 ? -64.525 -17.301 82.832 1.00 72.06 499 SER A N 1
ATOM 4075 C CA . SER A 1 499 ? -65.679 -16.558 83.370 1.00 72.06 499 SER A CA 1
ATOM 4076 C C . SER A 1 499 ? -66.988 -16.874 82.626 1.00 72.06 499 SER A C 1
ATOM 4078 O O . SER A 1 499 ? -68.060 -16.900 83.231 1.00 72.06 499 SER A O 1
ATOM 4080 N N . LEU A 1 500 ? -66.920 -17.121 81.312 1.00 72.25 500 LEU A N 1
ATOM 4081 C CA . LEU A 1 500 ? -68.057 -17.586 80.509 1.00 72.25 500 LEU A CA 1
ATOM 4082 C C . LEU A 1 500 ? -68.471 -19.014 80.877 1.00 72.25 500 LEU A C 1
ATOM 4084 O O . LEU A 1 500 ? -69.664 -19.321 80.907 1.00 72.25 500 LEU A O 1
ATOM 4088 N N . THR A 1 501 ? -67.498 -19.874 81.172 1.00 77.50 501 THR A N 1
ATOM 4089 C CA . THR A 1 501 ? -67.746 -21.256 81.594 1.00 77.50 501 THR A CA 1
ATOM 4090 C C . THR A 1 501 ? -68.461 -21.282 82.947 1.00 77.50 501 THR A C 1
ATOM 4092 O O . THR A 1 501 ? -69.510 -21.911 83.068 1.00 77.50 501 THR A O 1
ATOM 4095 N N . GLU A 1 502 ? -67.997 -20.489 83.915 1.00 75.19 502 GLU A N 1
ATOM 4096 C CA . GLU A 1 502 ? -68.651 -20.332 85.223 1.00 75.19 502 GLU A CA 1
ATOM 4097 C C . GLU A 1 502 ? -70.084 -19.776 85.093 1.00 75.19 502 GLU A C 1
ATOM 4099 O O . GLU A 1 502 ? -71.018 -20.250 85.745 1.00 75.19 502 GLU A O 1
ATOM 4104 N N . LEU A 1 503 ? -70.298 -18.801 84.199 1.00 73.25 503 LEU A N 1
ATOM 4105 C CA . LEU A 1 503 ? -71.637 -18.284 83.900 1.00 73.25 503 LEU A CA 1
ATOM 4106 C C . LEU A 1 503 ? -72.563 -19.376 83.356 1.00 73.25 503 LEU A C 1
ATOM 4108 O O . LEU A 1 503 ? -73.722 -19.461 83.769 1.00 73.25 503 LEU A O 1
ATOM 4112 N N . ARG A 1 504 ? -72.055 -20.208 82.443 1.00 76.06 504 ARG A N 1
ATOM 4113 C CA . ARG A 1 504 ? -72.806 -21.317 81.849 1.00 76.06 504 ARG A CA 1
ATOM 4114 C C . ARG A 1 504 ? -73.221 -22.342 82.906 1.00 76.06 504 ARG A C 1
ATOM 4116 O O . ARG A 1 504 ? -74.368 -22.780 82.889 1.00 76.06 504 ARG A O 1
ATOM 4123 N N . GLU A 1 505 ? -72.335 -22.670 83.842 1.00 77.88 505 GLU A N 1
ATOM 4124 C CA . GLU A 1 505 ? -72.627 -23.578 84.959 1.00 77.88 505 GLU A CA 1
ATOM 4125 C C . GLU A 1 505 ? -73.716 -23.023 85.891 1.00 77.88 505 GLU A C 1
ATOM 4127 O O . GLU A 1 505 ? -74.663 -23.733 86.237 1.00 77.88 505 GLU A O 1
ATOM 4132 N N . LYS A 1 506 ? -73.649 -21.734 86.257 1.00 71.88 506 LYS A N 1
ATOM 4133 C CA . LYS A 1 506 ? -74.690 -21.097 87.088 1.00 71.88 506 LYS A CA 1
ATOM 4134 C C . LYS A 1 506 ? -76.048 -21.050 86.400 1.00 71.88 506 LYS A C 1
ATOM 4136 O O . LYS A 1 506 ? -77.073 -21.205 87.062 1.00 71.88 506 LYS A O 1
ATOM 4141 N N . LEU A 1 507 ? -76.063 -20.835 85.088 1.00 69.38 507 LEU A N 1
ATOM 4142 C CA . LEU A 1 507 ? -77.297 -20.802 84.312 1.00 69.38 507 LEU A CA 1
ATOM 4143 C C . LEU A 1 507 ? -77.939 -22.195 84.237 1.00 69.38 507 LEU A C 1
ATOM 4145 O O . LEU A 1 507 ? -79.149 -22.301 84.410 1.00 69.38 507 LEU A O 1
ATOM 4149 N N . ALA A 1 508 ? -77.139 -23.254 84.082 1.00 75.25 508 ALA A N 1
ATOM 4150 C CA . ALA A 1 508 ? -77.621 -24.636 84.145 1.00 75.25 508 ALA A CA 1
ATOM 4151 C C . ALA A 1 508 ? -78.244 -24.969 85.514 1.00 75.25 508 ALA A C 1
ATOM 4153 O O . ALA A 1 508 ? -79.371 -25.454 85.575 1.00 75.25 508 ALA A O 1
ATOM 4154 N N . MET A 1 509 ? -77.573 -24.606 86.613 1.00 77.00 509 MET A N 1
ATOM 4155 C CA . MET A 1 509 ? -78.109 -24.788 87.971 1.00 77.00 509 MET A CA 1
ATOM 4156 C C . MET A 1 509 ? -79.444 -24.055 88.175 1.00 77.00 509 MET A C 1
ATOM 4158 O O . MET A 1 509 ? -80.366 -24.581 88.797 1.00 77.00 509 MET A O 1
ATOM 4162 N N . LEU A 1 510 ? -79.564 -22.829 87.656 1.00 70.50 510 LEU A N 1
ATOM 4163 C CA . LEU A 1 510 ? -80.798 -22.054 87.749 1.00 70.50 510 LEU A CA 1
ATOM 4164 C C . LEU A 1 510 ? -81.954 -22.731 87.001 1.00 70.50 510 LEU A C 1
ATOM 4166 O O . LEU A 1 510 ? -83.078 -22.741 87.504 1.00 70.50 510 LEU A O 1
ATOM 4170 N N . VAL A 1 511 ? -81.682 -23.290 85.818 1.00 75.06 511 VAL A N 1
ATOM 4171 C CA . VAL A 1 511 ? -82.668 -24.052 85.038 1.00 75.06 511 VAL A CA 1
ATOM 4172 C C . VAL A 1 511 ? -83.164 -25.249 85.848 1.00 75.06 511 VAL A C 1
ATOM 4174 O O . VAL A 1 511 ? -84.368 -25.346 86.068 1.00 75.06 511 VAL A O 1
ATOM 4177 N N . GLU A 1 512 ? -82.264 -26.063 86.407 1.00 78.62 512 GLU A N 1
ATOM 4178 C CA . GLU A 1 512 ? -82.638 -27.222 87.237 1.00 78.62 512 GLU A CA 1
ATOM 4179 C C . GLU A 1 512 ? -83.481 -26.834 88.466 1.00 78.62 512 GLU A C 1
ATOM 4181 O O . GLU A 1 512 ? -84.463 -27.499 88.802 1.00 78.62 512 GLU A O 1
ATOM 4186 N N . LEU A 1 513 ? -83.120 -25.749 89.163 1.00 73.81 513 LEU A N 1
ATOM 4187 C CA . LEU A 1 513 ? -83.894 -25.249 90.307 1.00 73.81 513 LEU A CA 1
ATOM 4188 C C . LEU A 1 513 ? -85.283 -24.755 89.888 1.00 73.81 513 LEU A C 1
ATOM 4190 O O . LEU A 1 513 ? -86.251 -24.909 90.633 1.00 73.81 513 LEU A O 1
ATOM 4194 N N . THR A 1 514 ? -85.386 -24.150 88.707 1.00 69.56 514 THR A N 1
ATOM 4195 C CA . THR A 1 514 ? -86.654 -23.632 88.188 1.00 69.56 514 THR A CA 1
ATOM 4196 C C . THR A 1 514 ? -87.570 -24.770 87.743 1.00 69.56 514 THR A C 1
ATOM 4198 O O . THR A 1 514 ? -88.754 -24.733 88.066 1.00 69.56 514 THR A O 1
ATOM 4201 N N . GLU A 1 515 ? -87.033 -25.803 87.090 1.00 76.62 515 GLU A N 1
ATOM 4202 C CA . GLU A 1 515 ? -87.772 -27.025 86.738 1.00 76.62 515 GLU A CA 1
ATOM 4203 C C . GLU A 1 515 ? -88.352 -27.697 87.990 1.00 76.62 515 GLU A C 1
ATOM 4205 O O . GLU A 1 515 ? -89.563 -27.885 88.072 1.00 76.62 515 GLU A O 1
ATOM 4210 N N . LYS A 1 516 ? -87.541 -27.899 89.039 1.00 75.00 516 LYS A N 1
ATOM 4211 C CA . LYS A 1 516 ? -88.017 -28.448 90.326 1.00 75.00 516 LYS A CA 1
ATOM 4212 C C . LYS A 1 516 ? -89.119 -27.608 90.974 1.00 75.00 516 LYS A C 1
ATOM 4214 O O . LYS A 1 516 ? -90.045 -28.152 91.574 1.00 75.00 516 LYS A O 1
ATOM 4219 N N . LEU A 1 517 ? -89.015 -26.279 90.898 1.00 70.00 517 LEU A N 1
ATOM 4220 C CA . LEU A 1 517 ? -90.055 -25.383 91.408 1.00 70.00 517 LEU A CA 1
ATOM 4221 C C . LEU A 1 517 ? -91.356 -25.533 90.603 1.00 70.00 517 LEU A C 1
ATOM 4223 O O . LEU A 1 517 ? -92.436 -25.509 91.192 1.00 70.00 517 LEU A O 1
ATOM 4227 N N . CYS A 1 518 ? -91.259 -25.677 89.280 1.00 71.94 518 CYS A N 1
ATOM 4228 C CA . CYS A 1 518 ? -92.401 -25.922 88.405 1.00 71.94 518 CYS A CA 1
ATOM 4229 C C . CYS A 1 518 ? -93.064 -27.275 88.694 1.00 71.94 518 CYS A C 1
ATOM 4231 O O . CYS A 1 518 ? -94.289 -27.305 88.809 1.00 71.94 518 CYS A O 1
ATOM 4233 N N . ASP A 1 519 ? -92.288 -28.341 88.890 1.00 74.69 519 ASP A N 1
ATOM 4234 C CA . ASP A 1 519 ? -92.800 -29.682 89.203 1.00 74.69 519 ASP A CA 1
ATOM 4235 C C . ASP A 1 519 ? -93.561 -29.698 90.536 1.00 74.69 519 ASP A C 1
ATOM 4237 O O . ASP A 1 519 ? -94.735 -30.063 90.576 1.00 74.69 519 ASP A O 1
ATOM 4241 N N . LEU A 1 520 ? -92.963 -29.167 91.611 1.00 66.88 520 LEU A N 1
ATOM 4242 C CA . LEU A 1 520 ? -93.629 -29.041 92.917 1.00 66.88 520 LEU A CA 1
ATOM 4243 C C . LEU A 1 520 ? -94.875 -28.154 92.857 1.00 66.88 520 LEU A C 1
ATOM 4245 O O . LEU A 1 520 ? -95.855 -28.371 93.571 1.00 66.88 520 LEU A O 1
ATOM 4249 N N . SER A 1 521 ? -94.848 -27.131 92.004 1.00 62.41 521 SER A N 1
ATOM 4250 C CA . SER A 1 521 ? -96.004 -26.273 91.790 1.00 62.41 521 SER A CA 1
ATOM 4251 C C . SER A 1 521 ? -97.118 -26.952 90.987 1.00 62.41 521 SER A C 1
ATOM 4253 O O . SER A 1 521 ? -98.272 -26.546 91.130 1.00 62.41 521 SER A O 1
ATOM 4255 N N . MET A 1 522 ? -96.797 -27.927 90.133 1.00 64.50 522 MET A N 1
ATOM 4256 C CA . MET A 1 522 ? -97.775 -28.744 89.412 1.00 64.50 522 MET A CA 1
ATOM 4257 C C . MET A 1 522 ? -98.372 -29.828 90.319 1.00 64.50 522 MET A C 1
ATOM 4259 O O . MET A 1 522 ? -99.573 -30.073 90.242 1.00 64.50 522 MET A O 1
ATOM 4263 N N . GLU A 1 523 ? -97.572 -30.416 91.215 1.00 59.66 523 GLU A N 1
ATOM 4264 C CA . GLU A 1 523 ? -98.024 -31.402 92.210 1.00 59.66 523 GLU A CA 1
ATOM 4265 C C . GLU A 1 523 ? -99.004 -30.808 93.247 1.00 59.66 523 GLU A C 1
ATOM 4267 O O . GLU A 1 523 ? -99.911 -31.496 93.708 1.00 59.66 523 GLU A O 1
ATOM 4272 N N . GLN A 1 524 ? -98.897 -29.514 93.576 1.00 53.47 524 GLN A N 1
ATOM 4273 C CA . GLN A 1 524 ? -99.776 -28.795 94.521 1.00 53.47 524 GLN A CA 1
ATOM 4274 C C . GLN A 1 524 ? -101.132 -28.325 93.939 1.00 53.47 524 GLN A C 1
ATOM 4276 O O . GLN A 1 524 ? -101.631 -27.260 94.317 1.00 53.47 524 GLN A O 1
ATOM 4281 N N . GLN A 1 525 ? -101.764 -29.064 93.023 1.00 48.75 525 GLN A N 1
ATOM 4282 C CA . GLN A 1 525 ? -103.020 -28.649 92.373 1.00 48.75 525 GLN A CA 1
ATOM 4283 C C . GLN A 1 525 ? -104.270 -28.653 93.300 1.00 48.75 525 GLN A C 1
ATOM 4285 O O . GLN A 1 525 ? -105.247 -29.346 93.055 1.00 48.75 525 GLN A O 1
ATOM 4290 N N . GLU A 1 526 ? -104.282 -27.790 94.321 1.00 45.94 526 GLU A N 1
ATOM 4291 C CA . GLU A 1 526 ? -105.488 -27.190 94.924 1.00 45.94 526 GLU A CA 1
ATOM 4292 C C . GLU A 1 526 ? -105.415 -25.649 95.018 1.00 45.94 526 GLU A C 1
ATOM 4294 O O . GLU A 1 526 ? -106.382 -24.997 95.408 1.00 45.94 526 GLU A O 1
ATOM 4299 N N . VAL A 1 527 ? -104.325 -25.013 94.567 1.00 53.72 527 VAL A N 1
ATOM 4300 C CA . VAL A 1 527 ? -104.291 -23.556 94.363 1.00 53.72 527 VAL A CA 1
ATOM 4301 C C . VAL A 1 527 ? -103.920 -23.276 92.914 1.00 53.72 527 VAL A C 1
ATOM 4303 O O . VAL A 1 527 ? -102.837 -23.626 92.458 1.00 53.72 527 VAL A O 1
ATOM 4306 N N . SER A 1 528 ? -104.840 -22.650 92.179 1.00 52.34 528 SER A N 1
ATOM 4307 C CA . SER A 1 528 ? -104.669 -22.214 90.791 1.00 52.34 528 SER A CA 1
ATOM 4308 C C . SER A 1 528 ? -103.330 -21.480 90.623 1.00 52.34 528 SER A C 1
ATOM 4310 O O . SER A 1 528 ? -103.176 -20.311 90.983 1.00 52.34 528 SER A O 1
ATOM 4312 N N . LEU A 1 529 ? -102.344 -22.181 90.049 1.00 56.97 529 LEU A N 1
ATOM 4313 C CA . LEU A 1 529 ? -101.031 -21.648 89.683 1.00 56.97 529 LEU A CA 1
ATOM 4314 C C . LEU A 1 529 ? -101.168 -20.352 88.873 1.00 56.97 529 LEU A C 1
ATOM 4316 O O . LEU A 1 529 ? -100.352 -19.444 88.999 1.00 56.97 529 LEU A O 1
ATOM 4320 N N . LYS A 1 530 ? -102.267 -20.231 88.119 1.00 56.50 530 LYS A N 1
ATOM 4321 C CA . LYS A 1 530 ? -102.671 -19.040 87.374 1.00 56.50 530 LYS A CA 1
ATOM 4322 C C . LYS A 1 530 ? -102.798 -17.797 88.260 1.00 56.50 530 LYS A C 1
ATOM 4324 O O . LYS A 1 530 ? -102.398 -16.734 87.804 1.00 56.50 530 LYS A O 1
ATOM 4329 N N . ASP A 1 531 ? -103.281 -17.889 89.499 1.00 56.84 531 ASP A N 1
ATOM 4330 C CA . ASP A 1 531 ? -103.466 -16.723 90.380 1.00 56.84 531 ASP A CA 1
ATOM 4331 C C . ASP A 1 531 ? -102.173 -16.304 91.089 1.00 56.84 531 ASP A C 1
ATOM 4333 O O . ASP A 1 531 ? -101.912 -15.108 91.249 1.00 56.84 531 ASP A O 1
ATOM 4337 N N . VAL A 1 532 ? -101.304 -17.263 91.426 1.00 62.88 532 VAL A N 1
ATOM 4338 C CA . VAL A 1 532 ? -99.960 -16.972 91.952 1.00 62.88 532 VAL A CA 1
ATOM 4339 C C . VAL A 1 532 ? -99.070 -16.402 90.849 1.00 62.88 532 VAL A C 1
ATOM 4341 O O . VAL A 1 532 ? -98.426 -15.377 91.073 1.00 62.88 532 VAL A O 1
ATOM 4344 N N . LEU A 1 533 ? -99.088 -16.983 89.640 1.00 62.53 533 LEU A N 1
ATOM 4345 C CA . LEU A 1 533 ? -98.398 -16.423 88.475 1.00 62.53 533 LEU A CA 1
ATOM 4346 C C . LEU A 1 533 ? -98.973 -15.064 88.099 1.00 62.53 533 LEU A C 1
ATOM 4348 O O . LEU A 1 533 ? -98.196 -14.156 87.857 1.00 62.53 533 LEU A O 1
ATOM 4352 N N . LYS A 1 534 ? -100.294 -14.864 88.107 1.00 64.69 534 LYS A N 1
ATOM 4353 C CA . LYS A 1 534 ? -100.887 -13.546 87.842 1.00 64.69 534 LYS A CA 1
ATOM 4354 C C . LYS A 1 534 ? -100.431 -12.531 88.887 1.00 64.69 534 LYS A C 1
ATOM 4356 O O . LYS A 1 534 ? -99.971 -11.467 88.508 1.00 64.69 534 LYS A O 1
ATOM 4361 N N . THR A 1 535 ? -100.438 -12.870 90.175 1.00 67.94 535 THR A N 1
ATOM 4362 C CA . THR A 1 535 ? -99.991 -11.951 91.237 1.00 67.94 535 THR A CA 1
ATOM 4363 C C . THR A 1 535 ? -98.495 -11.653 91.146 1.00 67.94 535 THR A C 1
ATOM 4365 O O . THR A 1 535 ? -98.101 -10.491 91.242 1.00 67.94 535 THR A O 1
ATOM 4368 N N . ARG A 1 536 ? -97.647 -12.661 90.899 1.00 66.31 536 ARG A N 1
ATOM 4369 C CA . ARG A 1 536 ? -96.197 -12.464 90.757 1.00 66.31 536 ARG A CA 1
ATOM 4370 C C . ARG A 1 536 ? -95.805 -11.809 89.441 1.00 66.31 536 ARG A C 1
ATOM 4372 O O . ARG A 1 536 ? -94.912 -10.979 89.463 1.00 66.31 536 ARG A O 1
ATOM 4379 N N . VAL A 1 537 ? -96.455 -12.121 88.322 1.00 66.12 537 VAL A N 1
ATOM 4380 C CA . VAL A 1 537 ? -96.247 -11.436 87.036 1.00 66.12 537 VAL A CA 1
ATOM 4381 C C . VAL A 1 537 ? -96.745 -10.004 87.142 1.00 66.12 537 VAL A C 1
ATOM 4383 O O . VAL A 1 537 ? -96.044 -9.110 86.698 1.00 66.12 537 VAL A O 1
ATOM 4386 N N . THR A 1 538 ? -97.872 -9.734 87.803 1.00 67.94 538 THR A N 1
ATOM 4387 C CA . THR A 1 538 ? -98.297 -8.358 88.083 1.00 67.94 538 THR A CA 1
ATOM 4388 C C . THR A 1 538 ? -97.297 -7.650 88.997 1.00 67.94 538 THR A C 1
ATOM 4390 O O . THR A 1 538 ? -96.895 -6.541 88.669 1.00 67.94 538 THR A O 1
ATOM 4393 N N . GLN A 1 539 ? -96.800 -8.267 90.073 1.00 68.12 539 GLN A N 1
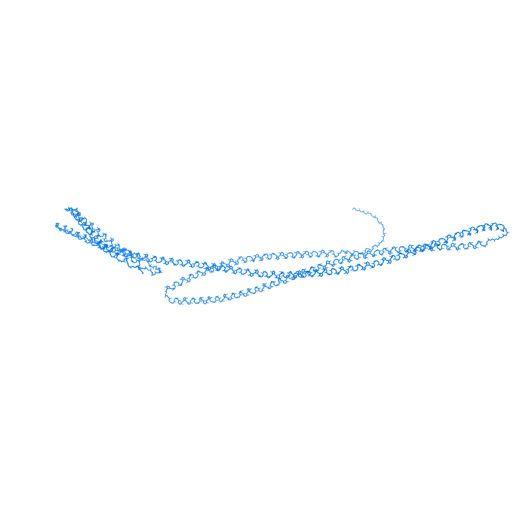ATOM 4394 C CA . GLN A 1 539 ? -95.761 -7.663 90.922 1.00 68.12 539 GLN A CA 1
ATOM 4395 C C . GLN A 1 539 ? -94.438 -7.451 90.182 1.00 68.12 539 GLN A C 1
ATOM 4397 O O . GLN A 1 539 ? -93.830 -6.402 90.347 1.00 68.12 539 GLN A O 1
ATOM 4402 N N . PHE A 1 540 ? -94.018 -8.390 89.335 1.00 65.38 540 PHE A N 1
ATOM 4403 C CA . PHE A 1 540 ? -92.779 -8.318 88.566 1.00 65.38 540 PHE A CA 1
ATOM 4404 C C . PHE A 1 540 ? -92.884 -7.306 87.424 1.00 65.38 540 PHE A C 1
ATOM 4406 O O . PHE A 1 540 ? -91.985 -6.499 87.250 1.00 65.38 540 PHE A O 1
ATOM 4413 N N . VAL A 1 541 ? -94.008 -7.257 86.701 1.00 63.94 541 VAL A N 1
ATOM 4414 C CA . VAL A 1 541 ? -94.292 -6.210 85.707 1.00 63.94 541 VAL A CA 1
ATOM 4415 C C . VAL A 1 541 ? -94.356 -4.850 86.393 1.00 63.94 541 VAL A C 1
ATOM 4417 O O . VAL A 1 541 ? -93.774 -3.903 85.881 1.00 63.94 541 VAL A O 1
ATOM 4420 N N . THR A 1 542 ? -94.967 -4.748 87.577 1.00 66.50 542 THR A N 1
ATOM 4421 C CA . THR A 1 542 ? -95.043 -3.483 88.324 1.00 66.50 542 THR A CA 1
ATOM 4422 C C . THR A 1 542 ? -93.678 -3.071 88.880 1.00 66.50 542 THR A C 1
ATOM 4424 O O . THR A 1 542 ? -93.333 -1.901 88.784 1.00 66.50 542 THR A O 1
ATOM 4427 N N . GLN A 1 543 ? -92.855 -3.996 89.387 1.00 62.97 543 GLN A N 1
ATOM 4428 C CA . GLN A 1 543 ? -91.484 -3.706 89.828 1.00 62.97 543 GLN A CA 1
ATOM 4429 C C . GLN A 1 543 ? -90.575 -3.357 88.653 1.00 62.97 543 GLN A C 1
ATOM 4431 O O . GLN A 1 543 ? -89.897 -2.340 88.711 1.00 62.97 543 GLN A O 1
ATOM 4436 N N . CYS A 1 544 ? -90.602 -4.124 87.562 1.00 57.78 544 CYS A N 1
ATOM 4437 C CA . CYS A 1 544 ? -89.789 -3.846 86.385 1.00 57.78 544 CYS A CA 1
ATOM 4438 C C . CYS A 1 544 ? -90.203 -2.543 85.703 1.00 57.78 544 CYS A C 1
ATOM 4440 O O . CYS A 1 544 ? -89.316 -1.784 85.335 1.00 57.78 544 CYS A O 1
ATOM 4442 N N . PHE A 1 545 ? -91.498 -2.230 85.562 1.00 58.62 545 PHE A N 1
ATOM 4443 C CA . PHE A 1 545 ? -91.918 -0.928 85.030 1.00 58.62 545 PHE A CA 1
ATOM 4444 C C . PHE A 1 545 ? -91.616 0.208 86.004 1.00 58.62 545 PHE A C 1
ATOM 4446 O O . PHE A 1 545 ? -91.102 1.231 85.567 1.00 58.62 545 PHE A O 1
ATOM 4453 N N . ALA A 1 546 ? -91.851 0.039 87.308 1.00 63.75 546 ALA A N 1
ATOM 4454 C CA . ALA A 1 546 ? -91.531 1.076 88.286 1.00 63.75 546 ALA A CA 1
ATOM 4455 C C . ALA A 1 546 ? -90.024 1.347 88.357 1.00 63.75 546 ALA A C 1
ATOM 4457 O O . ALA A 1 546 ? -89.632 2.491 88.532 1.00 63.75 546 ALA A O 1
ATOM 4458 N N . GLU A 1 547 ? -89.178 0.331 88.205 1.00 61.81 547 GLU A N 1
ATOM 4459 C CA . GLU A 1 547 ? -87.721 0.450 88.262 1.00 61.81 547 GLU A CA 1
ATOM 4460 C C . GLU A 1 547 ? -87.122 0.942 86.938 1.00 61.81 547 GLU A C 1
ATOM 4462 O O . GLU A 1 547 ? -86.225 1.782 86.970 1.00 61.81 547 GLU A O 1
ATOM 4467 N N . LYS A 1 548 ? -87.673 0.544 85.777 1.00 63.53 548 LYS A N 1
ATOM 4468 C CA . LYS A 1 548 ? -87.303 1.137 84.478 1.00 63.53 548 LYS A CA 1
ATOM 4469 C C . LYS A 1 548 ? -87.717 2.601 84.417 1.00 63.53 548 LYS A C 1
ATOM 4471 O O . LYS A 1 548 ? -86.871 3.418 84.092 1.00 63.53 548 LYS A O 1
ATOM 4476 N N . VAL A 1 549 ? -88.948 2.952 84.808 1.00 61.59 549 VAL A N 1
ATOM 4477 C CA . VAL A 1 549 ? -89.409 4.351 84.879 1.00 61.59 549 VAL A CA 1
ATOM 4478 C C . VAL A 1 549 ? -88.523 5.157 85.834 1.00 61.59 549 VAL A C 1
ATOM 4480 O O . VAL A 1 549 ? -88.058 6.220 85.434 1.00 61.59 549 VAL A O 1
ATOM 4483 N N . ARG A 1 550 ? -88.171 4.626 87.018 1.00 63.28 550 ARG A N 1
ATOM 4484 C CA . ARG A 1 550 ? -87.235 5.289 87.950 1.00 63.28 550 ARG A CA 1
ATOM 4485 C C . ARG A 1 550 ? -85.844 5.492 87.344 1.00 63.28 550 ARG A C 1
ATOM 4487 O O . ARG A 1 550 ? -85.312 6.584 87.460 1.00 63.28 550 ARG A O 1
ATOM 4494 N N . GLN A 1 551 ? -85.289 4.487 86.659 1.00 61.94 551 GLN A N 1
ATOM 4495 C CA . GLN A 1 551 ? -83.971 4.578 86.018 1.00 61.94 551 GLN A CA 1
ATOM 4496 C C . GLN A 1 551 ? -83.949 5.509 84.797 1.00 61.94 551 GLN A C 1
ATOM 4498 O O . GLN A 1 551 ? -82.938 6.167 84.565 1.00 61.94 551 GLN A O 1
ATOM 4503 N N . THR A 1 552 ? -85.027 5.583 84.006 1.00 60.84 552 THR A N 1
ATOM 4504 C CA . THR A 1 552 ? -85.130 6.591 82.932 1.00 60.84 552 THR A CA 1
ATOM 4505 C C . THR A 1 552 ? -85.285 7.996 83.495 1.00 60.84 552 THR A C 1
ATOM 4507 O O . THR A 1 552 ? -84.668 8.899 82.951 1.00 60.84 552 THR A O 1
ATOM 4510 N N . TYR A 1 553 ? -86.023 8.195 84.592 1.00 56.03 553 TYR A N 1
ATOM 4511 C CA . TYR A 1 553 ? -86.124 9.515 85.221 1.00 56.03 553 TYR A CA 1
ATOM 4512 C C . TYR A 1 553 ? -84.803 9.961 85.866 1.00 56.03 553 TYR A C 1
ATOM 4514 O O . TYR A 1 553 ? -84.392 11.089 85.635 1.00 56.03 553 TYR A O 1
ATOM 4522 N N . THR A 1 554 ? -84.060 9.078 86.547 1.00 60.53 554 THR A N 1
ATOM 4523 C CA . THR A 1 554 ? -82.734 9.440 87.090 1.00 60.53 554 THR A CA 1
ATOM 4524 C C . THR A 1 554 ? -81.683 9.669 86.001 1.00 60.53 554 THR A C 1
ATOM 4526 O O . THR A 1 554 ? -80.850 10.553 86.144 1.00 60.53 554 THR A O 1
ATOM 4529 N N . LYS A 1 555 ? -81.728 8.934 84.877 1.00 58.06 555 LYS A N 1
ATOM 4530 C CA . LYS A 1 555 ? -80.823 9.183 83.735 1.00 58.06 555 LYS A CA 1
ATOM 4531 C C . LYS A 1 555 ? -81.180 10.436 82.935 1.00 58.06 555 LYS A C 1
ATOM 4533 O O . LYS A 1 555 ? -80.297 11.007 82.303 1.00 58.06 555 LYS A O 1
ATOM 4538 N N . VAL A 1 556 ? -82.452 10.839 82.918 1.00 58.28 556 VAL A N 1
ATOM 4539 C CA . VAL A 1 556 ? -82.875 12.105 82.306 1.00 58.28 556 VAL A CA 1
ATOM 4540 C C . VAL A 1 556 ? -82.458 13.282 83.191 1.00 58.28 556 VAL A C 1
ATOM 4542 O O . VAL A 1 556 ? -81.910 14.228 82.639 1.00 58.28 556 VAL A O 1
ATOM 4545 N N .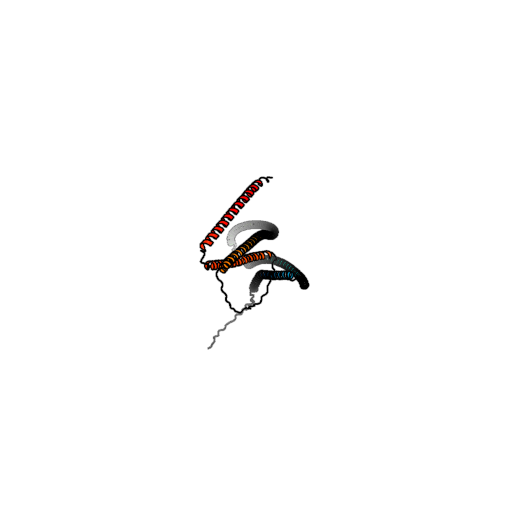 ASP A 1 557 ? -82.580 13.186 84.522 1.00 56.03 557 ASP A N 1
ATOM 4546 C CA . ASP A 1 557 ? -82.081 14.222 85.445 1.00 56.03 557 ASP A CA 1
ATOM 4547 C C . ASP A 1 557 ? -80.544 14.371 85.378 1.00 56.03 557 ASP A C 1
ATOM 4549 O O . ASP A 1 557 ? -80.045 15.478 85.168 1.00 56.03 557 ASP A O 1
ATOM 4553 N N . GLU A 1 558 ? -79.778 13.270 85.415 1.00 57.28 558 GLU A N 1
ATOM 4554 C CA . GLU A 1 558 ? -78.305 13.310 85.280 1.00 57.28 558 GLU A CA 1
ATOM 4555 C C . GLU A 1 558 ? -77.843 13.760 83.874 1.00 57.28 558 GLU A C 1
ATOM 4557 O O . GLU A 1 558 ? -76.831 14.449 83.722 1.00 57.28 558 GLU A O 1
ATOM 4562 N N . GLY A 1 559 ? -78.598 13.415 82.823 1.00 55.62 559 GLY A N 1
ATOM 4563 C CA . GLY A 1 559 ? -78.321 13.842 81.448 1.00 55.62 559 GLY A CA 1
ATOM 4564 C C . GLY A 1 559 ? -78.589 15.330 81.202 1.00 55.62 559 GLY A C 1
ATOM 4565 O O . GLY A 1 559 ? -77.908 15.945 80.378 1.00 55.62 559 GLY A O 1
ATOM 4566 N N . THR A 1 560 ? -79.538 15.932 81.927 1.00 53.78 560 THR A N 1
ATOM 4567 C CA . THR A 1 560 ? -79.828 17.370 81.825 1.00 53.78 560 THR A CA 1
ATOM 4568 C C . THR A 1 560 ? -78.836 18.254 82.581 1.00 53.78 560 THR A C 1
ATOM 4570 O O . THR A 1 560 ? -78.586 19.372 82.131 1.00 53.78 560 THR A O 1
ATOM 4573 N N . GLU A 1 561 ? -78.192 17.760 83.645 1.00 54.94 561 GLU A N 1
ATOM 4574 C CA . GLU A 1 561 ? -77.117 18.501 84.328 1.00 54.94 561 GLU A CA 1
ATOM 4575 C C . GLU A 1 561 ? -75.795 18.478 83.531 1.00 54.94 561 GLU A C 1
ATOM 4577 O O . GLU A 1 561 ? -75.131 19.507 83.394 1.00 54.94 561 GLU A O 1
ATOM 4582 N N . SER A 1 562 ? -75.460 17.358 82.876 1.00 53.50 562 SER A N 1
ATOM 4583 C CA . SER A 1 562 ? -74.247 17.240 82.043 1.00 53.50 562 SER A CA 1
ATOM 4584 C C . SER A 1 562 ? -74.295 18.082 80.751 1.00 53.50 562 SER A C 1
ATOM 4586 O O . SER A 1 562 ? -73.279 18.644 80.326 1.00 53.50 562 SER A O 1
ATOM 4588 N N . LEU A 1 563 ? -75.479 18.247 80.145 1.00 54.47 563 LEU A N 1
ATOM 4589 C CA . LEU A 1 563 ? -75.669 19.102 78.962 1.00 54.47 563 LEU A CA 1
ATOM 4590 C C . LEU A 1 563 ? -75.577 20.605 79.282 1.00 54.47 563 LEU A C 1
ATOM 4592 O O . LEU A 1 563 ? -75.219 21.388 78.400 1.00 54.47 563 LEU A O 1
ATOM 4596 N N . PHE A 1 564 ? -75.823 21.013 80.532 1.00 55.28 564 PHE A N 1
ATOM 4597 C CA . PHE A 1 564 ? -75.663 22.404 80.969 1.00 55.28 564 PHE A CA 1
ATOM 4598 C C . PHE A 1 564 ? -74.223 22.762 81.384 1.00 55.28 564 PHE A C 1
ATOM 4600 O O . PHE A 1 564 ? -73.831 23.922 81.234 1.00 55.28 564 PHE A O 1
ATOM 4607 N N . GLU A 1 565 ? -73.397 21.800 81.814 1.00 54.41 565 GLU A N 1
ATOM 4608 C CA . GLU A 1 565 ? -71.964 22.039 82.069 1.00 54.41 565 GLU A CA 1
ATOM 4609 C C . GLU A 1 565 ? -71.100 21.985 80.797 1.00 54.41 565 GLU A C 1
ATOM 4611 O O . GLU A 1 565 ? -70.183 22.798 80.645 1.00 54.41 565 GLU A O 1
ATOM 4616 N N . SER A 1 566 ? -71.425 21.136 79.812 1.00 51.97 566 SER A N 1
ATOM 4617 C CA . SER A 1 566 ? -70.653 21.075 78.557 1.00 51.97 566 SER A CA 1
ATOM 4618 C C . SER A 1 566 ? -70.874 22.284 77.630 1.00 51.97 566 SER A C 1
ATOM 4620 O O . SER A 1 566 ? -70.026 22.564 76.782 1.00 51.97 566 SER A O 1
ATOM 4622 N N . ALA A 1 567 ? -71.961 23.047 77.804 1.00 51.56 567 ALA A N 1
ATOM 4623 C CA . ALA A 1 567 ? -72.210 24.287 77.060 1.00 51.56 567 ALA A CA 1
ATOM 4624 C C . ALA A 1 567 ? -71.466 25.516 77.633 1.00 51.56 567 ALA A C 1
ATOM 4626 O O . ALA A 1 567 ? -71.406 26.555 76.976 1.00 51.56 567 ALA A O 1
ATOM 4627 N N . LYS A 1 568 ? -70.854 25.412 78.825 1.00 52.62 568 LYS A N 1
ATOM 4628 C CA . LYS A 1 568 ? -70.085 26.503 79.460 1.00 52.62 568 LYS A CA 1
ATOM 4629 C C . LYS A 1 568 ? -68.567 26.422 79.250 1.00 52.62 568 LYS A C 1
ATOM 4631 O O . LYS A 1 568 ? -67.889 27.424 79.453 1.00 52.62 568 LYS A O 1
ATOM 4636 N N . ALA A 1 569 ? -68.031 25.286 78.796 1.00 53.62 569 ALA A N 1
ATOM 4637 C CA . ALA A 1 569 ? -66.586 25.090 78.614 1.00 53.62 569 ALA A CA 1
ATOM 4638 C C . ALA A 1 569 ? -66.062 25.344 77.179 1.00 53.62 569 ALA A C 1
ATOM 4640 O O . ALA A 1 569 ? -64.855 25.330 76.962 1.00 53.62 569 ALA A O 1
ATOM 4641 N N . SER A 1 570 ? -66.927 25.630 76.195 1.00 49.16 570 SER A N 1
ATOM 4642 C CA . SER A 1 570 ? -66.535 25.803 74.778 1.00 49.16 570 SER A CA 1
ATOM 4643 C C . SER A 1 570 ? -66.292 27.263 74.337 1.00 49.16 570 SER A C 1
ATOM 4645 O O . SER A 1 570 ? -66.229 27.535 73.138 1.00 49.16 570 SER A O 1
ATOM 4647 N N . VAL A 1 571 ? -66.159 28.221 75.266 1.00 53.94 571 VAL A N 1
ATOM 4648 C CA . VAL A 1 571 ? -65.974 29.657 74.937 1.00 53.94 571 VAL A CA 1
ATOM 4649 C C . VAL A 1 571 ? -64.573 30.195 75.278 1.00 53.94 571 VAL A C 1
ATOM 4651 O O . VAL A 1 571 ? -64.290 31.357 75.004 1.00 53.94 571 VAL A O 1
ATOM 4654 N N . HIS A 1 572 ? -63.634 29.391 75.790 1.00 50.81 572 HIS A N 1
ATOM 4655 C CA . HIS A 1 572 ? -62.261 29.849 76.075 1.00 50.81 572 HIS A CA 1
ATOM 4656 C C . HIS A 1 572 ? -61.186 28.903 75.520 1.00 50.81 572 HIS A C 1
ATOM 4658 O O . HIS A 1 572 ? -60.606 28.117 76.256 1.00 50.81 572 HIS A O 1
ATOM 4664 N N . SER A 1 573 ? -60.882 29.033 74.226 1.00 41.19 573 SER A N 1
ATOM 4665 C CA . SER A 1 573 ? -59.511 28.894 73.699 1.00 41.19 573 SER A CA 1
ATOM 4666 C C . SER A 1 573 ? -59.461 29.394 72.251 1.00 41.19 573 SER A C 1
ATOM 4668 O O . SER A 1 573 ? -59.369 28.632 71.291 1.00 41.19 573 SER A O 1
ATOM 4670 N N . SER A 1 574 ? -59.581 30.708 72.091 1.00 44.00 574 SER A N 1
ATOM 4671 C CA . SER A 1 574 ? -59.005 31.432 70.961 1.00 44.00 574 SER A CA 1
ATOM 4672 C C . SER A 1 574 ? -57.892 32.300 71.530 1.00 44.00 574 SER A C 1
ATOM 4674 O O . SER A 1 574 ? -58.173 33.390 72.020 1.00 44.00 574 SER A O 1
ATOM 4676 N N . SER A 1 575 ? -56.670 31.767 71.553 1.00 41.19 575 SER A N 1
ATOM 4677 C CA . SER A 1 575 ? -55.419 32.474 71.256 1.00 41.19 575 SER A CA 1
ATOM 4678 C C . SER A 1 575 ? -54.243 31.512 71.291 1.00 41.19 575 SER A C 1
ATOM 4680 O O . SER A 1 575 ? -54.251 30.607 72.154 1.00 41.19 575 SER A O 1
#